Protein AF-0000000084980306 (afdb_homodimer)

Organism: NCBI:txid883114

Structure (mmCIF, N/CA/C/O backbone):
data_AF-0000000084980306-model_v1
#
loop_
_entity.id
_entity.type
_entity.pdbx_description
1 polymer 'ABC transmembrane type-1 domain-containing protein'
#
loop_
_atom_site.group_PDB
_atom_site.id
_atom_site.type_symbol
_atom_site.label_atom_id
_atom_site.label_alt_id
_atom_site.label_comp_id
_atom_site.label_asym_id
_atom_site.label_entity_id
_atom_site.label_seq_id
_atom_site.pdbx_PDB_ins_code
_atom_site.Cartn_x
_atom_site.Cartn_y
_atom_site.Cartn_z
_atom_site.occupancy
_atom_site.B_iso_or_equiv
_atom_site.auth_seq_id
_atom_site.auth_comp_id
_atom_site.auth_asym_id
_atom_site.auth_atom_id
_atom_site.pdbx_PDB_model_num
ATOM 1 N N . MET A 1 1 ? -16.531 71.688 -0.627 1 27.61 1 MET A N 1
ATOM 2 C CA . MET A 1 1 ? -16.312 70.75 -1.736 1 27.61 1 MET A CA 1
ATOM 3 C C . MET A 1 1 ? -15.258 69.688 -1.379 1 27.61 1 MET A C 1
ATOM 5 O O . MET A 1 1 ? -14.109 69.812 -1.817 1 27.61 1 MET A O 1
ATOM 9 N N . PHE A 1 2 ? -15.086 69.188 -0.159 1 30.84 2 PHE A N 1
ATOM 10 C CA . PHE A 1 2 ? -14.086 68.375 0.54 1 30.84 2 PHE A CA 1
ATOM 11 C C . PHE A 1 2 ? -14.031 66.938 -0.026 1 30.84 2 PHE A C 1
ATOM 13 O O . PHE A 1 2 ? -14.984 66.188 0.106 1 30.84 2 PHE A O 1
ATOM 20 N N . LYS A 1 3 ? -13.258 66.688 -1.133 1 32.31 3 LYS A N 1
ATOM 21 C CA . LYS A 1 3 ? -13.07 65.438 -1.837 1 32.31 3 LYS A CA 1
ATOM 22 C C . LYS A 1 3 ? -12.648 64.312 -0.875 1 32.31 3 LYS A C 1
ATOM 24 O O . LYS A 1 3 ? -11.625 64.438 -0.197 1 32.31 3 LYS A O 1
ATOM 29 N N . ARG A 1 4 ? -13.539 63.531 -0.336 1 35.25 4 ARG A N 1
ATOM 30 C CA . ARG A 1 4 ? -13.359 62.344 0.487 1 35.25 4 ARG A CA 1
ATOM 31 C C . ARG A 1 4 ? -12.398 61.375 -0.178 1 35.25 4 ARG A C 1
ATOM 33 O O . ARG A 1 4 ? -12.695 60.844 -1.247 1 35.25 4 ARG A O 1
ATOM 40 N N . LYS A 1 5 ? -11.109 61.594 -0.08 1 36.66 5 LYS A N 1
ATOM 41 C CA . LYS A 1 5 ? -10.141 60.625 -0.607 1 36.66 5 LYS A CA 1
ATOM 42 C C . LYS A 1 5 ? -10.453 59.219 -0.13 1 36.66 5 LYS A C 1
ATOM 44 O O . LYS A 1 5 ? -10.523 58.969 1.074 1 36.66 5 LYS A O 1
ATOM 49 N N . LYS A 1 6 ? -11.164 58.375 -0.923 1 35.47 6 LYS A N 1
ATOM 50 C CA . LYS A 1 6 ? -11.461 56.969 -0.854 1 35.47 6 LYS A CA 1
ATOM 51 C C . LYS A 1 6 ? -10.211 56.156 -0.502 1 35.47 6 LYS A C 1
ATOM 53 O O . LYS A 1 6 ? -9.234 56.156 -1.261 1 35.47 6 LYS A O 1
ATOM 58 N N . ASN A 1 7 ? -9.742 56.031 0.747 1 30.52 7 ASN A N 1
ATOM 59 C CA . ASN A 1 7 ? -8.695 55.156 1.252 1 30.52 7 ASN A CA 1
ATOM 60 C C . ASN A 1 7 ? -8.875 53.719 0.769 1 30.52 7 ASN A C 1
ATOM 62 O O . ASN A 1 7 ? -9.844 53.031 1.151 1 30.52 7 ASN A O 1
ATOM 66 N N . GLU A 1 8 ? -8.727 53.375 -0.571 1 32.94 8 GLU A N 1
ATOM 67 C CA . GLU A 1 8 ? -8.789 52.031 -1.154 1 32.94 8 GLU A CA 1
ATOM 68 C C . GLU A 1 8 ? -8.07 51.031 -0.272 1 32.94 8 GLU A C 1
ATOM 70 O O . GLU A 1 8 ? -6.867 51.125 -0.038 1 32.94 8 GLU A O 1
ATOM 75 N N . ASN A 1 9 ? -8.641 50.531 0.75 1 31.48 9 ASN A N 1
ATOM 76 C CA . ASN A 1 9 ? -8.266 49.406 1.607 1 31.48 9 ASN A CA 1
ATOM 77 C C . ASN A 1 9 ? -7.77 48.219 0.79 1 31.48 9 ASN A C 1
ATOM 79 O O . ASN A 1 9 ? -8.57 47.5 0.162 1 31.48 9 ASN A O 1
ATOM 83 N N . LYS A 1 10 ? -6.656 48.312 -0.016 1 35.56 10 LYS A N 1
ATOM 84 C CA . LYS A 1 10 ? -5.914 47.219 -0.637 1 35.56 10 LYS A CA 1
ATOM 85 C C . LYS A 1 10 ? -5.863 46 0.276 1 35.56 10 LYS A C 1
ATOM 87 O O . LYS A 1 10 ? -5.289 46.062 1.365 1 35.56 10 LYS A O 1
ATOM 92 N N . GLY A 1 11 ? -6.891 45.281 0.38 1 33.56 11 GLY A N 1
ATOM 93 C CA . GLY A 1 11 ? -6.973 43.969 1.012 1 33.56 11 GLY A CA 1
ATOM 94 C C . GLY A 1 11 ? -5.734 43.125 0.794 1 33.56 11 GLY A C 1
ATOM 95 O O . GLY A 1 11 ? -5.395 42.781 -0.344 1 33.56 11 GLY A O 1
ATOM 96 N N . LEU A 1 12 ? -4.629 43.281 1.474 1 32.59 12 LEU A N 1
ATOM 97 C CA . LEU A 1 12 ? -3.385 42.531 1.561 1 32.59 12 LEU A CA 1
ATOM 98 C C . LEU A 1 12 ? -3.654 41.031 1.526 1 32.59 12 LEU A C 1
ATOM 100 O O . LEU A 1 12 ? -3.93 40.406 2.562 1 32.59 12 LEU A O 1
ATOM 104 N N . TYR A 1 13 ? -4.688 40.531 0.886 1 35.5 13 TYR A N 1
ATOM 105 C CA . TYR A 1 13 ? -4.758 39.094 0.662 1 35.5 13 TYR A CA 1
ATOM 106 C C . TYR A 1 13 ? -3.436 38.562 0.128 1 35.5 13 TYR A C 1
ATOM 108 O O . TYR A 1 13 ? -3.16 38.656 -1.07 1 35.5 13 TYR A O 1
ATOM 116 N N . LEU A 1 14 ? -2.227 38.906 0.614 1 34.69 14 LEU A N 1
ATOM 117 C CA . LEU A 1 14 ? -0.936 38.375 0.182 1 34.69 14 LEU A CA 1
ATOM 118 C C . LEU A 1 14 ? -1.024 36.875 -0.084 1 34.69 14 LEU A C 1
ATOM 120 O O . LEU A 1 14 ? -1.208 36.094 0.845 1 34.69 14 LEU A O 1
ATOM 124 N N . SER A 1 15 ? -1.806 36.406 -0.895 1 43.34 15 SER A N 1
ATOM 125 C CA . SER A 1 15 ? -1.656 35.062 -1.457 1 43.34 15 SER A CA 1
ATOM 126 C C . SER A 1 15 ? -0.187 34.656 -1.572 1 43.34 15 SER A C 1
ATOM 128 O O . SER A 1 15 ? 0.522 35.156 -2.455 1 43.34 15 SER A O 1
ATOM 130 N N . ASP A 1 16 ? 0.605 34.656 -0.482 1 48.47 16 ASP A N 1
ATOM 131 C CA . ASP A 1 16 ? 2.041 34.75 -0.238 1 48.47 16 ASP A CA 1
ATOM 132 C C . ASP A 1 16 ? 2.793 33.625 -0.928 1 48.47 16 ASP A C 1
ATOM 134 O O . ASP A 1 16 ? 3.904 33.25 -0.524 1 48.47 16 ASP A O 1
ATOM 138 N N . GLN A 1 17 ? 2.104 32.719 -1.716 1 55.62 17 GLN A N 1
ATOM 139 C CA . GLN A 1 17 ? 3.021 31.828 -2.406 1 55.62 17 GLN A CA 1
ATOM 140 C C . GLN A 1 17 ? 3.979 32.594 -3.309 1 55.62 17 GLN A C 1
ATOM 142 O O . GLN A 1 17 ? 3.605 33.625 -3.881 1 55.62 17 GLN A O 1
ATOM 147 N N . GLN A 1 18 ? 5.254 32.594 -3.045 1 57.84 18 GLN A N 1
ATOM 148 C CA . GLN A 1 18 ? 6.309 33.312 -3.73 1 57.84 18 GLN A CA 1
ATOM 149 C C . GLN A 1 18 ? 6.336 32.969 -5.219 1 57.84 18 GLN A C 1
ATOM 151 O O . GLN A 1 18 ? 6.059 31.844 -5.609 1 57.84 18 GLN A O 1
ATOM 156 N N . PRO A 1 19 ? 6.312 34 -5.961 1 60.5 19 PRO A N 1
ATOM 157 C CA . PRO A 1 19 ? 6.574 33.75 -7.379 1 60.5 19 PRO A CA 1
ATOM 158 C C . PRO A 1 19 ? 7.84 32.938 -7.613 1 60.5 19 PRO A C 1
ATOM 160 O O . PRO A 1 19 ? 8.734 32.938 -6.762 1 60.5 19 PRO A O 1
ATOM 163 N N . LEU A 1 20 ? 7.844 32.094 -8.547 1 62.66 20 LEU A N 1
ATOM 164 C CA . LEU A 1 20 ? 8.945 31.203 -8.883 1 62.66 20 LEU A CA 1
ATOM 165 C C . LEU A 1 20 ? 10.227 31.984 -9.141 1 62.66 20 LEU A C 1
ATOM 167 O O . LEU A 1 20 ? 10.25 32.875 -9.992 1 62.66 20 LEU A O 1
ATOM 171 N N . ASN A 1 21 ? 11.117 32.094 -8.289 1 68.44 21 ASN A N 1
ATOM 172 C CA . ASN A 1 21 ? 12.461 32.562 -8.625 1 68.44 21 ASN A CA 1
ATOM 173 C C . ASN A 1 21 ? 13.211 31.531 -9.477 1 68.44 21 ASN A C 1
ATOM 175 O O . ASN A 1 21 ? 12.641 30.531 -9.883 1 68.44 21 ASN A O 1
ATOM 179 N N . THR A 1 22 ? 14.406 31.906 -9.922 1 70.62 22 THR A N 1
ATOM 180 C CA . THR A 1 22 ? 15.164 31.047 -10.828 1 70.62 22 THR A CA 1
ATOM 181 C C . THR A 1 22 ? 15.305 29.641 -10.25 1 70.62 22 THR A C 1
ATOM 183 O O . THR A 1 22 ? 15.148 28.641 -10.969 1 70.62 22 THR A O 1
ATOM 186 N N . VAL A 1 23 ? 15.516 29.609 -9.023 1 68.44 23 VAL A N 1
ATOM 187 C CA . VAL A 1 23 ? 15.656 28.312 -8.367 1 68.44 23 VAL A CA 1
ATOM 188 C C . VAL A 1 23 ? 14.305 27.609 -8.328 1 68.44 23 VAL A C 1
ATOM 190 O O . VAL A 1 23 ? 14.227 26.391 -8.555 1 68.44 23 VAL A O 1
ATOM 193 N N . GLY A 1 24 ? 13.289 28.391 -8.102 1 70.5 24 GLY A N 1
ATOM 194 C CA . GLY A 1 24 ? 11.938 27.844 -8.141 1 70.5 24 GLY A CA 1
ATOM 195 C C . GLY A 1 24 ? 11.562 27.281 -9.492 1 70.5 24 GLY A C 1
ATOM 196 O O . GLY A 1 24 ? 10.961 26.219 -9.578 1 70.5 24 GLY A O 1
ATOM 197 N N . LYS A 1 25 ? 12.109 27.984 -10.492 1 74 25 LYS A N 1
ATOM 198 C CA . LYS A 1 25 ? 11.836 27.531 -11.852 1 74 25 LYS A CA 1
ATOM 199 C C . LYS A 1 25 ? 12.562 26.234 -12.156 1 74 25 LYS A C 1
ATOM 201 O O . LYS A 1 25 ? 12.008 25.344 -12.805 1 74 25 LYS A O 1
ATOM 206 N N . ILE A 1 26 ? 13.719 26.188 -11.641 1 75.44 26 ILE A N 1
ATOM 207 C CA . ILE A 1 26 ? 14.516 24.984 -11.875 1 75.44 26 ILE A CA 1
ATOM 208 C C . ILE A 1 26 ? 13.898 23.812 -11.125 1 75.44 26 ILE A C 1
ATOM 210 O O . ILE A 1 26 ? 13.766 22.719 -11.688 1 75.44 26 ILE A O 1
ATOM 214 N N . MET A 1 27 ? 13.477 24.094 -9.961 1 72.12 27 MET A N 1
ATOM 215 C CA . MET A 1 27 ? 12.867 23.031 -9.172 1 72.12 27 MET A CA 1
ATOM 216 C C . MET A 1 27 ? 11.547 22.578 -9.789 1 72.12 27 MET A C 1
ATOM 218 O O . MET A 1 27 ? 11.242 21.375 -9.797 1 72.12 27 MET A O 1
ATOM 222 N N . LEU A 1 28 ? 10.953 23.484 -10.273 1 74 28 LEU A N 1
ATOM 223 C CA . LEU A 1 28 ? 9.703 23.172 -10.953 1 74 28 LEU A CA 1
ATOM 224 C C . LEU A 1 28 ? 9.969 22.375 -12.234 1 74 28 LEU A C 1
ATOM 226 O O . LEU A 1 28 ? 9.266 21.406 -12.523 1 74 28 LEU A O 1
ATOM 230 N N . ALA A 1 29 ? 10.953 22.875 -12.938 1 77.69 29 ALA A N 1
ATOM 231 C CA . ALA A 1 29 ? 11.305 22.172 -14.172 1 77.69 29 ALA A CA 1
ATOM 232 C C . ALA A 1 29 ? 11.719 20.734 -13.883 1 77.69 29 ALA A C 1
ATOM 234 O O . ALA A 1 29 ? 11.305 19.812 -14.594 1 77.69 29 ALA A O 1
ATOM 235 N N . ILE A 1 30 ? 12.398 20.562 -12.875 1 75.94 30 ILE A N 1
ATOM 236 C CA . ILE A 1 30 ? 12.836 19.234 -12.477 1 75.94 30 ILE A CA 1
ATOM 237 C C . ILE A 1 30 ? 11.633 18.391 -12.078 1 75.94 30 ILE A C 1
ATOM 239 O O . ILE A 1 30 ? 11.531 17.219 -12.461 1 75.94 30 ILE A O 1
ATOM 243 N N . SER A 1 31 ? 10.773 19.047 -11.391 1 73.75 31 SER A N 1
ATOM 244 C CA . SER A 1 31 ? 9.57 18.328 -10.984 1 73.75 31 SER A CA 1
ATOM 245 C C . SER A 1 31 ? 8.758 17.891 -12.195 1 73.75 31 SER A C 1
ATOM 247 O O . SER A 1 31 ? 8.273 16.75 -12.242 1 73.75 31 SER A O 1
ATOM 249 N N . TYR A 1 32 ? 8.727 18.703 -13.172 1 75.62 32 TYR A N 1
ATOM 250 C CA . TYR A 1 32 ? 7.965 18.375 -14.367 1 75.62 32 TYR A CA 1
ATOM 251 C C . TYR A 1 32 ? 8.656 17.281 -15.172 1 75.62 32 TYR A C 1
ATOM 253 O O . TYR A 1 32 ? 7.996 16.391 -15.703 1 75.62 32 TYR A O 1
ATOM 261 N N . VAL A 1 33 ? 9.922 17.391 -15.242 1 79.06 33 VAL A N 1
ATOM 262 C CA . VAL A 1 33 ? 10.672 16.375 -15.969 1 79.06 33 VAL A CA 1
ATOM 263 C C . VAL A 1 33 ? 10.484 15.016 -15.305 1 79.06 33 VAL A C 1
ATOM 265 O O . VAL A 1 33 ? 10.25 14.008 -15.984 1 79.06 33 VAL A O 1
ATOM 268 N N . ILE A 1 34 ? 10.523 15.039 -14.031 1 74.5 34 ILE A N 1
ATOM 269 C CA . ILE A 1 34 ? 10.352 13.805 -13.273 1 74.5 34 ILE A CA 1
ATOM 270 C C . ILE A 1 34 ? 8.938 13.273 -13.469 1 74.5 34 ILE A C 1
ATOM 272 O O . ILE A 1 34 ? 8.742 12.078 -13.711 1 74.5 34 ILE A O 1
ATOM 276 N N . LEU A 1 35 ? 8.062 14.156 -13.406 1 72.56 35 LEU A N 1
ATOM 277 C CA . LEU A 1 35 ? 6.664 13.75 -13.539 1 72.56 35 LEU A CA 1
ATOM 278 C C . LEU A 1 35 ? 6.375 13.242 -14.945 1 72.56 35 LEU A C 1
ATOM 280 O O . LEU A 1 35 ? 5.656 12.25 -15.117 1 72.56 35 LEU A O 1
ATOM 284 N N . ILE A 1 36 ? 6.938 13.891 -15.953 1 76.25 36 ILE A N 1
ATOM 285 C CA . ILE A 1 36 ? 6.727 13.484 -17.344 1 76.25 36 ILE A CA 1
ATOM 286 C C . ILE A 1 36 ? 7.402 12.141 -17.578 1 76.25 36 ILE A C 1
ATOM 288 O O . ILE A 1 36 ? 6.812 11.25 -18.203 1 76.25 36 ILE A O 1
ATOM 292 N N . ALA A 1 37 ? 8.609 12.023 -17.156 1 75.06 37 ALA A N 1
ATOM 293 C CA . ALA A 1 37 ? 9.32 10.758 -17.297 1 75.06 37 ALA A CA 1
ATOM 294 C C . ALA A 1 37 ? 8.555 9.617 -16.641 1 75.06 37 ALA A C 1
ATOM 296 O O . ALA A 1 37 ? 8.414 8.539 -17.219 1 75.06 37 ALA A O 1
ATOM 297 N N . TRP A 1 38 ? 8.07 9.961 -15.5 1 71.31 38 TRP A N 1
ATOM 298 C CA . TRP A 1 38 ? 7.285 8.969 -14.766 1 71.31 38 TRP A CA 1
ATOM 299 C C . TRP A 1 38 ? 6 8.633 -15.516 1 71.31 38 TRP A C 1
ATOM 301 O O . TRP A 1 38 ? 5.609 7.465 -15.594 1 71.31 38 TRP A O 1
ATOM 311 N N . ALA A 1 39 ? 5.391 9.656 -16.016 1 72.19 39 ALA A N 1
ATOM 312 C CA . ALA A 1 39 ? 4.16 9.461 -16.781 1 72.19 39 ALA A CA 1
ATOM 313 C C . ALA A 1 39 ? 4.402 8.578 -18 1 72.19 39 ALA A C 1
ATOM 315 O O . ALA A 1 39 ? 3.598 7.691 -18.297 1 72.19 39 ALA A O 1
ATOM 316 N N . VAL A 1 40 ? 5.492 8.742 -18.641 1 72.69 40 VAL A N 1
ATOM 317 C CA . VAL A 1 40 ? 5.809 7.973 -19.844 1 72.69 40 VAL A CA 1
ATOM 318 C C . VAL A 1 40 ? 6.066 6.516 -19.469 1 72.69 40 VAL A C 1
ATOM 320 O O . VAL A 1 40 ? 5.594 5.602 -20.156 1 72.69 40 VAL A O 1
ATOM 323 N N . ILE A 1 4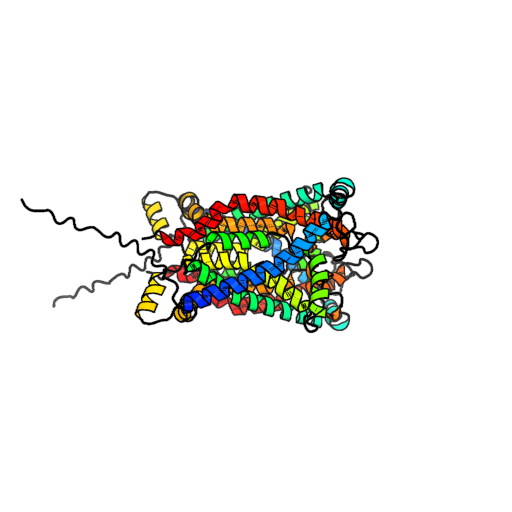1 ? 6.742 6.305 -18.453 1 70.06 41 ILE A N 1
ATOM 324 C CA . ILE A 1 41 ? 7.098 4.961 -18 1 70.06 41 ILE A CA 1
ATOM 325 C C . ILE A 1 41 ? 5.832 4.184 -17.641 1 70.06 41 ILE A C 1
ATOM 327 O O . ILE A 1 41 ? 5.746 2.977 -17.891 1 70.06 41 ILE A O 1
ATOM 331 N N . ILE A 1 42 ? 4.875 4.867 -17.188 1 70.44 42 ILE A N 1
ATOM 332 C CA . ILE A 1 42 ? 3.648 4.203 -16.75 1 70.44 42 ILE A CA 1
ATOM 333 C C . ILE A 1 42 ? 2.691 4.078 -17.938 1 70.44 42 ILE A C 1
ATOM 335 O O . ILE A 1 42 ? 2.01 3.061 -18.094 1 70.44 42 ILE A O 1
ATOM 339 N N . ILE A 1 43 ? 2.689 5.062 -18.812 1 76 43 ILE A N 1
ATOM 340 C CA . ILE A 1 43 ? 1.701 5.141 -19.875 1 76 43 ILE A CA 1
ATOM 341 C C . ILE A 1 43 ? 2.037 4.125 -20.969 1 76 43 ILE A C 1
ATOM 343 O O . ILE A 1 43 ? 1.138 3.537 -21.578 1 76 43 ILE A O 1
ATOM 347 N N . VAL A 1 44 ? 3.252 3.855 -21.188 1 77.94 44 VAL A N 1
ATOM 348 C CA . VAL A 1 44 ? 3.652 2.982 -22.281 1 77.94 44 VAL A CA 1
ATOM 349 C C . VAL A 1 44 ? 3.121 1.57 -22.047 1 77.94 44 VAL A C 1
ATOM 351 O O . VAL A 1 44 ? 2.428 1.007 -22.891 1 77.94 44 VAL A O 1
ATOM 354 N N . PRO A 1 45 ? 3.434 1 -20.844 1 77.19 45 PRO A N 1
ATOM 355 C CA . PRO A 1 45 ? 2.873 -0.333 -20.625 1 77.19 45 PRO A CA 1
ATOM 356 C C . PRO A 1 45 ? 1.346 -0.339 -20.625 1 77.19 45 PRO A C 1
ATOM 358 O O . PRO A 1 45 ? 0.732 -1.299 -21.109 1 77.19 45 PRO A O 1
ATOM 361 N N . LEU A 1 46 ? 0.814 0.648 -20.156 1 78.19 46 LEU A N 1
ATOM 362 C CA . LEU A 1 46 ? -0.643 0.734 -20.156 1 78.19 46 LEU A CA 1
ATOM 363 C C . LEU A 1 46 ? -1.191 0.809 -21.578 1 78.19 46 LEU A C 1
ATOM 365 O O . LEU A 1 46 ? -2.221 0.202 -21.875 1 78.19 46 LEU A O 1
ATOM 369 N N . ALA A 1 47 ? -0.53 1.618 -22.359 1 82.06 47 ALA A N 1
ATOM 370 C CA . ALA A 1 47 ? -0.941 1.723 -23.75 1 82.06 47 ALA A CA 1
ATOM 371 C C . ALA A 1 47 ? -0.828 0.375 -24.453 1 82.06 47 ALA A C 1
ATOM 373 O O . ALA A 1 47 ? -1.702 0.005 -25.25 1 82.06 47 ALA A O 1
ATOM 374 N N . MET A 1 48 ? 0.152 -0.305 -24.188 1 80.62 48 MET A N 1
ATOM 375 C CA . MET A 1 48 ? 0.339 -1.63 -24.781 1 80.62 48 MET A CA 1
ATOM 376 C C . MET A 1 48 ? -0.773 -2.578 -24.344 1 80.62 48 MET A C 1
ATOM 378 O O . MET A 1 48 ? -1.236 -3.402 -25.141 1 80.62 48 MET A O 1
ATOM 382 N N . MET A 1 49 ? -1.126 -2.455 -23.125 1 82.62 49 MET A N 1
ATOM 383 C CA . MET A 1 49 ? -2.207 -3.291 -22.609 1 82.62 49 MET A CA 1
ATOM 384 C C . MET A 1 49 ? -3.525 -2.961 -23.297 1 82.62 49 MET A C 1
ATOM 386 O O . MET A 1 49 ? -4.297 -3.861 -23.641 1 82.62 49 MET A O 1
ATOM 390 N N . VAL A 1 50 ? -3.691 -1.728 -23.5 1 86.56 50 VAL A N 1
ATOM 391 C CA . VAL A 1 50 ? -4.922 -1.294 -24.141 1 86.56 50 VAL A CA 1
ATOM 392 C C . VAL A 1 50 ? -4.945 -1.801 -25.594 1 86.56 50 VAL A C 1
ATOM 394 O O . VAL A 1 50 ? -5.941 -2.369 -26.031 1 86.56 50 VAL A O 1
ATOM 397 N N . ILE A 1 51 ? -3.904 -1.646 -26.266 1 88.19 51 ILE A N 1
ATOM 398 C CA . ILE A 1 51 ? -3.811 -2.068 -27.656 1 88.19 51 ILE A CA 1
ATOM 399 C C . ILE A 1 51 ? -3.979 -3.58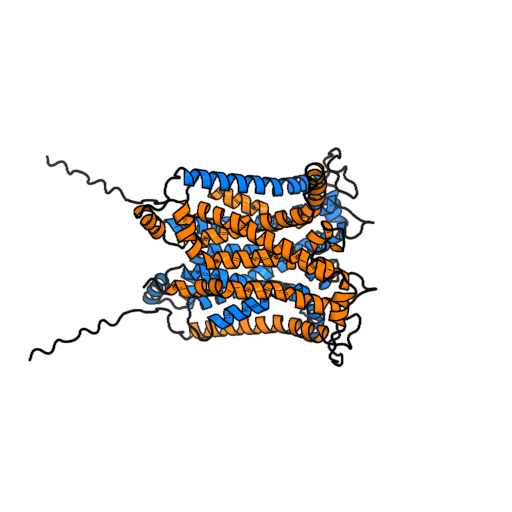2 -27.75 1 88.19 51 ILE A C 1
ATOM 401 O O . ILE A 1 51 ? -4.727 -4.082 -28.594 1 88.19 51 ILE A O 1
ATOM 405 N N . SER A 1 52 ? -3.344 -4.285 -26.875 1 86.38 52 SER A N 1
ATOM 406 C CA . SER A 1 52 ? -3.389 -5.742 -26.906 1 86.38 52 SER A CA 1
ATOM 407 C C . SER A 1 52 ? -4.777 -6.262 -26.547 1 86.38 52 SER A C 1
ATOM 409 O O . SER A 1 52 ? -5.211 -7.297 -27.047 1 86.38 52 SER A O 1
ATOM 411 N N . SER A 1 53 ? -5.43 -5.566 -25.641 1 89 53 SER A N 1
ATOM 412 C CA . SER A 1 53 ? -6.766 -5.977 -25.219 1 89 53 SER A CA 1
ATOM 413 C C . SER A 1 53 ? -7.758 -5.902 -26.375 1 89 53 SER A C 1
ATOM 415 O O . SER A 1 53 ? -8.695 -6.699 -26.453 1 89 53 SER A O 1
ATOM 417 N N . PHE A 1 54 ? -7.492 -5 -27.344 1 93.5 54 PHE A N 1
ATOM 418 C CA . PHE A 1 54 ? -8.422 -4.781 -28.453 1 93.5 54 PHE A CA 1
ATOM 419 C C . PHE A 1 54 ? -7.871 -5.367 -29.75 1 93.5 54 PHE A C 1
ATOM 421 O O . PHE A 1 54 ? -8.438 -5.152 -30.828 1 93.5 54 PHE A O 1
ATOM 428 N N . ASN A 1 55 ? -6.777 -6.02 -29.641 1 91.56 55 ASN A N 1
ATOM 429 C CA . ASN A 1 55 ? -6.164 -6.578 -30.828 1 91.56 55 ASN A CA 1
ATOM 430 C C . ASN A 1 55 ? -6.582 -8.031 -31.062 1 91.56 55 ASN A C 1
ATOM 432 O O . ASN A 1 55 ? -6.215 -8.914 -30.281 1 91.56 55 ASN A O 1
ATOM 436 N N . GLY A 1 56 ? -7.258 -8.289 -32.125 1 91.69 56 GLY A N 1
ATOM 437 C CA . GLY A 1 56 ? -7.746 -9.625 -32.438 1 91.69 56 GLY A CA 1
ATOM 438 C C . GLY A 1 56 ? -6.676 -10.547 -33 1 91.69 56 GLY A C 1
ATOM 439 O O . GLY A 1 56 ? -6.855 -11.766 -33.031 1 91.69 56 GLY A O 1
ATOM 440 N N . ASN A 1 57 ? -5.594 -9.953 -33.375 1 88.44 57 ASN A N 1
ATOM 441 C CA . ASN A 1 57 ? -4.523 -10.727 -33.969 1 88.44 57 ASN A CA 1
ATOM 442 C C . ASN A 1 57 ? -3.523 -11.227 -32.938 1 88.44 57 ASN A C 1
ATOM 444 O O . ASN A 1 57 ? -2.496 -11.805 -33.281 1 88.44 57 ASN A O 1
ATOM 448 N N . GLN A 1 58 ? -3.904 -11.133 -31.75 1 83.12 58 GLN A N 1
ATOM 449 C CA . GLN A 1 58 ? -3 -11.617 -30.719 1 83.12 58 GLN A CA 1
ATOM 450 C C . GLN A 1 58 ? -3.203 -13.109 -30.453 1 83.12 58 GLN A C 1
ATOM 452 O O . GLN A 1 58 ? -4.32 -13.617 -30.578 1 83.12 58 GLN A O 1
ATOM 457 N N . GLY A 1 59 ? -2.129 -13.758 -30.219 1 82 59 GLY A N 1
ATOM 458 C CA . GLY A 1 59 ? -2.193 -15.141 -29.766 1 82 59 GLY A CA 1
ATOM 459 C C . GLY A 1 59 ? -2.219 -15.258 -28.25 1 82 59 GLY A C 1
ATOM 460 O O . GLY A 1 59 ? -2.945 -14.523 -27.578 1 82 59 GLY A O 1
ATOM 461 N N . GLN A 1 60 ? -1.502 -16.297 -27.766 1 81.31 60 GLN A N 1
ATOM 462 C CA . GLN A 1 60 ? -1.419 -16.547 -26.344 1 81.31 60 GLN A CA 1
ATOM 463 C C . GLN A 1 60 ? -0.611 -15.469 -25.625 1 81.31 60 GLN A C 1
ATOM 465 O O . GLN A 1 60 ? -0.905 -15.117 -24.484 1 81.31 60 GLN A O 1
ATOM 470 N N . TYR A 1 61 ? 0.278 -14.891 -26.406 1 79.81 61 TYR A N 1
ATOM 471 C CA . TYR A 1 61 ? 1.18 -13.891 -25.859 1 79.81 61 TYR A CA 1
ATOM 472 C C . TYR A 1 61 ? 0.941 -12.523 -26.484 1 79.81 61 TYR A C 1
ATOM 474 O O . TYR A 1 61 ? 0.48 -12.438 -27.625 1 79.81 61 TYR A O 1
ATOM 482 N N . ILE A 1 62 ? 1.226 -11.477 -25.719 1 77.5 62 ILE A N 1
ATOM 483 C CA . ILE A 1 62 ? 1.196 -10.133 -26.281 1 77.5 62 ILE A CA 1
ATOM 484 C C . ILE A 1 62 ? 2.402 -9.922 -27.188 1 77.5 62 ILE A C 1
ATOM 486 O O . ILE A 1 62 ? 3.545 -10.148 -26.781 1 77.5 62 ILE A O 1
ATOM 490 N N . GLN A 1 63 ? 2.031 -9.617 -28.391 1 74.06 63 GLN A N 1
ATOM 491 C CA . GLN A 1 63 ? 3.078 -9.352 -29.375 1 74.06 63 GLN A CA 1
ATOM 492 C C . GLN A 1 63 ? 3.08 -7.883 -29.781 1 74.06 63 GLN A C 1
ATOM 494 O O . GLN A 1 63 ? 2.076 -7.371 -30.281 1 74.06 63 GLN A O 1
ATOM 499 N N . MET A 1 64 ? 4.148 -7.242 -29.578 1 71.38 64 MET A N 1
ATOM 500 C CA . MET A 1 64 ? 4.242 -5.812 -29.859 1 71.38 64 MET A CA 1
ATOM 501 C C . MET A 1 64 ? 4.262 -5.551 -31.359 1 71.38 64 MET A C 1
ATOM 503 O O . MET A 1 64 ? 3.812 -4.5 -31.812 1 71.38 64 MET A O 1
ATOM 507 N N . ASN A 1 65 ? 4.691 -6.441 -32.031 1 72.06 65 ASN A N 1
ATOM 508 C CA . ASN A 1 65 ? 4.859 -6.215 -33.469 1 72.06 65 ASN A CA 1
ATOM 509 C C . ASN A 1 65 ? 3.719 -6.836 -34.25 1 72.06 65 ASN A C 1
ATOM 511 O O . ASN A 1 65 ? 3.832 -7.008 -35.469 1 72.06 65 ASN A O 1
ATOM 515 N N . SER A 1 66 ? 2.715 -7.09 -33.688 1 76 66 SER A N 1
ATOM 516 C CA . SER A 1 66 ? 1.606 -7.688 -34.406 1 76 66 SER A CA 1
ATOM 517 C C . SER A 1 66 ? 0.777 -6.625 -35.125 1 76 66 SER A C 1
ATOM 519 O O . SER A 1 66 ? 0.737 -5.469 -34.688 1 76 66 SER A O 1
ATOM 521 N N . ASN A 1 67 ? 0.226 -7.051 -36.281 1 86.56 67 ASN A N 1
ATOM 522 C CA . ASN A 1 67 ? -0.715 -6.172 -36.969 1 86.56 67 ASN A CA 1
ATOM 523 C C . ASN A 1 67 ? -2.006 -6 -36.156 1 86.56 67 ASN A C 1
ATOM 525 O O . ASN A 1 67 ? -2.635 -6.984 -35.781 1 86.56 67 ASN A O 1
ATOM 529 N N . PHE A 1 68 ? -2.256 -4.867 -35.969 1 90.44 68 PHE A N 1
ATOM 530 C CA . PHE A 1 68 ? -3.424 -4.551 -35.156 1 90.44 68 PHE A CA 1
ATOM 531 C C . PHE A 1 68 ? -4.711 -4.793 -35.938 1 90.44 68 PHE A C 1
ATOM 533 O O . PHE A 1 68 ? -4.855 -4.328 -37.062 1 90.44 68 PHE A O 1
ATOM 540 N N . ALA A 1 69 ? -5.562 -5.629 -35.406 1 93.88 69 ALA A N 1
ATOM 541 C CA . ALA A 1 69 ? -6.926 -5.832 -35.875 1 93.88 69 ALA A CA 1
ATOM 542 C C . ALA A 1 69 ? -7.934 -5.676 -34.75 1 93.88 69 ALA A C 1
ATOM 544 O O . ALA A 1 69 ? -7.945 -6.473 -33.781 1 93.88 69 ALA A O 1
ATOM 545 N N . PHE A 1 70 ? -8.695 -4.664 -34.875 1 94.69 70 PHE A N 1
ATOM 546 C CA . PHE A 1 70 ? -9.648 -4.371 -33.812 1 94.69 70 PHE A CA 1
ATOM 547 C C . PHE A 1 70 ? -10.578 -5.559 -33.594 1 94.69 70 PHE A C 1
ATOM 549 O O . PHE A 1 70 ? -11.086 -6.156 -34.531 1 94.69 70 PHE A O 1
ATOM 556 N N . SER A 1 71 ? -10.656 -5.965 -32.281 1 95.69 71 SER A N 1
ATOM 557 C CA . SER A 1 71 ? -11.547 -7.059 -31.891 1 95.69 71 SER A CA 1
ATOM 558 C C . SER A 1 71 ? -11.922 -6.977 -30.406 1 95.69 71 SER A C 1
ATOM 560 O O . SER A 1 71 ? -11.203 -6.367 -29.609 1 95.69 71 SER A O 1
ATOM 562 N N . LEU A 1 72 ? -13.055 -7.508 -30.125 1 95.75 72 LEU A N 1
ATOM 563 C CA . LEU A 1 72 ? -13.484 -7.605 -28.734 1 95.75 72 LEU A CA 1
ATOM 564 C C . LEU A 1 72 ? -13.391 -9.047 -28.25 1 95.75 72 LEU A C 1
ATOM 566 O O . LEU A 1 72 ? -13.969 -9.383 -27.203 1 95.75 72 LEU A O 1
ATOM 570 N N . LYS A 1 73 ? -12.656 -9.812 -28.906 1 95.38 73 LYS A N 1
ATOM 571 C CA . LYS A 1 73 ? -12.594 -11.242 -28.609 1 95.38 73 LYS A CA 1
ATOM 572 C C . LYS A 1 73 ? -12.039 -11.492 -27.219 1 95.38 73 LYS A C 1
ATOM 574 O O . LYS A 1 73 ? -12.5 -12.406 -26.516 1 95.38 73 LYS A O 1
ATOM 579 N N . ASN A 1 74 ? -11.086 -10.711 -26.859 1 94.31 74 ASN A N 1
ATOM 580 C CA . ASN A 1 74 ? -10.477 -10.906 -25.547 1 94.31 74 ASN A CA 1
ATOM 581 C C . ASN A 1 74 ? -11.461 -10.578 -24.422 1 94.31 74 ASN A C 1
ATOM 583 O O . ASN A 1 74 ? -11.461 -11.242 -23.391 1 94.31 74 ASN A O 1
ATOM 587 N N . PHE A 1 75 ? -12.289 -9.617 -24.688 1 95.81 75 PHE A N 1
ATOM 588 C CA . PHE A 1 75 ? -13.32 -9.273 -23.719 1 95.81 75 PHE A CA 1
ATOM 589 C C . PHE A 1 75 ? -14.414 -10.336 -23.688 1 95.81 75 PHE A C 1
ATOM 591 O O . PHE A 1 75 ? -14.898 -10.711 -22.625 1 95.81 75 PHE A O 1
ATOM 598 N N . LYS A 1 76 ? -14.734 -10.781 -24.844 1 96.06 76 LYS A N 1
ATOM 599 C CA . LYS A 1 76 ? -15.734 -11.844 -24.922 1 96.06 76 LYS A CA 1
ATOM 600 C C . LYS A 1 76 ? -15.273 -13.102 -24.188 1 96.06 76 LYS A C 1
ATOM 602 O O . LYS A 1 76 ? -16.062 -13.734 -23.484 1 96.06 76 LYS A O 1
ATOM 607 N N . TYR A 1 77 ? -14.078 -13.414 -24.359 1 95.44 77 TYR A N 1
ATOM 608 C CA . TYR A 1 77 ? -13.5 -14.555 -23.656 1 95.44 77 TYR A CA 1
ATOM 609 C C . TYR A 1 77 ? -13.602 -14.383 -22.141 1 95.44 77 TYR A C 1
ATOM 611 O O . TYR A 1 77 ? -14 -15.305 -21.438 1 95.44 77 TYR A O 1
ATOM 619 N N . LEU A 1 78 ? -13.305 -13.234 -21.656 1 94.94 78 LEU A N 1
ATOM 620 C CA . LEU A 1 78 ? -13.344 -12.953 -20.219 1 94.94 78 LEU A CA 1
ATOM 621 C C . LEU A 1 78 ? -14.758 -13.141 -19.672 1 94.94 78 LEU A C 1
ATOM 623 O O . LEU A 1 78 ? -14.938 -13.75 -18.609 1 94.94 78 LEU A O 1
ATOM 627 N N . PHE A 1 79 ? -15.719 -12.656 -20.406 1 96.69 79 PHE A N 1
ATOM 628 C CA . PHE A 1 79 ? -17.094 -12.625 -19.906 1 96.69 79 PHE A CA 1
ATOM 629 C C . PHE A 1 79 ? -17.766 -13.977 -20.078 1 96.69 79 PHE A C 1
ATOM 631 O O . PHE A 1 79 ? -18.641 -14.344 -19.297 1 96.69 79 PHE A O 1
ATOM 638 N N . GLU A 1 80 ? -17.297 -14.766 -21.031 1 96.12 80 GLU A N 1
ATOM 639 C CA . GLU A 1 80 ? -18.047 -15.977 -21.375 1 96.12 80 GLU A CA 1
ATOM 640 C C . GLU A 1 80 ? -17.297 -17.234 -20.938 1 96.12 80 GLU A C 1
ATOM 642 O O . GLU A 1 80 ? -17.906 -18.266 -20.656 1 96.12 80 GLU A O 1
ATOM 647 N N . LYS A 1 81 ? -15.992 -17.203 -20.875 1 95.69 81 LYS A N 1
ATOM 648 C CA . LYS A 1 81 ? -15.211 -18.422 -20.656 1 95.69 81 LYS A CA 1
ATOM 649 C C . LYS A 1 81 ? -14.547 -18.406 -19.281 1 95.69 81 LYS A C 1
ATOM 651 O O . LYS A 1 81 ? -13.812 -19.344 -18.938 1 95.69 81 LYS A O 1
ATOM 656 N N . THR A 1 82 ? -14.742 -17.359 -18.547 1 95.94 82 THR A N 1
ATOM 657 C CA . THR A 1 82 ? -14.195 -17.281 -17.203 1 95.94 82 THR A CA 1
ATOM 658 C C . THR A 1 82 ? -15.258 -16.812 -16.219 1 95.94 82 THR A C 1
ATOM 660 O O . THR A 1 82 ? -16.422 -16.594 -16.594 1 95.94 82 THR A O 1
ATOM 663 N N . HIS A 1 83 ? -14.93 -16.719 -14.953 1 97.25 83 HIS A N 1
ATOM 664 C CA . HIS A 1 83 ? -15.805 -16.203 -13.906 1 97.25 83 HIS A CA 1
ATOM 665 C C . HIS A 1 83 ? -15.5 -14.75 -13.602 1 97.25 83 HIS A C 1
ATOM 667 O O . HIS A 1 83 ? -15.562 -14.32 -12.445 1 97.25 83 HIS A O 1
ATOM 673 N N . PHE A 1 84 ? -15.195 -13.961 -14.664 1 96.81 84 PHE A N 1
ATOM 674 C CA . PHE A 1 84 ? -14.688 -12.602 -14.531 1 96.81 84 PHE A CA 1
ATOM 675 C C . PHE A 1 84 ? -15.664 -11.734 -13.75 1 96.81 84 PHE A C 1
ATOM 677 O O . PHE A 1 84 ? -15.273 -11.023 -12.82 1 96.81 84 PHE A O 1
ATOM 684 N N . LEU A 1 85 ? -16.891 -11.82 -14.047 1 96.75 85 LEU A N 1
ATOM 685 C CA . LEU A 1 85 ? -17.875 -10.969 -13.398 1 96.75 85 LEU A CA 1
ATOM 686 C C . LEU A 1 85 ? -18 -11.297 -11.914 1 96.75 85 LEU A C 1
ATOM 688 O O . LEU A 1 85 ? -18.219 -10.406 -11.094 1 96.75 85 LEU A O 1
ATOM 692 N N . LEU A 1 86 ? -17.859 -12.547 -11.609 1 97.06 86 LEU A N 1
ATOM 693 C CA . LEU A 1 86 ? -17.859 -12.945 -10.211 1 97.06 86 LEU A CA 1
ATOM 694 C C . LEU A 1 86 ? -16.609 -12.438 -9.492 1 97.06 86 LEU A C 1
ATOM 696 O O . LEU A 1 86 ? -16.688 -11.984 -8.352 1 97.06 86 LEU A O 1
ATOM 700 N N . TRP A 1 87 ? -15.5 -12.508 -10.18 1 97.31 87 TRP A N 1
ATOM 701 C CA . TRP A 1 87 ? -14.25 -12.023 -9.602 1 97.31 87 TRP A CA 1
ATOM 702 C C . TRP A 1 87 ? -14.336 -10.531 -9.297 1 97.31 87 TRP A C 1
ATOM 704 O O . TRP A 1 87 ? -13.859 -10.07 -8.258 1 97.31 87 TRP A O 1
ATOM 714 N N . VAL A 1 88 ? -15 -9.828 -10.203 1 96.38 88 VAL A N 1
ATOM 715 C CA . VAL A 1 88 ? -15.188 -8.391 -10.016 1 96.38 88 VAL A CA 1
ATOM 716 C C . VAL A 1 88 ? -16.078 -8.148 -8.797 1 96.38 88 VAL A C 1
ATOM 718 O O . VAL A 1 88 ? -15.719 -7.359 -7.914 1 96.38 88 VAL A O 1
ATOM 721 N N . LYS A 1 89 ? -17.125 -8.797 -8.781 1 97.12 89 LYS A N 1
ATOM 722 C CA . LYS A 1 89 ? -18.062 -8.641 -7.676 1 97.12 89 LYS A CA 1
ATOM 723 C C . LYS A 1 89 ? -17.391 -8.984 -6.34 1 97.12 89 LYS A C 1
ATOM 725 O O . LYS A 1 89 ? -17.516 -8.227 -5.375 1 97.12 89 LYS A O 1
ATOM 730 N N . ASN A 1 90 ? -16.734 -10.109 -6.285 1 97.75 90 ASN A N 1
ATOM 731 C CA . ASN A 1 90 ? -16.062 -10.531 -5.07 1 97.75 90 ASN A CA 1
ATOM 732 C C . ASN A 1 90 ? -15.062 -9.477 -4.59 1 97.75 90 ASN A C 1
ATOM 734 O O . ASN A 1 90 ? -15.023 -9.148 -3.402 1 97.75 90 ASN A O 1
ATOM 738 N N . THR A 1 91 ? -14.297 -8.93 -5.504 1 97.25 91 THR A N 1
ATOM 739 C CA . THR A 1 91 ? -13.273 -7.949 -5.156 1 97.25 91 THR A CA 1
ATOM 740 C C . THR A 1 91 ? -13.914 -6.656 -4.66 1 97.25 91 THR A C 1
ATOM 742 O O . THR A 1 91 ? -13.445 -6.059 -3.686 1 97.25 91 THR A O 1
ATOM 745 N N . ILE A 1 92 ? -15 -6.273 -5.309 1 97.44 92 ILE A N 1
ATOM 746 C CA . ILE A 1 92 ? -15.672 -5.035 -4.93 1 97.44 92 ILE A CA 1
ATOM 747 C C . ILE A 1 92 ? -16.234 -5.168 -3.516 1 97.44 92 ILE A C 1
ATOM 749 O O . ILE A 1 92 ? -16.094 -4.254 -2.699 1 97.44 92 ILE A O 1
ATOM 753 N N . VAL A 1 93 ? -16.828 -6.266 -3.244 1 97.81 93 VAL A N 1
ATOM 754 C CA . VAL A 1 93 ? -17.406 -6.496 -1.923 1 97.81 93 VAL A CA 1
ATOM 755 C C . VAL A 1 93 ? -16.297 -6.441 -0.863 1 97.81 93 VAL A C 1
ATOM 757 O O . VAL A 1 93 ? -16.453 -5.773 0.162 1 97.81 93 VAL A O 1
ATOM 760 N N . ILE A 1 94 ? -15.203 -7.109 -1.115 1 97.69 94 ILE A N 1
ATOM 761 C CA . ILE A 1 94 ? -14.086 -7.141 -0.182 1 97.69 94 ILE A CA 1
ATOM 762 C C . ILE A 1 94 ? -13.484 -5.738 -0.045 1 97.69 94 ILE A C 1
ATOM 764 O O . ILE A 1 94 ? -13.195 -5.289 1.065 1 97.69 94 ILE A O 1
ATOM 768 N N . ALA A 1 95 ? -13.344 -5.07 -1.169 1 97.56 95 ALA A N 1
ATOM 769 C CA . ALA A 1 95 ? -12.734 -3.742 -1.194 1 97.56 95 ALA A CA 1
ATOM 770 C C . ALA A 1 95 ? -13.594 -2.734 -0.433 1 97.56 95 ALA A C 1
ATOM 772 O O . ALA A 1 95 ? -13.078 -1.958 0.375 1 97.56 95 ALA A O 1
ATOM 773 N N . VAL A 1 96 ? -14.891 -2.727 -0.667 1 97.88 96 VAL A N 1
ATOM 774 C CA . VAL A 1 96 ? -15.805 -1.786 -0.024 1 97.88 96 VAL A CA 1
ATOM 775 C C . VAL A 1 96 ? -15.852 -2.059 1.479 1 97.88 96 VAL A C 1
ATOM 777 O O . VAL A 1 96 ? -15.773 -1.129 2.285 1 97.88 96 VAL A O 1
ATOM 780 N N . ALA A 1 97 ? -15.992 -3.287 1.814 1 97.75 97 ALA A N 1
ATOM 781 C CA . ALA A 1 97 ? -16.031 -3.646 3.229 1 97.75 97 ALA A CA 1
ATOM 782 C C . ALA A 1 97 ? -14.734 -3.26 3.932 1 97.75 97 ALA A C 1
ATOM 784 O O . ALA A 1 97 ? -14.758 -2.721 5.039 1 97.75 97 ALA A O 1
ATOM 785 N N . THR A 1 98 ? -13.57 -3.549 3.285 1 96.69 98 THR A N 1
ATOM 786 C CA . THR A 1 98 ? -12.266 -3.201 3.836 1 96.69 98 THR A CA 1
ATOM 787 C C . THR A 1 98 ? -12.148 -1.694 4.043 1 96.69 98 THR A C 1
ATOM 789 O O . THR A 1 98 ? -11.727 -1.241 5.109 1 96.69 98 THR A O 1
ATOM 792 N N . ALA A 1 99 ? -12.547 -0.951 3.039 1 97.12 99 ALA A N 1
ATOM 793 C CA . ALA A 1 99 ? -12.461 0.505 3.115 1 97.12 99 ALA A CA 1
ATOM 794 C C . ALA A 1 99 ? -13.352 1.052 4.227 1 97.12 99 ALA A C 1
ATOM 796 O O . ALA A 1 99 ? -12.93 1.917 5 1 97.12 99 ALA A O 1
ATOM 797 N N . LEU A 1 100 ? -14.555 0.566 4.344 1 97 100 LEU A N 1
ATOM 798 C CA . LEU A 1 100 ? -15.508 1.057 5.332 1 97 100 LEU A CA 1
ATOM 799 C C . LEU A 1 100 ? -15.031 0.74 6.746 1 97 100 LEU A C 1
ATOM 801 O O . LEU A 1 100 ? -15.055 1.609 7.621 1 97 100 LEU A O 1
ATOM 805 N N . ILE A 1 101 ? -14.617 -0.467 6.961 1 93.88 101 ILE A N 1
ATOM 806 C CA . ILE A 1 101 ? -14.156 -0.88 8.281 1 93.88 101 ILE A CA 1
ATOM 807 C C . ILE A 1 101 ? -12.914 -0.083 8.664 1 93.88 101 ILE A C 1
ATOM 809 O O . ILE A 1 101 ? -12.82 0.423 9.789 1 93.88 101 ILE A O 1
ATOM 813 N N . THR A 1 102 ? -11.984 0.057 7.711 1 94 102 THR A N 1
ATOM 814 C CA . THR A 1 102 ? -10.766 0.82 7.961 1 94 102 THR A CA 1
ATOM 815 C C . THR A 1 102 ? -11.094 2.271 8.305 1 94 102 THR A C 1
ATOM 817 O O . THR A 1 102 ? -10.555 2.83 9.258 1 94 102 THR A O 1
ATOM 820 N N . LEU A 1 103 ? -12.016 2.832 7.543 1 94.94 103 LEU A N 1
ATOM 821 C CA . LEU A 1 103 ? -12.383 4.23 7.75 1 94.94 103 LEU A CA 1
ATOM 822 C C . LEU A 1 103 ? -13.008 4.434 9.125 1 94.94 103 LEU A C 1
ATOM 824 O O . LEU A 1 103 ? -12.695 5.402 9.82 1 94.94 103 LEU A O 1
ATOM 828 N N . ILE A 1 104 ? -13.859 3.578 9.477 1 92 104 ILE A N 1
ATOM 829 C CA . ILE A 1 104 ? -14.555 3.691 10.758 1 92 104 ILE A CA 1
ATOM 830 C C . ILE A 1 104 ? -13.555 3.574 11.898 1 92 104 ILE A C 1
ATOM 832 O O . ILE A 1 104 ? -13.516 4.426 12.789 1 92 104 ILE A O 1
ATOM 836 N N . ILE A 1 105 ? -12.703 2.635 11.852 1 89.75 105 ILE A N 1
ATOM 837 C CA . ILE A 1 105 ? -11.766 2.387 12.945 1 89.75 105 ILE A CA 1
ATOM 838 C C . ILE A 1 105 ? -10.695 3.479 12.969 1 89.75 105 ILE A C 1
ATOM 840 O O . ILE A 1 105 ? -10.398 4.043 14.023 1 89.75 105 ILE A O 1
ATOM 844 N N . VAL A 1 106 ? -10.156 3.828 11.805 1 91.88 106 VAL A N 1
ATOM 845 C CA . VAL A 1 106 ? -9.055 4.781 11.719 1 91.88 106 VAL A CA 1
ATOM 846 C C . VAL A 1 106 ? -9.547 6.18 12.078 1 91.88 106 VAL A C 1
ATOM 848 O O . VAL A 1 106 ? -8.82 6.961 12.695 1 91.88 106 VAL A O 1
ATOM 851 N N . SER A 1 107 ? -10.773 6.516 11.656 1 92.75 107 SER A N 1
ATOM 852 C CA . SER A 1 107 ? -11.305 7.824 12.016 1 92.75 107 SER A CA 1
ATOM 853 C C . SER A 1 107 ? -11.391 7.984 13.531 1 92.75 107 SER A C 1
ATOM 855 O O . SER A 1 107 ? -11.062 9.047 14.07 1 92.75 107 SER A O 1
ATOM 857 N N . PHE A 1 108 ? -11.781 6.914 14.172 1 87.75 108 PHE A N 1
ATOM 858 C CA . PHE A 1 108 ? -11.867 6.961 15.633 1 87.75 108 PHE A CA 1
ATOM 859 C C . PHE A 1 108 ? -10.484 6.992 16.266 1 87.75 108 PHE A C 1
ATOM 861 O O . PHE A 1 108 ? -10.211 7.812 17.141 1 87.75 108 PHE A O 1
ATOM 868 N N . THR A 1 109 ? -9.633 6.113 15.844 1 87.31 109 THR A N 1
ATOM 869 C CA . THR A 1 109 ? -8.312 6.004 16.453 1 87.31 109 THR A CA 1
ATOM 870 C C . THR A 1 109 ? -7.465 7.23 16.125 1 87.31 109 THR A C 1
ATOM 872 O O . THR A 1 109 ? -6.734 7.727 16.984 1 87.31 109 THR A O 1
ATOM 875 N N . GLY A 1 110 ? -7.547 7.691 14.852 1 88.75 110 GLY A N 1
ATOM 876 C CA . GLY A 1 110 ? -6.832 8.906 14.508 1 88.75 110 GLY A CA 1
ATOM 877 C C . GLY A 1 110 ? -7.219 10.094 15.375 1 88.75 110 GLY A C 1
ATOM 878 O O . GLY A 1 110 ? -6.352 10.844 15.828 1 88.75 110 GLY A O 1
ATOM 879 N N . TYR A 1 111 ? -8.508 10.266 15.641 1 89.06 111 TYR A N 1
ATOM 880 C CA . TYR A 1 111 ? -9.016 11.344 16.484 1 89.06 111 TYR A CA 1
ATOM 881 C C . TYR A 1 111 ? -8.57 11.156 17.938 1 89.06 111 TYR A C 1
ATOM 883 O O . TYR A 1 111 ? -8.102 12.102 18.562 1 89.06 111 TYR A O 1
ATOM 891 N N . ALA A 1 112 ? -8.75 9.969 18.422 1 84.75 112 ALA A N 1
ATOM 892 C CA . ALA A 1 112 ? -8.414 9.688 19.812 1 84.75 112 ALA A CA 1
ATOM 893 C C . ALA A 1 112 ? -6.93 9.914 20.094 1 84.75 112 ALA A C 1
ATOM 895 O O . ALA A 1 112 ? -6.559 10.523 21.094 1 84.75 112 ALA A O 1
ATOM 896 N N . TYR A 1 113 ? -6.117 9.508 19.188 1 85.31 113 TYR A N 1
ATOM 897 C CA . TYR A 1 113 ? -4.676 9.625 19.391 1 85.31 113 TYR A CA 1
ATOM 898 C C . TYR A 1 113 ? -4.215 11.062 19.203 1 85.31 113 TYR A C 1
ATOM 900 O O . TYR A 1 113 ? -3.152 11.453 19.703 1 85.31 113 TYR A O 1
ATOM 908 N N . SER A 1 114 ? -4.984 11.805 18.484 1 87.06 114 SER A N 1
ATOM 909 C CA . SER A 1 114 ? -4.629 13.203 18.281 1 87.06 114 SER A CA 1
ATOM 910 C C . SER A 1 114 ? -5.117 14.07 19.438 1 87.06 114 SER A C 1
ATOM 912 O O . SER A 1 114 ? -4.355 14.875 19.984 1 87.06 114 SER A O 1
ATOM 914 N N . ARG A 1 115 ? -6.316 13.922 19.875 1 86.25 115 ARG A N 1
ATOM 915 C CA . ARG A 1 115 ? -6.961 14.914 20.734 1 86.25 115 ARG A CA 1
ATOM 916 C C . ARG A 1 115 ? -6.918 14.477 22.188 1 86.25 115 ARG A C 1
ATOM 918 O O . ARG A 1 115 ? -7.008 15.305 23.094 1 86.25 115 ARG A O 1
ATOM 925 N N . TYR A 1 116 ? -6.809 13.234 22.438 1 81.88 116 TYR A N 1
ATOM 926 C CA . TYR A 1 116 ? -6.871 12.797 23.828 1 81.88 116 TYR A CA 1
ATOM 927 C C . TYR A 1 116 ? -5.484 12.445 24.344 1 81.88 116 TYR A C 1
ATOM 929 O O . TYR A 1 116 ? -4.625 11.992 23.594 1 81.88 116 TYR A O 1
ATOM 937 N N . ARG A 1 117 ? -5.367 12.703 25.625 1 77.44 117 ARG A N 1
ATOM 938 C CA . ARG A 1 117 ? -4.156 12.297 26.328 1 77.44 117 ARG A CA 1
ATOM 939 C C . ARG A 1 117 ? -4.426 11.086 27.219 1 77.44 117 ARG A C 1
ATOM 941 O O . ARG A 1 117 ? -5.434 11.039 27.922 1 77.44 117 ARG A O 1
ATOM 948 N N . PHE A 1 118 ? -3.852 10.047 26.969 1 74.81 118 PHE A N 1
ATOM 949 C CA . PHE A 1 118 ? -4.008 8.867 27.812 1 74.81 118 PHE A CA 1
ATOM 950 C C . PHE A 1 118 ? -2.678 8.141 27.969 1 74.81 118 PHE A C 1
ATOM 952 O O . PHE A 1 118 ? -1.744 8.359 27.203 1 74.81 118 PHE A O 1
ATOM 959 N N . LYS A 1 119 ? -2.615 7.395 29.062 1 75.62 119 LYS A N 1
ATOM 960 C CA . LYS A 1 119 ? -1.386 6.68 29.406 1 75.62 119 LYS A CA 1
ATOM 961 C C . LYS A 1 119 ? -1.053 5.633 28.344 1 75.62 119 LYS A C 1
ATOM 963 O O . LYS A 1 119 ? -1.925 4.871 27.922 1 75.62 119 LYS A O 1
ATOM 968 N N . GLY A 1 120 ? 0.166 5.621 27.859 1 77.19 120 GLY A N 1
ATOM 969 C CA . GLY A 1 120 ? 0.628 4.625 26.906 1 77.19 120 GLY A CA 1
ATOM 970 C C . GLY A 1 120 ? 0.31 4.977 25.469 1 77.19 120 GLY A C 1
ATOM 971 O O . GLY A 1 120 ? 0.333 4.113 24.594 1 77.19 120 GLY A O 1
ATOM 972 N N . LYS A 1 121 ? -0.101 6.18 25.25 1 78.5 121 LYS A N 1
ATOM 973 C CA . LYS A 1 121 ? -0.489 6.652 23.938 1 78.5 121 LYS A CA 1
ATOM 974 C C . LYS A 1 121 ? 0.604 6.367 22.906 1 78.5 121 LYS A C 1
ATOM 976 O O . LYS A 1 121 ? 0.356 5.715 21.891 1 78.5 121 LYS A O 1
ATOM 981 N N . ARG A 1 122 ? 1.74 6.738 23.281 1 77.25 122 ARG A N 1
ATOM 982 C CA . ARG A 1 122 ? 2.867 6.578 22.359 1 77.25 122 ARG A CA 1
ATOM 983 C C . ARG A 1 122 ? 3.238 5.109 22.203 1 77.25 122 ARG A C 1
ATOM 985 O O . ARG A 1 122 ? 3.43 4.633 21.078 1 77.25 122 ARG A O 1
ATOM 992 N N . MET A 1 123 ? 3.227 4.461 23.234 1 78.5 123 MET A N 1
ATOM 993 C CA . MET A 1 123 ? 3.643 3.062 23.219 1 78.5 123 MET A CA 1
ATOM 994 C C . MET A 1 123 ? 2.629 2.197 22.484 1 78.5 123 MET A C 1
ATOM 996 O O . MET A 1 123 ? 3.006 1.268 21.766 1 78.5 123 MET A O 1
ATOM 1000 N N . SER A 1 124 ? 1.44 2.518 22.656 1 80.25 124 SER A N 1
ATOM 1001 C CA . SER A 1 124 ? 0.419 1.702 22.016 1 80.25 124 SER A CA 1
ATOM 1002 C C . SER A 1 124 ? 0.421 1.91 20.5 1 80.25 124 SER A C 1
ATOM 1004 O O . SER A 1 124 ? 0.288 0.951 19.734 1 80.25 124 SER A O 1
ATOM 1006 N N . LEU A 1 125 ? 0.604 3.086 20.141 1 77.56 125 LEU A N 1
ATOM 1007 C CA . LEU A 1 125 ? 0.618 3.352 18.703 1 77.56 125 LEU A CA 1
ATOM 1008 C C . LEU A 1 125 ? 1.854 2.744 18.047 1 77.56 125 LEU A C 1
ATOM 1010 O O . LEU A 1 125 ? 1.76 2.127 16.984 1 77.56 125 LEU A O 1
ATOM 1014 N N . MET A 1 126 ? 2.973 2.803 18.719 1 77.06 126 MET A N 1
ATOM 1015 C CA . MET A 1 126 ? 4.199 2.205 18.203 1 77.06 126 MET A CA 1
ATOM 1016 C C . MET A 1 126 ? 4.105 0.684 18.203 1 77.06 126 MET A C 1
ATOM 1018 O O . MET A 1 126 ? 4.59 0.03 17.266 1 77.06 126 MET A O 1
ATOM 1022 N N . GLY A 1 127 ? 3.492 0.23 19.188 1 77.56 127 GLY A N 1
ATOM 1023 C CA . GLY A 1 127 ? 3.311 -1.21 19.281 1 77.56 127 GLY A CA 1
ATOM 1024 C C . GLY A 1 127 ? 2.457 -1.769 18.156 1 77.56 127 GLY A C 1
ATOM 1025 O O . GLY A 1 127 ? 2.809 -2.783 17.547 1 77.56 127 GLY A O 1
ATOM 1026 N N . ILE A 1 128 ? 1.49 -1.061 17.859 1 75.31 128 ILE A N 1
ATOM 1027 C CA . ILE A 1 128 ? 0.596 -1.538 16.812 1 75.31 128 ILE A CA 1
ATOM 1028 C C . ILE A 1 128 ? 1.28 -1.41 15.445 1 75.31 128 ILE A C 1
ATOM 1030 O O . ILE A 1 128 ? 1.082 -2.248 14.562 1 75.31 128 ILE A O 1
ATOM 1034 N N . MET A 1 129 ? 2.047 -0.4 15.32 1 75.5 129 MET A N 1
ATOM 1035 C CA . MET A 1 129 ? 2.797 -0.237 14.078 1 75.5 129 MET A CA 1
ATOM 1036 C C . MET A 1 129 ? 3.801 -1.371 13.891 1 75.5 129 MET A C 1
ATOM 1038 O O . MET A 1 129 ? 3.959 -1.893 12.789 1 75.5 129 MET A O 1
ATOM 1042 N N . LEU A 1 130 ? 4.359 -1.773 14.984 1 74.94 130 LEU A N 1
ATOM 1043 C CA . LEU A 1 130 ? 5.352 -2.842 14.93 1 74.94 130 LEU A CA 1
ATOM 1044 C C . LEU A 1 130 ? 4.703 -4.168 14.555 1 74.94 130 LEU A C 1
ATOM 1046 O O . LEU A 1 130 ? 5.266 -4.941 13.773 1 74.94 130 LEU A O 1
ATOM 1050 N N . ILE A 1 131 ? 3.605 -4.387 15.07 1 70.19 131 ILE A N 1
ATOM 1051 C CA . ILE A 1 131 ? 2.9 -5.641 14.82 1 70.19 131 ILE A CA 1
ATOM 1052 C C . ILE A 1 131 ? 2.498 -5.719 13.352 1 70.19 131 ILE A C 1
ATOM 1054 O O . ILE A 1 131 ? 2.52 -6.797 12.75 1 70.19 131 ILE A O 1
ATOM 1058 N N . GLN A 1 132 ? 2.238 -4.641 12.773 1 70.31 132 GLN A N 1
ATOM 1059 C CA . GLN A 1 132 ? 1.765 -4.598 11.391 1 70.31 132 GLN A CA 1
ATOM 1060 C C . GLN A 1 132 ? 2.922 -4.754 10.414 1 70.31 132 GLN A C 1
ATOM 1062 O O . GLN A 1 132 ? 2.707 -5.035 9.227 1 70.31 132 GLN A O 1
ATOM 1067 N N . ILE A 1 133 ? 4.086 -4.609 10.883 1 69.88 133 ILE A N 1
ATOM 1068 C CA . ILE A 1 133 ? 5.262 -4.68 10.016 1 69.88 133 ILE A CA 1
ATOM 1069 C C . ILE A 1 133 ? 5.477 -6.117 9.555 1 69.88 133 ILE A C 1
ATOM 1071 O O . ILE A 1 133 ? 6.02 -6.355 8.469 1 69.88 133 ILE A O 1
ATOM 1075 N N . ILE A 1 134 ? 4.93 -7.062 10.281 1 67.25 134 ILE A N 1
ATOM 1076 C CA . ILE A 1 134 ? 5.043 -8.453 9.867 1 67.25 134 ILE A CA 1
ATOM 1077 C C . ILE A 1 134 ? 4.188 -8.688 8.625 1 67.25 134 ILE A C 1
ATOM 1079 O O . ILE A 1 134 ? 2.984 -8.422 8.625 1 67.25 134 ILE A O 1
ATOM 1083 N N . PRO A 1 135 ? 4.793 -9.055 7.492 1 68.38 135 PRO A N 1
ATOM 1084 C CA . PRO A 1 135 ? 4.031 -9.266 6.258 1 68.38 135 PRO A CA 1
ATOM 1085 C C . PRO A 1 135 ? 2.904 -10.281 6.426 1 68.38 135 PRO A C 1
ATOM 1087 O O . PRO A 1 135 ? 3.117 -11.359 6.988 1 68.38 135 PRO A O 1
ATOM 1090 N N . ALA A 1 136 ? 1.801 -9.891 6.039 1 65.44 136 ALA A N 1
ATOM 1091 C CA . ALA A 1 136 ? 0.605 -10.719 6.195 1 65.44 136 ALA A CA 1
ATOM 1092 C C . ALA A 1 136 ? 0.78 -12.078 5.523 1 65.44 136 ALA A C 1
ATOM 1094 O O . ALA A 1 136 ? 0.23 -13.078 5.98 1 65.44 136 ALA A O 1
ATOM 1095 N N . PHE A 1 137 ? 1.589 -12.055 4.496 1 68.62 137 PHE A N 1
ATOM 1096 C CA . PHE A 1 137 ? 1.734 -13.305 3.766 1 68.62 137 PHE A CA 1
ATOM 1097 C C . PHE A 1 137 ? 2.451 -14.352 4.613 1 68.62 137 PHE A C 1
ATOM 1099 O O . PHE A 1 137 ? 2.311 -15.555 4.383 1 68.62 137 PHE A O 1
ATOM 1106 N N . ALA A 1 138 ? 3.168 -13.852 5.617 1 65.69 138 ALA A N 1
ATOM 1107 C CA . ALA A 1 138 ? 3.877 -14.781 6.492 1 65.69 138 ALA A CA 1
ATOM 1108 C C . ALA A 1 138 ? 2.898 -15.594 7.34 1 65.69 138 ALA A C 1
ATOM 1110 O O . ALA A 1 138 ? 3.199 -16.719 7.738 1 65.69 138 ALA A O 1
ATOM 1111 N N . GLY A 1 139 ? 1.771 -15.008 7.496 1 73.12 139 GLY A N 1
ATOM 1112 C CA . GLY A 1 139 ? 0.798 -15.68 8.344 1 73.12 139 GLY A CA 1
ATOM 1113 C C . GLY A 1 139 ? -0.255 -16.438 7.555 1 73.12 139 GLY A C 1
ATOM 1114 O O . GLY A 1 139 ? -1.243 -16.906 8.125 1 73.12 139 GLY A O 1
ATOM 1115 N N . ILE A 1 140 ? 0.007 -16.578 6.289 1 75.62 140 ILE A N 1
ATOM 1116 C CA . ILE A 1 140 ? -1.069 -17.031 5.418 1 75.62 140 ILE A CA 1
ATOM 1117 C C . ILE A 1 140 ? -1.472 -18.453 5.805 1 75.62 140 ILE A C 1
ATOM 1119 O O . ILE A 1 140 ? -2.66 -18.781 5.828 1 75.62 140 ILE A O 1
ATOM 1123 N N . THR A 1 141 ? -0.511 -19.297 6.125 1 72.38 141 THR A N 1
ATOM 1124 C CA . THR A 1 141 ? -0.83 -20.672 6.488 1 72.38 141 THR A CA 1
ATOM 1125 C C . THR A 1 141 ? -1.555 -20.719 7.832 1 72.38 141 THR A C 1
ATOM 1127 O O . THR A 1 141 ? -2.453 -21.547 8.023 1 72.38 141 THR A O 1
ATOM 1130 N N . ALA A 1 142 ? -1.175 -19.75 8.625 1 74.19 142 ALA A N 1
ATOM 1131 C CA . ALA A 1 142 ? -1.847 -19.656 9.922 1 74.19 142 ALA A CA 1
ATOM 1132 C C . ALA A 1 142 ? -3.275 -19.141 9.766 1 74.19 142 ALA A C 1
ATOM 1134 O O . ALA A 1 142 ? -4.18 -19.578 10.477 1 74.19 142 ALA A O 1
ATOM 1135 N N . TYR A 1 143 ? -3.445 -18.297 8.789 1 77.19 143 TYR A N 1
ATOM 1136 C CA . TYR A 1 143 ? -4.781 -17.766 8.547 1 77.19 143 TYR A CA 1
ATOM 1137 C C . TYR A 1 143 ? -5.742 -18.875 8.125 1 77.19 143 TYR A C 1
ATOM 1139 O O . TYR A 1 143 ? -6.914 -18.859 8.516 1 77.19 143 TYR A O 1
ATOM 1147 N N . TYR A 1 144 ? -5.168 -19.766 7.387 1 75.56 144 TYR A N 1
ATOM 1148 C CA . TYR A 1 144 ? -5.996 -20.875 6.957 1 75.56 144 TYR A CA 1
ATOM 1149 C C . TYR A 1 144 ? -6.434 -21.734 8.148 1 75.56 144 TYR A C 1
ATOM 1151 O O . TYR A 1 144 ? -7.602 -22.109 8.25 1 75.56 144 TYR A O 1
ATOM 1159 N N . ALA A 1 145 ? -5.527 -22.016 9.031 1 73.06 145 ALA A N 1
ATOM 1160 C CA . ALA A 1 145 ? -5.82 -22.812 10.211 1 73.06 145 ALA A CA 1
ATOM 1161 C C . ALA A 1 145 ? -6.805 -22.094 11.133 1 73.06 145 ALA A C 1
ATOM 1163 O O . ALA A 1 145 ? -7.73 -22.703 11.664 1 73.06 145 ALA A O 1
ATOM 1164 N N . ILE A 1 146 ? -6.676 -20.828 11.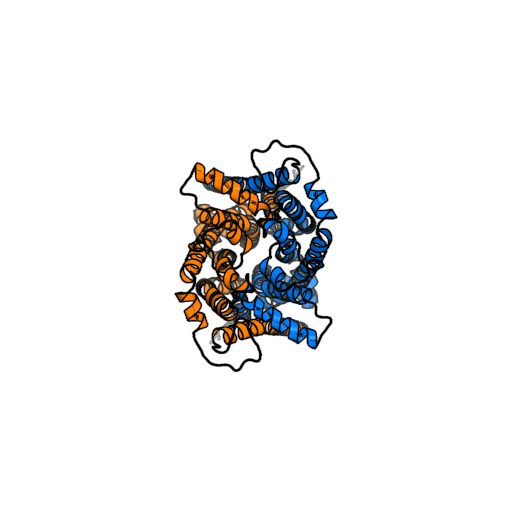25 1 76.62 146 ILE A N 1
ATOM 1165 C CA . ILE A 1 146 ? -7.547 -20.031 12.109 1 76.62 146 ILE A CA 1
ATOM 1166 C C . ILE A 1 146 ? -8.961 -20 11.523 1 76.62 146 ILE A C 1
ATOM 1168 O O . ILE A 1 146 ? -9.945 -20.125 12.258 1 76.62 146 ILE A O 1
ATOM 1172 N N . HIS A 1 147 ? -8.992 -19.781 10.258 1 80.19 147 HIS A N 1
ATOM 1173 C CA . HIS A 1 147 ? -10.312 -19.781 9.633 1 80.19 147 HIS A CA 1
ATOM 1174 C C . HIS A 1 147 ? -11.031 -21.109 9.883 1 80.19 147 HIS A C 1
ATOM 1176 O O . HIS A 1 147 ? -12.234 -21.125 10.141 1 80.19 147 HIS A O 1
ATOM 1182 N N . SER A 1 148 ? -10.258 -22.188 9.766 1 78.5 148 SER A N 1
ATOM 1183 C CA . SER A 1 148 ? -10.859 -23.5 9.977 1 78.5 148 SER A CA 1
ATOM 1184 C C . SER A 1 148 ? -11.406 -23.625 11.398 1 78.5 148 SER A C 1
ATOM 1186 O O . SER A 1 148 ? -12.484 -24.188 11.602 1 78.5 148 SER A O 1
ATOM 1188 N N . ILE A 1 149 ? -10.781 -23.078 12.352 1 76.75 149 ILE A N 1
ATOM 1189 C CA . ILE A 1 149 ? -11.195 -23.141 13.75 1 76.75 149 ILE A CA 1
ATOM 1190 C C . ILE A 1 149 ? -12.398 -22.234 13.977 1 76.75 149 ILE A C 1
ATOM 1192 O O . ILE A 1 149 ? -13.398 -22.656 14.57 1 76.75 149 ILE A O 1
ATOM 1196 N N . VAL A 1 150 ? -12.336 -21.047 13.5 1 81 150 VAL A N 1
ATOM 1197 C CA . VAL A 1 150 ? -13.383 -20.062 13.727 1 81 150 VAL A CA 1
ATOM 1198 C C . VAL A 1 150 ? -14.664 -20.484 13.016 1 81 150 VAL A C 1
ATOM 1200 O O . VAL A 1 150 ? -15.766 -20.328 13.547 1 81 150 VAL A O 1
ATOM 1203 N N . SER A 1 151 ? -14.406 -20.953 11.82 1 84.69 151 SER A N 1
ATOM 1204 C CA . SER A 1 151 ? -15.57 -21.359 11.039 1 84.69 151 SER A CA 1
ATOM 1205 C C . SER A 1 151 ? -16.281 -22.547 11.688 1 84.69 151 SER A C 1
ATOM 1207 O O . SER A 1 151 ? -17.469 -22.766 11.438 1 84.69 151 SER A O 1
ATOM 1209 N N . SER A 1 152 ? -15.555 -23.328 12.422 1 84.81 152 SER A N 1
ATOM 1210 C CA . SER A 1 152 ? -16.172 -24.438 13.148 1 84.81 152 SER A CA 1
ATOM 1211 C C . SER A 1 152 ? -17.094 -23.922 14.25 1 84.81 152 SER A C 1
ATOM 1213 O O . SER A 1 152 ? -18.078 -24.578 14.586 1 84.81 152 SER A O 1
ATOM 1215 N N . VAL A 1 153 ? -16.844 -22.766 14.805 1 83.31 153 VAL A N 1
ATOM 1216 C CA . VAL A 1 153 ? -17.625 -22.172 15.875 1 83.31 153 VAL A CA 1
ATOM 1217 C C . VAL A 1 153 ? -18.656 -21.203 15.281 1 83.31 153 VAL A C 1
ATOM 1219 O O . VAL A 1 153 ? -19.797 -21.141 15.758 1 83.31 153 VAL A O 1
ATOM 1222 N N . ILE A 1 154 ? -18.172 -20.5 14.242 1 88.81 154 ILE A N 1
ATOM 1223 C CA . ILE A 1 154 ? -19.031 -19.547 13.531 1 88.81 154 ILE A CA 1
ATOM 1224 C C . ILE A 1 154 ? -19.078 -19.922 12.055 1 88.81 154 ILE A C 1
ATOM 1226 O O . ILE A 1 154 ? -18.344 -19.359 11.234 1 88.81 154 ILE A O 1
ATOM 1230 N N . PRO A 1 155 ? -19.984 -20.656 11.703 1 85.56 155 PRO A N 1
ATOM 1231 C CA . PRO A 1 155 ? -20.016 -21.219 10.352 1 85.56 155 PRO A CA 1
ATOM 1232 C C . PRO A 1 155 ? -20.188 -20.141 9.273 1 85.56 155 PRO A C 1
ATOM 1234 O O . PRO A 1 155 ? -19.797 -20.344 8.125 1 85.56 155 PRO A O 1
ATOM 1237 N N . VAL A 1 156 ? -20.75 -19.016 9.719 1 86.69 156 VAL A N 1
ATOM 1238 C CA . VAL A 1 156 ? -21.031 -17.984 8.727 1 86.69 156 VAL A CA 1
ATOM 1239 C C . VAL A 1 156 ? -19.766 -17.203 8.406 1 86.69 156 VAL A C 1
ATOM 1241 O O . VAL A 1 156 ? -19.688 -16.5 7.395 1 86.69 156 VAL A O 1
ATOM 1244 N N . PHE A 1 157 ? -18.75 -17.484 9.133 1 89 157 PHE A N 1
ATOM 1245 C CA . PHE A 1 157 ? -17.5 -16.781 8.914 1 89 157 PHE A CA 1
ATOM 1246 C C . PHE A 1 157 ? -16.781 -17.328 7.68 1 89 157 PHE A C 1
ATOM 1248 O O . PHE A 1 157 ? -16.078 -18.328 7.754 1 89 157 PHE A O 1
ATOM 1255 N N . SER A 1 158 ? -16.906 -16.562 6.668 1 91.38 158 SER A N 1
ATOM 1256 C CA . SER A 1 158 ? -16.391 -17.016 5.383 1 91.38 158 SER A CA 1
ATOM 1257 C C . SER A 1 158 ? -14.914 -16.641 5.227 1 91.38 158 SER A C 1
ATOM 1259 O O . SER A 1 158 ? -14.383 -15.844 6 1 91.38 158 SER A O 1
ATOM 1261 N N . ARG A 1 159 ? -14.273 -17.25 4.27 1 90.44 159 ARG A N 1
ATOM 1262 C CA . ARG A 1 159 ? -12.883 -16.953 3.949 1 90.44 159 ARG A CA 1
ATOM 1263 C C . ARG A 1 159 ? -12.734 -15.516 3.461 1 90.44 159 ARG A C 1
ATOM 1265 O O . ARG A 1 159 ? -11.719 -14.867 3.729 1 90.44 159 ARG A O 1
ATOM 1272 N N . SER A 1 160 ? -13.805 -15.047 2.793 1 93.31 160 SER A N 1
ATOM 1273 C CA . SER A 1 160 ? -13.812 -13.656 2.352 1 93.31 160 SER A CA 1
ATOM 1274 C C . SER A 1 160 ? -13.836 -12.695 3.539 1 93.31 160 SER A C 1
ATOM 1276 O O . SER A 1 160 ? -13.188 -11.648 3.51 1 93.31 160 SER A O 1
ATOM 1278 N N . MET A 1 161 ? -14.547 -13.102 4.535 1 91.88 161 MET A N 1
ATOM 1279 C CA . MET A 1 161 ? -14.602 -12.273 5.738 1 91.88 161 MET A CA 1
ATOM 1280 C C . MET A 1 161 ? -13.234 -12.227 6.422 1 91.88 161 MET A C 1
ATOM 1282 O O . MET A 1 161 ? -12.828 -11.188 6.938 1 91.88 161 MET A O 1
ATOM 1286 N N . MET A 1 162 ? -12.617 -13.344 6.406 1 88.81 162 MET A N 1
ATOM 1287 C CA . MET A 1 162 ? -11.266 -13.383 6.969 1 88.81 162 MET A CA 1
ATOM 1288 C C . MET A 1 162 ? -10.328 -12.461 6.199 1 88.81 162 MET A C 1
ATOM 1290 O O . MET A 1 162 ? -9.531 -11.742 6.801 1 88.81 162 MET A O 1
ATOM 1294 N N . LEU A 1 163 ? -10.43 -12.469 4.91 1 91 163 LEU A N 1
ATOM 1295 C CA . LEU A 1 163 ? -9.625 -11.594 4.066 1 91 163 LEU A CA 1
ATOM 1296 C C . LEU A 1 163 ? -9.898 -10.125 4.387 1 91 163 LEU A C 1
ATOM 1298 O O . LEU A 1 163 ? -8.969 -9.32 4.469 1 91 163 LEU A O 1
ATOM 1302 N N . ILE A 1 164 ? -11.148 -9.797 4.547 1 92.94 164 ILE A N 1
ATOM 1303 C CA . ILE A 1 164 ? -11.555 -8.438 4.871 1 92.94 164 ILE A CA 1
ATOM 1304 C C . ILE A 1 164 ? -10.914 -8.008 6.188 1 92.94 164 ILE A C 1
ATOM 1306 O O . ILE A 1 164 ? -10.367 -6.902 6.289 1 92.94 164 ILE A O 1
ATOM 1310 N N . LEU A 1 165 ? -10.906 -8.867 7.094 1 87.75 165 LEU A N 1
ATOM 1311 C CA . LEU A 1 165 ? -10.352 -8.547 8.406 1 87.75 165 LEU A CA 1
ATOM 1312 C C . LEU A 1 165 ? -8.836 -8.383 8.32 1 87.75 165 LEU A C 1
ATOM 1314 O O . LEU A 1 165 ? -8.266 -7.516 8.992 1 87.75 165 LEU A O 1
ATOM 1318 N N . ILE A 1 166 ? -8.227 -9.203 7.52 1 86.62 166 ILE A N 1
ATOM 1319 C CA . ILE A 1 166 ? -6.781 -9.125 7.359 1 86.62 166 ILE A CA 1
ATOM 1320 C C . ILE A 1 166 ? -6.41 -7.797 6.699 1 86.62 166 ILE A C 1
ATOM 1322 O O . ILE A 1 166 ? -5.512 -7.094 7.168 1 86.62 166 ILE A O 1
ATOM 1326 N N . TYR A 1 167 ? -7.129 -7.422 5.668 1 89.81 167 TYR A N 1
ATOM 1327 C CA . TYR A 1 167 ? -6.84 -6.184 4.953 1 89.81 167 TYR A CA 1
ATOM 1328 C C . TYR A 1 167 ? -7.113 -4.973 5.832 1 89.81 167 TYR A C 1
ATOM 1330 O O . TYR A 1 167 ? -6.289 -4.055 5.91 1 89.81 167 TYR A O 1
ATOM 1338 N N . ALA A 1 168 ? -8.266 -4.98 6.43 1 89.31 168 ALA A N 1
ATOM 1339 C CA . ALA A 1 168 ? -8.625 -3.852 7.281 1 89.31 168 ALA A CA 1
ATOM 1340 C C . ALA A 1 168 ? -7.668 -3.725 8.461 1 89.31 168 ALA A C 1
ATOM 1342 O O . ALA A 1 168 ? -7.203 -2.627 8.773 1 89.31 168 ALA A O 1
ATOM 1343 N N . GLY A 1 169 ? -7.418 -4.836 9.062 1 82.5 169 GLY A N 1
ATOM 1344 C CA . GLY A 1 169 ? -6.508 -4.84 10.195 1 82.5 169 GLY A CA 1
ATOM 1345 C C . GLY A 1 169 ? -5.105 -4.375 9.836 1 82.5 169 GLY A C 1
ATOM 1346 O O . GLY A 1 169 ? -4.469 -3.656 10.609 1 82.5 169 GLY A O 1
ATOM 1347 N N . GLY A 1 170 ? -4.645 -4.781 8.672 1 80.31 170 GLY A N 1
ATOM 1348 C CA . GLY A 1 170 ? -3.311 -4.426 8.211 1 80.31 170 GLY A CA 1
ATOM 1349 C C . GLY A 1 170 ? -3.162 -2.953 7.891 1 80.31 170 GLY A C 1
ATOM 1350 O O . GLY A 1 170 ? -2.047 -2.428 7.855 1 80.31 170 GLY A O 1
ATOM 1351 N N . GLY A 1 171 ? -4.223 -2.26 7.719 1 81.88 171 GLY A N 1
ATOM 1352 C CA . GLY A 1 171 ? -4.172 -0.856 7.344 1 81.88 171 GLY A CA 1
ATOM 1353 C C . GLY A 1 171 ? -4.441 0.082 8.508 1 81.88 171 GLY A C 1
ATOM 1354 O O . GLY A 1 171 ? -4.32 1.301 8.367 1 81.88 171 GLY A O 1
ATOM 1355 N N . ILE A 1 172 ? -4.73 -0.417 9.664 1 83.12 172 ILE A N 1
ATOM 1356 C CA . ILE A 1 172 ? -5.223 0.414 10.758 1 83.12 172 ILE A CA 1
ATOM 1357 C C . ILE A 1 172 ? -4.078 1.243 11.336 1 83.12 172 ILE A C 1
ATOM 1359 O O . ILE A 1 172 ? -4.188 2.465 11.453 1 83.12 172 ILE A O 1
ATOM 1363 N N . ALA A 1 173 ? -2.971 0.623 11.648 1 79.69 173 ALA A N 1
ATOM 1364 C CA . ALA A 1 173 ? -1.892 1.318 12.344 1 79.69 173 ALA A CA 1
ATOM 1365 C C . ALA A 1 173 ? -1.314 2.438 11.484 1 79.69 173 ALA A C 1
ATOM 1367 O O . ALA A 1 173 ? -1.251 3.592 11.914 1 79.69 173 ALA A O 1
ATOM 1368 N N . GLY A 1 174 ? -0.95 2.096 10.312 1 82.12 174 GLY A N 1
ATOM 1369 C CA . GLY A 1 174 ? -0.381 3.094 9.422 1 82.12 174 GLY A CA 1
ATOM 1370 C C . GLY A 1 174 ? -1.331 4.238 9.117 1 82.12 174 GLY A C 1
ATOM 1371 O O . GLY A 1 174 ? -0.939 5.406 9.164 1 82.12 174 GLY A O 1
ATOM 1372 N N . ASN A 1 175 ? -2.559 3.893 8.844 1 89.12 175 ASN A N 1
ATOM 1373 C CA . ASN A 1 175 ? -3.545 4.922 8.523 1 89.12 175 ASN A CA 1
ATOM 1374 C C . ASN A 1 175 ? -3.9 5.758 9.75 1 89.12 175 ASN A C 1
ATOM 1376 O O . ASN A 1 175 ? -4.211 6.945 9.625 1 89.12 175 ASN A O 1
ATOM 1380 N N . THR A 1 176 ? -3.865 5.125 10.898 1 87.38 176 THR A N 1
ATOM 1381 C CA . THR A 1 176 ? -4.074 5.875 12.125 1 87.38 176 THR A CA 1
ATOM 1382 C C . THR A 1 176 ? -2.979 6.922 12.32 1 87.38 176 THR A C 1
ATOM 1384 O O . THR A 1 176 ? -3.262 8.062 12.68 1 87.38 176 THR A O 1
ATOM 1387 N N . PHE A 1 177 ? -1.827 6.543 12.062 1 82.94 177 PHE A N 1
ATOM 1388 C CA . PHE A 1 177 ? -0.697 7.453 12.195 1 82.94 177 PHE A CA 1
ATOM 1389 C C . PHE A 1 177 ? -0.836 8.633 11.234 1 82.94 177 PHE A C 1
ATOM 1391 O O . PHE A 1 177 ? -0.606 9.781 11.617 1 82.94 177 PHE A O 1
ATOM 1398 N N . ILE A 1 178 ? -1.176 8.328 10.102 1 83.69 178 ILE A N 1
ATOM 1399 C CA . ILE A 1 178 ? -1.298 9.352 9.062 1 83.69 178 ILE A CA 1
ATOM 1400 C C . ILE A 1 178 ? -2.428 10.312 9.422 1 83.69 178 ILE A C 1
ATOM 1402 O O . ILE A 1 178 ? -2.252 11.531 9.383 1 83.69 178 ILE A O 1
ATOM 1406 N N . LEU A 1 179 ? -3.518 9.758 9.805 1 88.81 179 LEU A N 1
ATOM 1407 C CA . LEU A 1 179 ? -4.66 10.602 10.133 1 88.81 179 LEU A CA 1
ATOM 1408 C C . LEU A 1 179 ? -4.391 11.43 11.383 1 88.81 179 LEU A C 1
ATOM 1410 O O . LEU A 1 179 ? -4.762 12.602 11.453 1 88.81 179 LEU A O 1
ATOM 1414 N N . LYS A 1 180 ? -3.83 10.758 12.289 1 87.69 180 LYS A N 1
ATOM 1415 C CA . LYS A 1 180 ? -3.445 11.492 13.492 1 87.69 180 LYS A CA 1
ATOM 1416 C C . LYS A 1 180 ? -2.562 12.688 13.148 1 87.69 180 LYS A C 1
ATOM 1418 O O . LYS A 1 180 ? -2.768 13.789 13.664 1 87.69 180 LYS A O 1
ATOM 1423 N N . GLY A 1 181 ? -1.566 12.461 12.367 1 81.38 181 GLY A N 1
ATOM 1424 C CA . GLY A 1 181 ? -0.697 13.555 11.945 1 81.38 181 GLY A CA 1
ATOM 1425 C C . GLY A 1 181 ? -1.443 14.68 11.258 1 81.38 181 GLY A C 1
ATOM 1426 O O . GLY A 1 181 ? -1.164 15.859 11.508 1 81.38 181 GLY A O 1
ATOM 1427 N N . TYR A 1 182 ? -2.33 14.328 10.438 1 82.06 182 TYR A N 1
ATOM 1428 C CA . TYR A 1 182 ? -3.156 15.32 9.758 1 82.06 182 TYR A CA 1
ATOM 1429 C C . TYR A 1 182 ? -4 16.094 10.75 1 82.06 182 TYR A C 1
ATOM 1431 O O . TYR A 1 182 ? -4.066 17.328 10.695 1 82.06 182 TYR A O 1
ATOM 1439 N N . ILE A 1 183 ? -4.621 15.445 11.695 1 87.38 183 ILE A N 1
ATOM 1440 C CA . ILE A 1 183 ? -5.496 16.078 12.68 1 87.38 183 ILE A CA 1
ATOM 1441 C C . ILE A 1 183 ? -4.672 16.938 13.625 1 87.38 183 ILE A C 1
ATOM 1443 O O . ILE A 1 183 ? -5.121 18 14.055 1 87.38 183 ILE A O 1
ATOM 1447 N N . ASP A 1 184 ? -3.516 16.469 13.883 1 83.44 184 ASP A N 1
ATOM 1448 C CA . ASP A 1 184 ? -2.629 17.25 14.734 1 83.44 184 ASP A CA 1
ATOM 1449 C C . ASP A 1 184 ? -2.367 18.641 14.141 1 83.44 184 ASP A C 1
ATOM 1451 O O . ASP A 1 184 ? -2.064 19.578 14.867 1 83.44 184 ASP A O 1
ATOM 1455 N N . SER A 1 185 ? -2.482 18.703 12.875 1 75.62 185 SER A N 1
ATOM 1456 C CA . SER A 1 185 ? -2.219 19.969 12.203 1 75.62 185 SER A CA 1
ATOM 1457 C C . SER A 1 185 ? -3.414 20.906 12.305 1 75.62 185 SER A C 1
ATOM 1459 O O . SER A 1 185 ? -3.301 22.094 12.016 1 75.62 185 SER A O 1
ATOM 1461 N N . ILE A 1 186 ? -4.535 20.406 12.703 1 80.31 186 ILE A N 1
ATOM 1462 C CA . ILE A 1 186 ? -5.727 21.219 12.922 1 80.31 186 ILE A CA 1
ATOM 1463 C C . ILE A 1 186 ? -5.664 21.859 14.305 1 80.31 186 ILE A C 1
ATOM 1465 O O . ILE A 1 186 ? -5.461 21.188 15.312 1 80.31 186 ILE A O 1
ATOM 1469 N N . SER A 1 187 ? -5.832 23.156 14.367 1 85 187 SER A N 1
ATOM 1470 C CA . SER A 1 187 ? -5.719 23.891 15.617 1 85 187 SER A CA 1
ATOM 1471 C C . SER A 1 187 ? -6.699 23.375 16.672 1 85 187 SER A C 1
ATOM 1473 O O . SER A 1 187 ? -7.875 23.156 16.375 1 85 187 SER A O 1
ATOM 1475 N N . MET A 1 188 ? -6.203 23.297 17.797 1 87.88 188 MET A N 1
ATOM 1476 C CA . MET A 1 188 ? -7.035 22.844 18.906 1 87.88 188 MET A CA 1
ATOM 1477 C C . MET A 1 188 ? -8.008 23.938 19.328 1 87.88 188 MET A C 1
ATOM 1479 O O . MET A 1 188 ? -8.977 23.672 20.047 1 87.88 188 MET A O 1
ATOM 1483 N N . GLU A 1 189 ? -7.707 25.094 18.844 1 87.75 189 GLU A N 1
ATOM 1484 C CA . GLU A 1 189 ? -8.594 26.219 19.156 1 87.75 189 GLU A CA 1
ATOM 1485 C C . GLU A 1 189 ? -10.008 25.953 18.625 1 87.75 189 GLU A C 1
ATOM 1487 O O . GLU A 1 189 ? -10.984 26.406 19.219 1 87.75 189 GLU A O 1
ATOM 1492 N N . LEU A 1 190 ? -10.039 25.234 17.594 1 88.25 190 LEU A N 1
ATOM 1493 C CA . LEU A 1 190 ? -11.344 24.891 17.031 1 88.25 190 LEU A CA 1
ATOM 1494 C C . LEU A 1 190 ? -12.117 23.984 17.984 1 88.25 190 LEU A C 1
ATOM 1496 O O . LEU A 1 190 ? -13.336 24.125 18.125 1 88.25 190 LEU A O 1
ATOM 1500 N N . ASP A 1 191 ? -11.391 23.094 18.562 1 90.25 191 ASP A N 1
ATOM 1501 C CA . ASP A 1 191 ? -12 22.219 19.547 1 90.25 191 ASP A CA 1
ATOM 1502 C C . ASP A 1 191 ? -12.547 23.016 20.734 1 90.25 191 ASP A C 1
ATOM 1504 O O . ASP A 1 191 ? -13.688 22.812 21.156 1 90.25 191 ASP A O 1
ATOM 1508 N N . ASP A 1 192 ? -11.773 23.906 21.234 1 90.12 192 ASP A N 1
ATOM 1509 C CA . ASP A 1 192 ? -12.117 24.719 22.391 1 90.12 192 ASP A CA 1
ATOM 1510 C C . ASP A 1 192 ? -13.32 25.609 22.109 1 90.12 192 ASP A C 1
ATOM 1512 O O . ASP A 1 192 ? -14.219 25.734 22.938 1 90.12 192 ASP A O 1
ATOM 1516 N N . ALA A 1 193 ? -13.25 26.219 20.984 1 92 193 ALA A N 1
ATOM 1517 C CA . ALA A 1 193 ? -14.359 27.078 20.594 1 92 193 ALA A CA 1
ATOM 1518 C C . ALA A 1 193 ? -15.672 26.297 20.516 1 92 193 ALA A C 1
ATOM 1520 O O . ALA A 1 193 ? -16.719 26.781 20.953 1 92 193 ALA A O 1
ATOM 1521 N N . ALA A 1 194 ? -15.609 25.172 19.969 1 92.25 194 ALA A N 1
ATOM 1522 C CA . ALA A 1 194 ? -16.797 24.328 19.859 1 92.25 194 ALA A CA 1
ATOM 1523 C C . ALA A 1 194 ? -17.312 23.906 21.234 1 92.25 194 ALA A C 1
ATOM 1525 O O . ALA A 1 194 ? -18.516 23.859 21.469 1 92.25 194 ALA A O 1
ATOM 1526 N N . ARG A 1 195 ? -16.453 23.656 22.078 1 89.88 195 ARG A N 1
ATOM 1527 C CA . ARG A 1 195 ? -16.828 23.266 23.422 1 89.88 195 ARG A CA 1
ATOM 1528 C C . ARG A 1 195 ? -17.469 24.438 24.172 1 89.88 195 ARG A C 1
ATOM 1530 O O . ARG A 1 195 ? -18.406 24.234 24.953 1 89.88 195 ARG A O 1
ATOM 1537 N N . ILE A 1 196 ? -16.891 25.562 23.922 1 91.5 196 ILE A N 1
ATOM 1538 C CA . ILE A 1 196 ? -17.469 26.781 24.516 1 91.5 196 ILE A CA 1
ATOM 1539 C C . ILE A 1 196 ? -18.891 26.953 24.016 1 91.5 196 ILE A C 1
ATOM 1541 O O . ILE A 1 196 ? -19.766 27.391 24.781 1 91.5 196 ILE A O 1
ATOM 1545 N N . ASP A 1 197 ? -19.188 26.562 22.812 1 93 197 ASP A N 1
ATOM 1546 C CA . ASP A 1 197 ? -20.516 26.641 22.234 1 93 197 ASP A CA 1
ATOM 1547 C C . ASP A 1 197 ? -21.406 25.484 22.703 1 93 197 ASP A C 1
ATOM 1549 O O . ASP A 1 197 ? -22.562 25.375 22.297 1 93 197 ASP A O 1
ATOM 1553 N N . GLY A 1 198 ? -20.859 24.594 23.5 1 89.94 198 GLY A N 1
ATOM 1554 C CA . GLY A 1 198 ? -21.656 23.562 24.125 1 89.94 198 GLY A CA 1
ATOM 1555 C C . GLY A 1 198 ? -21.547 22.219 23.422 1 89.94 198 GLY A C 1
ATOM 1556 O O . GLY A 1 198 ? -22.281 21.281 23.734 1 89.94 198 GLY A O 1
ATOM 1557 N N . CYS A 1 199 ? -20.625 22.094 22.5 1 90.5 199 CYS A N 1
ATOM 1558 C CA . CYS A 1 199 ? -20.484 20.844 21.75 1 90.5 199 CYS A CA 1
ATOM 1559 C C . CYS A 1 199 ? -19.828 19.781 22.625 1 90.5 199 CYS A C 1
ATOM 1561 O O . CYS A 1 199 ? -18.922 20.062 23.391 1 90.5 199 CYS A O 1
ATOM 1563 N N . SER A 1 200 ? -20.391 18.547 22.5 1 87.94 200 SER A N 1
ATOM 1564 C CA . SER A 1 200 ? -19.75 17.391 23.125 1 87.94 200 SER A CA 1
ATOM 1565 C C . SER A 1 200 ? -18.516 16.953 22.344 1 87.94 200 SER A C 1
ATOM 1567 O O . SER A 1 200 ? -18.297 17.406 21.219 1 87.94 200 SER A O 1
ATOM 1569 N N . ASN A 1 201 ? -17.734 16.031 22.938 1 83.88 201 ASN A N 1
ATOM 1570 C CA . ASN A 1 201 ? -16.547 15.531 22.266 1 83.88 201 ASN A CA 1
ATOM 1571 C C . ASN A 1 201 ? -16.891 14.812 20.969 1 83.88 201 ASN A C 1
ATOM 1573 O O . ASN A 1 201 ? -16.188 14.922 19.969 1 83.88 201 ASN A O 1
ATOM 1577 N N . PHE A 1 202 ? -17.953 14.102 21.047 1 86 202 PHE A N 1
ATOM 1578 C CA . PHE A 1 202 ? -18.375 13.375 19.859 1 86 202 PHE A CA 1
ATOM 1579 C C . PHE A 1 202 ? -18.875 14.336 18.781 1 86 202 PHE A C 1
ATOM 1581 O O . PHE A 1 202 ? -18.672 14.102 17.594 1 86 202 PHE A O 1
ATOM 1588 N N . GLU A 1 203 ? -19.453 15.398 19.203 1 90.81 203 GLU A N 1
ATOM 1589 C CA . GLU A 1 203 ? -19.906 16.406 18.25 1 90.81 203 GLU A CA 1
ATOM 1590 C C . GLU A 1 203 ? -18.719 17.125 17.609 1 90.81 203 GLU A C 1
ATOM 1592 O O . GLU A 1 203 ? -18.75 17.453 16.422 1 90.81 203 GLU A O 1
ATOM 1597 N N . VAL A 1 204 ? -17.703 17.375 18.438 1 92.12 204 VAL A N 1
ATOM 1598 C CA . VAL A 1 204 ? -16.484 17.984 17.906 1 92.12 204 VAL A CA 1
ATOM 1599 C C . VAL A 1 204 ? -15.859 17.047 16.875 1 92.12 204 VAL A C 1
ATOM 1601 O O . VAL A 1 204 ? -15.469 17.5 15.789 1 92.12 204 VAL A O 1
ATOM 1604 N N . TYR A 1 205 ? -15.844 15.766 17.203 1 91.94 205 TYR A N 1
ATOM 1605 C CA . TYR A 1 205 ? -15.328 14.742 16.297 1 91.94 205 TYR A CA 1
ATOM 1606 C C . TYR A 1 205 ? -16.125 14.711 15 1 91.94 205 TYR A C 1
ATOM 1608 O O . TYR A 1 205 ? -15.547 14.828 13.914 1 91.94 205 TYR A O 1
ATOM 1616 N N . ARG A 1 206 ? -17.391 14.656 15.086 1 92.31 206 ARG A N 1
ATOM 1617 C CA . ARG A 1 206 ? -18.25 14.383 13.938 1 92.31 206 ARG A CA 1
ATOM 1618 C C . ARG A 1 206 ? -18.484 15.648 13.117 1 92.31 206 ARG A C 1
ATOM 1620 O O . ARG A 1 206 ? -18.516 15.594 11.891 1 92.31 206 ARG A O 1
ATOM 1627 N N . LEU A 1 207 ? -18.547 16.828 13.75 1 93.94 207 LEU A N 1
ATOM 1628 C CA . LEU A 1 207 ? -19.031 18.031 13.07 1 93.94 207 LEU A CA 1
ATOM 1629 C C . LEU A 1 207 ? -17.875 18.969 12.719 1 93.94 207 LEU A C 1
ATOM 1631 O O . LEU A 1 207 ? -18.016 19.828 11.852 1 93.94 207 LEU A O 1
ATOM 1635 N N . ILE A 1 208 ? -16.75 18.781 13.367 1 93.38 208 ILE A N 1
ATOM 1636 C CA . ILE A 1 208 ? -15.68 19.75 13.164 1 93.38 208 ILE A CA 1
ATOM 1637 C C . ILE A 1 208 ? -14.461 19.047 12.578 1 93.38 208 ILE A C 1
ATOM 1639 O O . ILE A 1 208 ? -14.062 19.312 11.445 1 93.38 208 ILE A O 1
ATOM 1643 N N . ILE A 1 209 ? -13.984 18.062 13.297 1 93.12 209 ILE A N 1
ATOM 1644 C CA . ILE A 1 209 ? -12.688 17.5 12.953 1 93.12 209 ILE A CA 1
ATOM 1645 C C . ILE A 1 209 ? -12.82 16.609 11.711 1 93.12 209 ILE A C 1
ATOM 1647 O O . ILE A 1 209 ? -12.031 16.719 10.773 1 93.12 209 ILE A O 1
ATOM 1651 N N . MET A 1 210 ? -13.844 15.766 11.648 1 93.31 210 MET A N 1
ATOM 1652 C CA . MET A 1 210 ? -13.977 14.828 10.539 1 93.31 210 MET A CA 1
ATOM 1653 C C . MET A 1 210 ? -14.234 15.562 9.227 1 93.31 210 MET A C 1
ATOM 1655 O O . MET A 1 210 ? -13.664 15.219 8.188 1 93.31 210 MET A O 1
ATOM 1659 N N . PRO A 1 211 ? -15.031 16.562 9.266 1 92.06 211 PRO A N 1
ATOM 1660 C CA . PRO A 1 211 ? -15.219 17.312 8.023 1 92.06 211 PRO A CA 1
ATOM 1661 C C . PRO A 1 211 ? -13.938 17.969 7.535 1 92.06 211 PRO A C 1
ATOM 1663 O O . PRO A 1 211 ? -13.688 18.047 6.328 1 92.06 211 PRO A O 1
ATOM 1666 N N . ILE A 1 212 ? -13.156 18.453 8.469 1 87.69 212 ILE A N 1
ATOM 1667 C CA . ILE A 1 212 ? -11.891 19.094 8.102 1 87.69 212 ILE A CA 1
ATOM 1668 C C . ILE A 1 212 ? -10.906 18.031 7.605 1 87.69 212 ILE A C 1
ATOM 1670 O O . ILE A 1 212 ? -10.102 18.297 6.711 1 87.69 212 ILE A O 1
ATOM 1674 N N . ALA A 1 213 ? -11.016 16.844 8.117 1 90.38 213 ALA A N 1
ATOM 1675 C CA . ALA A 1 213 ? -10.086 15.758 7.805 1 90.38 213 ALA A CA 1
ATOM 1676 C C . ALA A 1 213 ? -10.555 14.969 6.582 1 90.38 213 ALA A C 1
ATOM 1678 O O . ALA A 1 213 ? -9.953 13.953 6.223 1 90.38 213 ALA A O 1
ATOM 1679 N N . ARG A 1 214 ? -11.547 15.406 5.902 1 91.12 214 ARG A N 1
ATOM 1680 C CA . ARG A 1 214 ? -12.172 14.688 4.797 1 91.12 214 ARG A CA 1
ATOM 1681 C C . ARG A 1 214 ? -11.156 14.367 3.705 1 91.12 214 ARG A C 1
ATOM 1683 O O . ARG A 1 214 ? -11.18 13.273 3.129 1 91.12 214 ARG A O 1
ATOM 1690 N N . PRO A 1 215 ? -10.242 15.258 3.365 1 85.88 215 PRO A N 1
ATOM 1691 C CA . PRO A 1 215 ? -9.281 14.922 2.314 1 85.88 215 PRO A CA 1
ATOM 1692 C C . PRO A 1 215 ? -8.406 13.719 2.672 1 85.88 215 PRO A C 1
ATOM 1694 O O . PRO A 1 215 ? -8.172 12.852 1.828 1 85.88 215 PRO A O 1
ATOM 1697 N N . MET A 1 216 ? -7.992 13.727 3.883 1 87.31 216 MET A N 1
ATOM 1698 C CA . MET A 1 216 ? -7.152 12.609 4.309 1 87.31 216 MET A CA 1
ATOM 1699 C C . MET A 1 216 ? -7.969 11.328 4.426 1 87.31 216 MET A C 1
ATOM 1701 O O . MET A 1 216 ? -7.48 10.242 4.09 1 87.31 216 MET A O 1
ATOM 1705 N N . LEU A 1 217 ? -9.211 11.461 4.883 1 93.25 217 LEU A N 1
ATOM 1706 C CA . LEU A 1 217 ? -10.094 10.305 4.961 1 93.25 217 LEU A CA 1
ATOM 1707 C C . LEU A 1 217 ? -10.367 9.742 3.57 1 93.25 217 LEU A C 1
ATOM 1709 O O . LEU A 1 217 ? -10.453 8.523 3.396 1 93.25 217 LEU A O 1
ATOM 1713 N N . ALA A 1 218 ? -10.453 10.641 2.652 1 91.19 218 ALA A N 1
ATOM 1714 C CA . ALA A 1 218 ? -10.68 10.211 1.272 1 91.19 218 ALA A CA 1
ATOM 1715 C C . ALA A 1 218 ? -9.484 9.414 0.748 1 91.19 218 ALA A C 1
ATOM 1717 O O . ALA A 1 218 ? -9.656 8.406 0.062 1 91.19 218 ALA A O 1
ATOM 1718 N N . ILE A 1 219 ? -8.336 9.844 1.071 1 87.31 219 ILE A N 1
ATOM 1719 C CA . ILE A 1 219 ? -7.125 9.148 0.638 1 87.31 219 ILE A CA 1
ATOM 1720 C C . ILE A 1 219 ? -7.066 7.762 1.281 1 87.31 219 ILE A C 1
ATOM 1722 O O . ILE A 1 219 ? -6.754 6.773 0.613 1 87.31 219 ILE A O 1
ATOM 1726 N N . ILE A 1 220 ? -7.379 7.746 2.559 1 91.81 220 ILE A N 1
ATOM 1727 C CA . ILE A 1 220 ? -7.355 6.484 3.287 1 91.81 220 ILE A CA 1
ATOM 1728 C C . ILE A 1 220 ? -8.398 5.531 2.707 1 91.81 220 ILE A C 1
ATOM 1730 O O . ILE A 1 220 ? -8.125 4.344 2.521 1 91.81 220 ILE A O 1
ATOM 1734 N N . ALA A 1 221 ? -9.539 6.055 2.426 1 94.31 221 ALA A N 1
ATOM 1735 C CA . ALA A 1 221 ? -10.594 5.25 1.816 1 94.31 221 ALA A CA 1
ATOM 1736 C C . ALA A 1 221 ? -10.148 4.703 0.463 1 94.31 221 ALA A C 1
ATOM 1738 O O . ALA A 1 221 ? -10.367 3.525 0.163 1 94.31 221 ALA A O 1
ATOM 1739 N N . LEU A 1 222 ? -9.586 5.527 -0.278 1 90.25 222 LEU A N 1
ATOM 1740 C CA . LEU A 1 222 ? -9.156 5.148 -1.618 1 90.25 222 LEU A CA 1
ATOM 1741 C C . LEU A 1 222 ? -8.094 4.051 -1.558 1 90.25 222 LEU A C 1
ATOM 1743 O O . LEU A 1 222 ? -8.195 3.047 -2.268 1 90.25 222 LEU A O 1
ATOM 1747 N N . TRP A 1 223 ? -7.16 4.23 -0.766 1 88.31 223 TRP A N 1
ATOM 1748 C CA . TRP A 1 223 ? -6.078 3.256 -0.666 1 88.31 223 TRP A CA 1
ATOM 1749 C C . TRP A 1 223 ? -6.586 1.933 -0.102 1 88.31 223 TRP A C 1
ATOM 1751 O O . TRP A 1 223 ? -6.156 0.861 -0.531 1 88.31 223 TRP A O 1
ATOM 1761 N N . SER A 1 224 ? -7.441 2 0.881 1 93.81 224 SER A N 1
ATOM 1762 C CA . SER A 1 224 ? -8.016 0.79 1.46 1 93.81 224 SER A CA 1
ATOM 1763 C C . SER A 1 224 ? -8.859 0.038 0.439 1 93.81 224 SER A C 1
ATOM 1765 O O . SER A 1 224 ? -8.938 -1.192 0.469 1 93.81 224 SER A O 1
ATOM 1767 N N . PHE A 1 225 ? -9.5 0.8 -0.41 1 94.38 225 PHE A N 1
ATOM 1768 C CA . PHE A 1 225 ? -10.312 0.212 -1.469 1 94.38 225 PHE A CA 1
ATOM 1769 C C . PHE A 1 225 ? -9.43 -0.456 -2.518 1 94.38 225 PHE A C 1
ATOM 1771 O O . PHE A 1 225 ? -9.781 -1.512 -3.049 1 94.38 225 PHE A O 1
ATOM 1778 N N . ILE A 1 226 ? -8.281 0.053 -2.828 1 90.94 226 ILE A N 1
ATOM 1779 C CA . ILE A 1 226 ? -7.398 -0.411 -3.893 1 90.94 226 ILE A CA 1
ATOM 1780 C C . ILE A 1 226 ? -6.688 -1.687 -3.451 1 90.94 226 ILE A C 1
ATOM 1782 O O . ILE A 1 226 ? -6.41 -2.566 -4.273 1 90.94 226 ILE A O 1
ATOM 1786 N N . GLY A 1 227 ? -6.473 -1.896 -2.23 1 89.31 227 GLY A N 1
ATOM 1787 C CA . GLY A 1 227 ? -5.68 -2.984 -1.679 1 89.31 227 GLY A CA 1
ATOM 1788 C C . GLY A 1 227 ? -6.082 -4.344 -2.215 1 89.31 227 GLY A C 1
ATOM 1789 O O . GLY A 1 227 ? -5.266 -5.047 -2.818 1 89.31 227 GLY A O 1
ATOM 1790 N N . PRO A 1 228 ? -7.293 -4.668 -2.102 1 92.19 228 PRO A N 1
ATOM 1791 C CA . PRO A 1 228 ? -7.746 -5.996 -2.529 1 92.19 228 PRO A CA 1
ATOM 1792 C C . PRO A 1 228 ? -7.59 -6.215 -4.031 1 92.19 228 PRO A C 1
ATOM 1794 O O . PRO A 1 228 ? -7.516 -7.359 -4.484 1 92.19 228 PRO A O 1
ATOM 1797 N N . PHE A 1 229 ? -7.539 -5.184 -4.762 1 90.44 229 PHE A N 1
ATOM 1798 C CA . PHE A 1 229 ? -7.375 -5.312 -6.203 1 90.44 229 PHE A CA 1
ATOM 1799 C C . PHE A 1 229 ? -5.945 -5.699 -6.551 1 90.44 229 PHE A C 1
ATOM 1801 O O . PHE A 1 229 ? -5.688 -6.25 -7.625 1 90.44 229 PHE A O 1
ATOM 1808 N N . MET A 1 230 ? -5.055 -5.477 -5.656 1 83.38 230 MET A N 1
ATOM 1809 C CA . MET A 1 230 ? -3.641 -5.605 -5.988 1 83.38 230 MET A CA 1
ATOM 1810 C C . MET A 1 230 ? -3.045 -6.859 -5.352 1 83.38 230 MET A C 1
ATOM 1812 O O . MET A 1 230 ? -1.933 -7.262 -5.691 1 83.38 230 MET A O 1
ATOM 1816 N N . ASP A 1 231 ? -3.783 -7.465 -4.535 1 86.31 231 ASP A N 1
ATOM 1817 C CA . ASP A 1 231 ? -3.244 -8.602 -3.793 1 86.31 231 ASP A CA 1
ATOM 1818 C C . ASP A 1 231 ? -3.576 -9.914 -4.484 1 86.31 231 ASP A C 1
ATOM 1820 O O . ASP A 1 231 ? -4.746 -10.227 -4.707 1 86.31 231 ASP A O 1
ATOM 1824 N N . TYR A 1 232 ? -2.588 -10.695 -4.738 1 85.62 232 TYR A N 1
ATOM 1825 C CA . TYR A 1 232 ? -2.775 -12.008 -5.336 1 85.62 232 TYR A CA 1
ATOM 1826 C C . TYR A 1 232 ? -2.588 -13.109 -4.297 1 85.62 232 TYR A C 1
ATOM 1828 O O . TYR A 1 232 ? -3.363 -14.07 -4.254 1 85.62 232 TYR A O 1
ATOM 1836 N N . MET A 1 233 ? -1.646 -12.953 -3.482 1 81.12 233 MET A N 1
ATOM 1837 C CA . MET A 1 233 ? -1.128 -14.062 -2.689 1 81.12 233 MET A CA 1
ATOM 1838 C C . MET A 1 233 ? -2.139 -14.5 -1.634 1 81.12 233 MET A C 1
ATOM 1840 O O . MET A 1 233 ? -2.492 -15.672 -1.55 1 81.12 233 MET A O 1
ATOM 1844 N N . LEU A 1 234 ? -2.639 -13.586 -0.906 1 86 234 LEU A N 1
ATOM 1845 C CA . LEU A 1 234 ? -3.518 -13.938 0.202 1 86 234 LEU A CA 1
ATOM 1846 C C . LEU A 1 234 ? -4.801 -14.586 -0.308 1 86 234 LEU A C 1
ATOM 1848 O O . LEU A 1 234 ? -5.18 -15.672 0.146 1 86 234 LEU A O 1
ATOM 1852 N N . PRO A 1 235 ? -5.402 -13.938 -1.272 1 89.88 235 PRO A N 1
ATOM 1853 C CA . PRO A 1 235 ? -6.625 -14.562 -1.778 1 89.88 235 PRO A CA 1
ATOM 1854 C C . PRO A 1 235 ? -6.367 -15.914 -2.441 1 89.88 235 PRO A C 1
ATOM 1856 O O . PRO A 1 235 ? -7.203 -16.812 -2.365 1 89.88 235 PRO A O 1
ATOM 1859 N N . ALA A 1 236 ? -5.27 -16.078 -3.082 1 86.25 236 ALA A N 1
ATOM 1860 C CA . ALA A 1 236 ? -4.961 -17.344 -3.77 1 86.25 236 ALA A CA 1
ATOM 1861 C C . ALA A 1 236 ? -4.859 -18.5 -2.783 1 86.25 236 ALA A C 1
ATOM 1863 O O . ALA A 1 236 ? -5.184 -19.641 -3.119 1 86.25 236 ALA A O 1
ATOM 1864 N N . ILE A 1 237 ? -4.457 -18.203 -1.66 1 80.5 237 ILE A N 1
ATOM 1865 C CA . ILE A 1 237 ? -4.254 -19.25 -0.673 1 80.5 237 ILE A CA 1
ATOM 1866 C C . ILE A 1 237 ? -5.531 -19.453 0.138 1 80.5 237 ILE A C 1
ATOM 1868 O O . ILE A 1 237 ? -5.891 -20.578 0.47 1 80.5 237 ILE A O 1
ATOM 1872 N N . LEU A 1 238 ? -6.211 -18.422 0.421 1 86 238 LEU A N 1
ATOM 1873 C CA . LEU A 1 238 ? -7.367 -18.5 1.308 1 86 238 LEU A CA 1
ATOM 1874 C C . LEU A 1 238 ? -8.617 -18.906 0.537 1 86 238 LEU A C 1
ATOM 1876 O O . LEU A 1 238 ? -9.469 -19.625 1.064 1 86 238 LEU A O 1
ATOM 1880 N N . LEU A 1 239 ? -8.656 -18.344 -0.687 1 89.62 239 LEU A N 1
ATOM 1881 C CA . LEU A 1 239 ? -9.828 -18.641 -1.501 1 89.62 239 LEU A CA 1
ATOM 1882 C C . LEU A 1 239 ? -9.57 -19.828 -2.424 1 89.62 239 LEU A C 1
ATOM 1884 O O . LEU A 1 239 ? -8.82 -19.703 -3.398 1 89.62 239 LEU A O 1
ATOM 1888 N N . THR A 1 240 ? -10.188 -20.969 -2.191 1 84.19 240 THR A N 1
ATOM 1889 C CA . THR A 1 240 ? -9.836 -22.188 -2.9 1 84.19 240 THR A CA 1
ATOM 1890 C C . THR A 1 240 ? -10.836 -22.484 -4.012 1 84.19 240 THR A C 1
ATOM 1892 O O . THR A 1 240 ? -10.578 -23.297 -4.895 1 84.19 240 THR A O 1
ATOM 1895 N N . ASN A 1 241 ? -11.945 -21.781 -4.008 1 91.38 241 ASN A N 1
ATOM 1896 C CA . ASN A 1 241 ? -12.961 -21.922 -5.047 1 91.38 241 ASN A CA 1
ATOM 1897 C C . ASN A 1 241 ? -12.844 -20.828 -6.098 1 91.38 241 ASN A C 1
ATOM 1899 O O . ASN A 1 241 ? -12.852 -19.641 -5.77 1 91.38 241 ASN A O 1
ATOM 1903 N N . SER A 1 242 ? -12.789 -21.297 -7.348 1 93.19 242 SER A N 1
ATOM 1904 C CA . SER A 1 242 ? -12.586 -20.344 -8.445 1 93.19 242 SER A CA 1
ATOM 1905 C C . SER A 1 242 ? -13.695 -19.312 -8.492 1 93.19 242 SER A C 1
ATOM 1907 O O . SER A 1 242 ? -13.469 -18.172 -8.922 1 93.19 242 SER A O 1
ATOM 1909 N N . GLN A 1 243 ? -14.852 -19.656 -8.031 1 95.19 243 GLN A N 1
ATOM 1910 C CA . GLN A 1 243 ? -15.969 -18.719 -8.055 1 95.19 243 GLN A CA 1
ATOM 1911 C C . GLN A 1 243 ? -15.812 -17.656 -6.961 1 95.19 243 GLN A C 1
ATOM 1913 O O . GLN A 1 243 ? -16.469 -16.609 -7.012 1 95.19 243 GLN A O 1
ATOM 1918 N N . GLN A 1 244 ? -14.93 -17.906 -6.035 1 95.06 244 GLN A N 1
ATOM 1919 C CA . GLN A 1 244 ? -14.758 -16.984 -4.91 1 95.06 244 GLN A CA 1
ATOM 1920 C C . GLN A 1 244 ? -13.477 -16.172 -5.055 1 95.06 244 GLN A C 1
ATOM 1922 O O . GLN A 1 244 ? -13.18 -15.32 -4.211 1 95.06 244 GLN A O 1
ATOM 1927 N N . TYR A 1 245 ? -12.805 -16.344 -6.164 1 96.12 245 TYR A N 1
ATOM 1928 C CA . TYR A 1 245 ? -11.539 -15.648 -6.355 1 96.12 245 TYR A CA 1
ATOM 1929 C C . TYR A 1 245 ? -11.758 -14.141 -6.441 1 96.12 245 TYR A C 1
ATOM 1931 O O . TYR A 1 245 ? -12.852 -13.68 -6.789 1 96.12 245 TYR A O 1
ATOM 1939 N N . THR A 1 246 ? -10.734 -13.461 -6.008 1 95.75 246 THR A N 1
ATOM 1940 C CA . THR A 1 246 ? -10.68 -12.039 -6.324 1 95.75 246 THR A CA 1
ATOM 1941 C C . THR A 1 246 ? -10.242 -11.82 -7.773 1 95.75 246 THR A C 1
ATOM 1943 O O . THR A 1 246 ? -9.828 -12.766 -8.445 1 95.75 246 THR A O 1
ATOM 1946 N N . LEU A 1 247 ? -10.398 -10.625 -8.188 1 94.25 247 LEU A N 1
ATOM 1947 C CA . LEU A 1 247 ? -10.055 -10.266 -9.555 1 94.25 247 LEU A CA 1
ATOM 1948 C C . LEU A 1 247 ? -8.586 -10.57 -9.852 1 94.25 247 LEU A C 1
ATOM 1950 O O . LEU A 1 247 ? -8.266 -11.148 -10.891 1 94.25 247 LEU A O 1
ATOM 1954 N N . ALA A 1 248 ? -7.664 -10.188 -8.961 1 90.88 248 ALA A N 1
ATOM 1955 C CA . ALA A 1 248 ? -6.234 -10.43 -9.156 1 90.88 248 ALA A CA 1
ATOM 1956 C C . ALA A 1 248 ? -5.938 -11.922 -9.242 1 90.88 248 ALA A C 1
ATOM 1958 O O . ALA A 1 248 ? -5.215 -12.367 -10.141 1 90.88 248 ALA A O 1
ATOM 1959 N N . THR A 1 249 ? -6.531 -12.68 -8.352 1 91.44 249 THR A N 1
ATOM 1960 C CA . THR A 1 249 ? -6.32 -14.117 -8.32 1 91.44 249 THR A CA 1
ATOM 1961 C C . THR A 1 249 ? -6.938 -14.781 -9.547 1 91.44 249 THR A C 1
ATOM 1963 O O . THR A 1 249 ? -6.336 -15.672 -10.148 1 91.44 249 THR A O 1
ATOM 1966 N N . GLY A 1 250 ? -8.07 -14.398 -9.875 1 93.5 250 GLY A N 1
ATOM 1967 C CA . GLY A 1 250 ? -8.727 -14.938 -11.055 1 93.5 250 GLY A CA 1
ATOM 1968 C C . GLY A 1 250 ? -7.988 -14.633 -12.344 1 93.5 250 GLY A C 1
ATOM 1969 O O . GLY A 1 250 ? -7.766 -15.523 -13.172 1 93.5 250 GLY A O 1
ATOM 1970 N N . LEU A 1 251 ? -7.617 -13.422 -12.516 1 91.38 251 LEU A N 1
ATOM 1971 C CA . LEU A 1 251 ? -6.918 -13.016 -13.727 1 91.38 251 LEU A CA 1
ATOM 1972 C C . LEU A 1 251 ? -5.574 -13.727 -13.844 1 91.38 251 LEU A C 1
ATOM 1974 O O . LEU A 1 251 ? -5.121 -14.039 -14.945 1 91.38 251 LEU A O 1
ATOM 1978 N N . TYR A 1 252 ? -4.977 -13.969 -12.711 1 88.75 252 TYR A N 1
ATOM 1979 C CA . TYR A 1 252 ? -3.674 -14.625 -12.734 1 88.75 252 TYR A CA 1
ATOM 1980 C C . TYR A 1 252 ? -3.781 -16.031 -13.312 1 88.75 252 TYR A C 1
ATOM 1982 O O . TYR A 1 252 ? -2.814 -16.562 -13.875 1 88.75 252 TYR A O 1
ATOM 1990 N N . THR A 1 253 ? -4.887 -16.672 -13.195 1 90.44 253 THR A N 1
ATOM 1991 C CA . THR A 1 253 ? -5.066 -18 -13.75 1 90.44 253 THR A CA 1
ATOM 1992 C C . THR A 1 253 ? -4.902 -18 -15.266 1 90.44 253 THR A C 1
ATOM 1994 O O . THR A 1 253 ? -4.668 -19.031 -15.883 1 90.44 253 THR A O 1
ATOM 1997 N N . LEU A 1 254 ? -5.047 -16.844 -15.859 1 90.75 254 LEU A N 1
ATOM 1998 C CA . LEU A 1 254 ? -4.949 -16.719 -17.312 1 90.75 254 LEU A CA 1
ATOM 1999 C C . LEU A 1 254 ? -3.494 -16.719 -17.766 1 90.75 254 LEU A C 1
ATOM 2001 O O . LEU A 1 254 ? -3.209 -16.891 -18.953 1 90.75 254 LEU A O 1
ATOM 2005 N N . ILE A 1 255 ? -2.578 -16.547 -16.797 1 85.69 255 ILE A N 1
ATOM 2006 C CA . ILE A 1 255 ? -1.189 -16.422 -17.234 1 85.69 255 ILE A CA 1
ATOM 2007 C C . ILE A 1 255 ? -0.304 -17.328 -16.391 1 85.69 255 ILE A C 1
ATOM 2009 O O . ILE A 1 255 ? 0.921 -17.312 -16.516 1 85.69 255 ILE A O 1
ATOM 2013 N N . SER A 1 256 ? -0.818 -18.109 -15.477 1 81.75 256 SER A N 1
ATOM 2014 C CA . SER A 1 256 ? -0.036 -18.922 -14.555 1 81.75 256 SER A CA 1
ATOM 2015 C C . SER A 1 256 ? 0.392 -20.234 -15.195 1 81.75 256 SER A C 1
ATOM 2017 O O . SER A 1 256 ? 1.391 -20.828 -14.797 1 81.75 256 SER A O 1
ATOM 2019 N N . ASP A 1 257 ? -0.441 -20.641 -16.141 1 78.94 257 ASP A N 1
ATOM 2020 C CA . ASP A 1 257 ? -0.15 -21.891 -16.844 1 78.94 257 ASP A CA 1
ATOM 2021 C C . ASP A 1 257 ? 0.209 -21.609 -18.312 1 78.94 257 ASP A C 1
ATOM 2023 O O . ASP A 1 257 ? -0.612 -21.109 -19.062 1 78.94 257 ASP A O 1
ATOM 2027 N N . MET A 1 258 ? 1.358 -22.062 -18.688 1 77.75 258 MET A N 1
ATOM 2028 C CA . MET A 1 258 ? 1.853 -21.812 -20.031 1 77.75 258 MET A CA 1
ATOM 2029 C C . MET A 1 258 ? 0.963 -22.484 -21.078 1 77.75 258 MET A C 1
ATOM 2031 O O . MET A 1 258 ? 0.838 -22 -22.203 1 77.75 258 MET A O 1
ATOM 2035 N N . ARG A 1 259 ? 0.382 -23.562 -20.719 1 81.62 259 ARG A N 1
ATOM 2036 C CA . ARG A 1 259 ? -0.426 -24.344 -21.656 1 81.62 259 ARG A CA 1
ATOM 2037 C C . ARG A 1 259 ? -1.72 -23.609 -22 1 81.62 259 ARG A C 1
ATOM 2039 O O . ARG A 1 259 ? -2.242 -23.75 -23.109 1 81.62 259 ARG A O 1
ATOM 2046 N N . THR A 1 260 ? -2.207 -22.781 -21.141 1 85 260 THR A N 1
ATOM 2047 C CA . THR A 1 260 ? -3.492 -22.125 -21.328 1 85 260 THR A CA 1
ATOM 2048 C C . THR A 1 260 ? -3.342 -20.609 -21.25 1 85 260 THR A C 1
ATOM 2050 O O . THR A 1 260 ? -4.312 -19.891 -20.984 1 85 260 THR A O 1
ATOM 2053 N N . MET A 1 261 ? -2.186 -20.281 -21.516 1 88.31 261 MET A N 1
ATOM 2054 C CA . MET A 1 261 ? -1.862 -18.875 -21.344 1 88.31 261 MET A CA 1
ATOM 2055 C C . MET A 1 261 ? -2.66 -18.016 -22.328 1 88.31 261 MET A C 1
ATOM 2057 O O . MET A 1 261 ? -2.783 -18.359 -23.5 1 88.31 261 MET A O 1
ATOM 2061 N N . ASN A 1 262 ? -3.285 -16.953 -21.828 1 90.56 262 ASN A N 1
ATOM 2062 C CA . ASN A 1 262 ? -4.008 -15.953 -22.609 1 90.56 262 ASN A CA 1
ATOM 2063 C C . ASN A 1 262 ? -3.699 -14.539 -22.109 1 90.56 262 ASN A C 1
ATOM 2065 O O . ASN A 1 262 ? -4.516 -13.922 -21.438 1 90.56 262 ASN A O 1
ATOM 2069 N N . GLU A 1 263 ? -2.645 -13.984 -22.578 1 87.69 263 GLU A N 1
ATOM 2070 C CA . GLU A 1 263 ? -2.121 -12.711 -22.094 1 87.69 263 GLU A CA 1
ATOM 2071 C C . GLU A 1 263 ? -3.01 -11.555 -22.531 1 87.69 263 GLU A C 1
ATOM 2073 O O . GLU A 1 263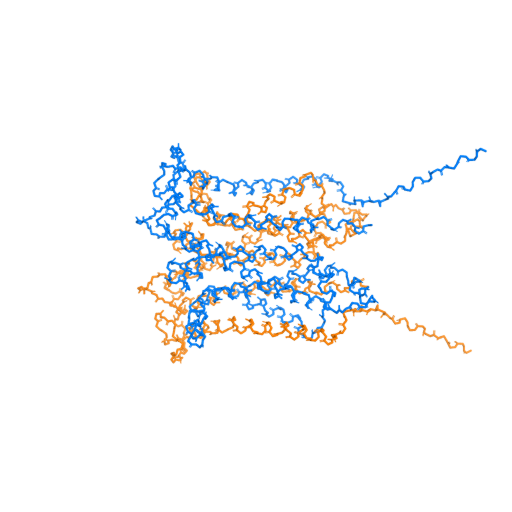 ? -3.254 -10.625 -21.75 1 87.69 263 GLU A O 1
ATOM 2078 N N . PRO A 1 264 ? -3.477 -11.625 -23.75 1 88.56 264 PRO A N 1
ATOM 2079 C CA . PRO A 1 264 ? -4.344 -10.516 -24.156 1 88.56 264 PRO A CA 1
ATOM 2080 C C . PRO A 1 264 ? -5.621 -10.438 -23.328 1 88.56 264 PRO A C 1
ATOM 2082 O O . PRO A 1 264 ? -6.094 -9.344 -23.016 1 88.56 264 PRO A O 1
ATOM 2085 N N . ALA A 1 265 ? -6.164 -11.617 -22.984 1 91.38 265 ALA A N 1
ATOM 2086 C CA . ALA A 1 265 ? -7.332 -11.625 -22.109 1 91.38 265 ALA A CA 1
ATOM 2087 C C . ALA A 1 265 ? -6.977 -11.117 -20.719 1 91.38 265 ALA A C 1
ATOM 2089 O O . ALA A 1 265 ? -7.777 -10.422 -20.078 1 91.38 265 ALA A O 1
ATOM 2090 N N . PHE A 1 266 ? -5.844 -11.461 -20.234 1 90.38 266 PHE A N 1
ATOM 2091 C CA . PHE A 1 266 ? -5.336 -10.938 -18.969 1 90.38 266 PHE A CA 1
ATOM 2092 C C . PHE A 1 266 ? -5.234 -9.422 -19.016 1 90.38 266 PHE A C 1
ATOM 2094 O O . PHE A 1 266 ? -5.637 -8.734 -18.062 1 90.38 266 PHE A O 1
ATOM 2101 N N . ALA A 1 267 ? -4.699 -8.93 -20.156 1 87.12 267 ALA A N 1
ATOM 2102 C CA . ALA A 1 267 ? -4.57 -7.484 -20.328 1 87.12 267 ALA A CA 1
ATOM 2103 C C . ALA A 1 267 ? -5.938 -6.805 -20.328 1 87.12 267 ALA A C 1
ATOM 2105 O O . ALA A 1 267 ? -6.113 -5.754 -19.719 1 87.12 267 ALA A O 1
ATOM 2106 N N . ALA A 1 268 ? -6.836 -7.402 -21 1 90.5 268 ALA A N 1
ATOM 2107 C CA . ALA A 1 268 ? -8.195 -6.871 -21.047 1 90.5 268 ALA A CA 1
ATOM 2108 C C . ALA A 1 268 ? -8.82 -6.836 -19.656 1 90.5 268 ALA A C 1
ATOM 2110 O O . ALA A 1 268 ? -9.453 -5.852 -19.281 1 90.5 268 ALA A O 1
ATOM 2111 N N . GLY A 1 269 ? -8.656 -7.906 -18.953 1 91.19 269 GLY A N 1
ATOM 2112 C CA . GLY A 1 269 ? -9.148 -7.949 -17.578 1 91.19 269 GLY A CA 1
ATOM 2113 C C . GLY A 1 269 ? -8.492 -6.922 -16.672 1 91.19 269 GLY A C 1
ATOM 2114 O O . GLY A 1 269 ? -9.156 -6.312 -15.836 1 91.19 269 GLY A O 1
ATOM 2115 N N . GLY A 1 270 ? -7.184 -6.781 -16.781 1 87.88 270 GLY A N 1
ATOM 2116 C CA . GLY A 1 270 ? -6.461 -5.762 -16.047 1 87.88 270 GLY A CA 1
ATOM 2117 C C . GLY A 1 270 ? -6.984 -4.359 -16.297 1 87.88 270 GLY A C 1
ATOM 2118 O O . GLY A 1 270 ? -7.102 -3.557 -15.367 1 87.88 270 GLY A O 1
ATOM 2119 N N . LEU A 1 271 ? -7.285 -4.117 -17.5 1 84.75 271 LEU A N 1
ATOM 2120 C CA . LEU A 1 271 ? -7.836 -2.818 -17.875 1 84.75 271 LEU A CA 1
ATOM 2121 C C . LEU A 1 271 ? -9.18 -2.586 -17.203 1 84.75 271 LEU A C 1
ATOM 2123 O O . LEU A 1 271 ? -9.445 -1.497 -16.688 1 84.75 271 LEU A O 1
ATOM 2127 N N . LEU A 1 272 ? -9.938 -3.568 -17.172 1 89.06 272 LEU A N 1
ATOM 2128 C CA . LEU A 1 272 ? -11.273 -3.439 -16.594 1 89.06 272 LEU A CA 1
ATOM 2129 C C . LEU A 1 272 ? -11.203 -3.326 -15.078 1 89.06 272 LEU A C 1
ATOM 2131 O O . LEU A 1 272 ? -12.125 -2.803 -14.453 1 89.06 272 LEU A O 1
ATOM 2135 N N . THR A 1 273 ? -10.164 -3.867 -14.508 1 88.75 273 THR A N 1
ATOM 2136 C CA . THR A 1 273 ? -9.961 -3.771 -13.07 1 88.75 273 THR A CA 1
ATOM 2137 C C . THR A 1 273 ? -9.828 -2.314 -12.633 1 88.75 273 THR A C 1
ATOM 2139 O O . THR A 1 273 ? -10.156 -1.965 -11.5 1 88.75 273 THR A O 1
ATOM 2142 N N . ALA A 1 274 ? -9.391 -1.468 -13.523 1 85.94 274 ALA A N 1
ATOM 2143 C CA . ALA A 1 274 ? -9.188 -0.053 -13.219 1 85.94 274 ALA A CA 1
ATOM 2144 C C . ALA A 1 274 ? -10.523 0.679 -13.094 1 85.94 274 ALA A C 1
ATOM 2146 O O . ALA A 1 274 ? -10.602 1.718 -12.43 1 85.94 274 ALA A O 1
ATOM 2147 N N . VAL A 1 275 ? -11.547 0.163 -13.625 1 89.19 275 VAL A N 1
ATOM 2148 C CA . VAL A 1 275 ? -12.82 0.87 -13.758 1 89.19 275 VAL A CA 1
ATOM 2149 C C . VAL A 1 275 ? -13.391 1.169 -12.375 1 89.19 275 VAL A C 1
ATOM 2151 O O . VAL A 1 275 ? -13.664 2.324 -12.047 1 89.19 275 VAL A O 1
ATOM 2154 N N . PRO A 1 276 ? -13.523 0.191 -11.492 1 93.12 276 PRO A N 1
ATOM 2155 C CA . PRO A 1 276 ? -14.078 0.509 -10.18 1 93.12 276 PRO A CA 1
ATOM 2156 C C . PRO A 1 276 ? -13.195 1.466 -9.383 1 93.12 276 PRO A C 1
ATOM 2158 O O . PRO A 1 276 ? -13.711 2.301 -8.633 1 93.12 276 PRO A O 1
ATOM 2161 N N . ILE A 1 277 ? -11.945 1.373 -9.547 1 90 277 ILE A N 1
ATOM 2162 C CA . ILE A 1 277 ? -11 2.217 -8.812 1 90 277 ILE A CA 1
ATOM 2163 C C . ILE A 1 277 ? -11.117 3.658 -9.305 1 90 277 ILE A C 1
ATOM 2165 O O . ILE A 1 277 ? -11.172 4.59 -8.5 1 90 277 ILE A O 1
ATOM 2169 N N . VAL A 1 278 ? -11.25 3.811 -10.625 1 86.94 278 VAL A N 1
ATOM 2170 C CA . VAL A 1 278 ? -11.375 5.137 -11.219 1 86.94 278 VAL A CA 1
ATOM 2171 C C . VAL A 1 278 ? -12.703 5.762 -10.805 1 86.94 278 VAL A C 1
ATOM 2173 O O . VAL A 1 278 ? -12.773 6.965 -10.531 1 86.94 278 VAL A O 1
ATOM 2176 N N . ILE A 1 279 ? -13.703 4.988 -10.766 1 91.69 279 ILE A N 1
ATOM 2177 C CA . ILE A 1 279 ? -15.016 5.477 -10.359 1 91.69 279 ILE A CA 1
ATOM 2178 C C . ILE A 1 279 ? -14.938 6.016 -8.93 1 91.69 279 ILE A C 1
ATOM 2180 O O . ILE A 1 279 ? -15.43 7.109 -8.648 1 91.69 279 ILE A O 1
ATOM 2184 N N . LEU A 1 280 ? -14.297 5.277 -8.062 1 91.56 280 LEU A N 1
ATOM 2185 C CA . LEU A 1 280 ? -14.164 5.746 -6.688 1 91.56 280 LEU A CA 1
ATOM 2186 C C . LEU A 1 280 ? -13.312 7.008 -6.625 1 91.56 280 LEU A C 1
ATOM 2188 O O . LEU A 1 280 ? -13.617 7.93 -5.863 1 91.56 280 LEU A O 1
ATOM 2192 N N . PHE A 1 281 ? -12.305 7.012 -7.387 1 87.44 281 PHE A N 1
ATOM 2193 C CA . PHE A 1 281 ? -11.438 8.18 -7.422 1 87.44 281 PHE A CA 1
ATOM 2194 C C . PHE A 1 281 ? -12.211 9.422 -7.836 1 87.44 281 PHE A C 1
ATOM 2196 O O . PHE A 1 281 ? -12.078 10.484 -7.219 1 87.44 281 PHE A O 1
ATOM 2203 N N . ILE A 1 282 ? -12.961 9.289 -8.844 1 86.25 282 ILE A N 1
ATOM 2204 C CA . ILE A 1 282 ? -13.75 10.414 -9.336 1 86.25 282 ILE A CA 1
ATOM 2205 C C . ILE A 1 282 ? -14.75 10.852 -8.266 1 86.25 282 ILE A C 1
ATOM 2207 O O . ILE A 1 282 ? -14.953 12.047 -8.047 1 86.25 282 ILE A O 1
ATOM 2211 N N . ALA A 1 283 ? -15.297 9.945 -7.594 1 90.69 283 ALA A N 1
ATOM 2212 C CA . ALA A 1 283 ? -16.266 10.242 -6.543 1 90.69 283 ALA A CA 1
ATOM 2213 C C . ALA A 1 283 ? -15.617 10.992 -5.387 1 90.69 283 ALA A C 1
ATOM 2215 O O . ALA A 1 283 ? -16.266 11.797 -4.711 1 90.69 283 ALA A O 1
ATOM 2216 N N . LEU A 1 284 ? -14.344 10.727 -5.191 1 88.69 284 LEU A N 1
ATOM 2217 C CA . LEU A 1 284 ? -13.656 11.305 -4.035 1 88.69 284 LEU A CA 1
ATOM 2218 C C . LEU A 1 284 ? -12.836 12.516 -4.445 1 88.69 284 LEU A C 1
ATOM 2220 O O . LEU A 1 284 ? -12.203 13.156 -3.604 1 88.69 284 LEU A O 1
ATOM 2224 N N . GLN A 1 285 ? -12.867 12.836 -5.637 1 82.69 285 GLN A N 1
ATOM 2225 C CA . GLN A 1 285 ? -11.992 13.859 -6.203 1 82.69 285 GLN A CA 1
ATOM 2226 C C . GLN A 1 285 ? -12.203 15.203 -5.512 1 82.69 285 GLN A C 1
ATOM 2228 O O . GLN A 1 285 ? -11.25 15.938 -5.266 1 82.69 285 GLN A O 1
ATOM 2233 N N . LYS A 1 286 ? -13.414 15.578 -5.195 1 82.62 286 LYS A N 1
ATOM 2234 C CA . LYS A 1 286 ? -13.703 16.859 -4.551 1 82.62 286 LYS A CA 1
ATOM 2235 C C . LYS A 1 286 ? -13.039 16.953 -3.18 1 82.62 286 LYS A C 1
ATOM 2237 O O . LYS A 1 286 ? -12.508 18 -2.811 1 82.62 286 LYS A O 1
ATOM 2242 N N . GLN A 1 287 ? -13.062 15.852 -2.502 1 82.75 287 GLN A N 1
ATOM 2243 C CA . GLN A 1 287 ? -12.445 15.82 -1.182 1 82.75 287 GLN A CA 1
ATOM 2244 C C . GLN A 1 287 ? -10.922 15.859 -1.287 1 82.75 287 GLN A C 1
ATOM 2246 O O . GLN A 1 287 ? -10.25 16.484 -0.464 1 82.75 287 GLN A O 1
ATOM 2251 N N . LEU A 1 288 ? -10.461 15.25 -2.287 1 76.25 288 LEU A N 1
ATOM 2252 C CA . LEU A 1 288 ? -9.016 15.172 -2.479 1 76.25 288 LEU A CA 1
ATOM 2253 C C . LEU A 1 288 ? -8.445 16.531 -2.889 1 76.25 288 LEU A C 1
ATOM 2255 O O . LEU A 1 288 ? -7.355 16.906 -2.457 1 76.25 288 LEU A O 1
ATOM 2259 N N . VAL A 1 289 ? -9.219 17.266 -3.637 1 67.88 289 VAL A N 1
ATOM 2260 C CA . VAL A 1 289 ? -8.789 18.562 -4.16 1 67.88 289 VAL A CA 1
ATOM 2261 C C . VAL A 1 289 ? -8.883 19.625 -3.064 1 67.88 289 VAL A C 1
ATOM 2263 O O . VAL A 1 289 ? -8.062 20.531 -3.008 1 67.88 289 VAL A O 1
ATOM 2266 N N . SER A 1 290 ? -9.859 19.5 -2.266 1 62.28 290 SER A N 1
ATOM 2267 C CA . SER A 1 290 ? -10.031 20.484 -1.201 1 62.28 290 SER A CA 1
ATOM 2268 C C . SER A 1 290 ? -8.836 20.484 -0.25 1 62.28 290 SER A C 1
ATOM 2270 O O . SER A 1 290 ? -8.445 21.531 0.265 1 62.28 290 SER A O 1
ATOM 2272 N N . GLY A 1 291 ? -8.344 19.375 0.013 1 54.84 291 GLY A N 1
ATOM 2273 C CA . GLY A 1 291 ? -7.141 19.297 0.833 1 54.84 291 GLY A CA 1
ATOM 2274 C C . GLY A 1 291 ? -5.945 19.984 0.207 1 54.84 291 GLY A C 1
ATOM 2275 O O . GLY A 1 291 ? -5.039 20.438 0.914 1 54.84 291 GLY A O 1
ATOM 2276 N N . LEU A 1 292 ? -6.051 20.141 -1.103 1 52.62 292 LEU A N 1
ATOM 2277 C CA . LEU A 1 292 ? -4.977 20.781 -1.844 1 52.62 292 LEU A CA 1
ATOM 2278 C C . LEU A 1 292 ? -5.113 22.297 -1.78 1 52.62 292 LEU A C 1
ATOM 2280 O O . LEU A 1 292 ? -4.121 23.031 -1.905 1 52.62 292 LEU A O 1
ATOM 2284 N N . SER A 1 293 ? -6.406 22.875 -1.538 1 47.19 293 SER A N 1
ATOM 2285 C CA . SER A 1 293 ? -6.695 24.312 -1.589 1 47.19 293 SER A CA 1
ATOM 2286 C C . SER A 1 293 ? -6.703 24.922 -0.191 1 47.19 293 SER A C 1
ATOM 2288 O O . SER A 1 293 ? -6.457 26.125 -0.03 1 47.19 293 SER A O 1
ATOM 2290 N N . SER A 1 294 ? -7.191 24.328 0.818 1 47.09 294 SER A N 1
ATOM 2291 C CA . SER A 1 294 ? -7.52 24.969 2.084 1 47.09 294 SER A CA 1
ATOM 2292 C C . SER A 1 294 ? -6.262 25.422 2.814 1 47.09 294 SER A C 1
ATOM 2294 O O . SER A 1 294 ? -6.344 26.156 3.809 1 47.09 294 SER A O 1
ATOM 2296 N N . GLY A 1 295 ? -5.137 24.984 2.619 1 40.38 295 GLY A N 1
ATOM 2297 C CA . GLY A 1 295 ? -4.051 25.672 3.295 1 40.38 295 GLY A CA 1
ATOM 2298 C C . GLY A 1 295 ? -4.031 27.156 3.031 1 40.38 295 GLY A C 1
ATOM 2299 O O . GLY A 1 295 ? -3.225 27.891 3.615 1 40.38 295 GLY A O 1
ATOM 2300 N N . SER A 1 296 ? -4.707 27.672 2.043 1 35.41 296 SER A N 1
ATOM 2301 C CA . SER A 1 296 ? -4.512 29.078 1.652 1 35.41 296 SER A CA 1
ATOM 2302 C C . SER A 1 296 ? -5.383 30 2.488 1 35.41 296 SER A C 1
ATOM 2304 O O . SER A 1 296 ? -5.23 31.234 2.42 1 35.41 296 SER A O 1
ATOM 2306 N N . VAL A 1 297 ? -6.562 29.703 2.965 1 33.53 297 VAL A N 1
ATOM 2307 C CA . VAL A 1 297 ? -7.438 30.812 3.328 1 33.53 297 VAL A CA 1
ATOM 2308 C C . VAL A 1 297 ? -7.16 31.234 4.766 1 33.53 297 VAL A C 1
ATOM 2310 O O . VAL A 1 297 ? -7.914 32.031 5.344 1 33.53 297 VAL A O 1
ATOM 2313 N N . LYS A 1 298 ? -6.324 30.75 5.605 1 35.44 298 LYS A N 1
ATOM 2314 C CA . LYS A 1 298 ? -6.477 31.438 6.879 1 35.44 298 LYS A CA 1
ATOM 2315 C C . LYS A 1 298 ? -6.02 32.906 6.77 1 35.44 298 LYS A C 1
ATOM 2317 O O . LYS A 1 298 ? -5.852 33.562 7.785 1 35.44 298 LYS A O 1
ATOM 2322 N N . GLY A 1 299 ? -5.762 33.562 5.648 1 29.53 299 GLY A N 1
ATOM 2323 C CA . GLY A 1 299 ? -5.656 34.969 5.926 1 29.53 299 GLY A CA 1
ATOM 2324 C C . GLY A 1 299 ? -7.004 35.656 6.09 1 29.53 299 GLY A C 1
ATOM 2325 O O . GLY A 1 299 ? -8.023 35.156 5.629 1 29.53 299 GLY A O 1
ATOM 2326 N N . MET B 1 1 ? 8.602 49.062 54.406 1 26.56 1 MET B N 1
ATOM 2327 C CA . MET B 1 1 ? 8.547 47.594 54.438 1 26.56 1 MET B CA 1
ATOM 2328 C C . MET B 1 1 ? 7.598 47.062 53.375 1 26.56 1 MET B C 1
ATOM 2330 O O . MET B 1 1 ? 6.473 46.688 53.688 1 26.56 1 MET B O 1
ATOM 2334 N N . PHE B 1 2 ? 7.445 47.562 52.156 1 29.48 2 PHE B N 1
ATOM 2335 C CA . PHE B 1 2 ? 6.496 47.438 51.062 1 29.48 2 PHE B CA 1
ATOM 2336 C C . PHE B 1 2 ? 6.629 46.062 50.375 1 29.48 2 PHE B C 1
ATOM 2338 O O . PHE B 1 2 ? 7.641 45.781 49.719 1 29.48 2 PHE B O 1
ATOM 2345 N N . LYS B 1 3 ? 6 44.938 50.875 1 31.45 3 LYS B N 1
ATOM 2346 C CA . LYS B 1 3 ? 6.055 43.562 50.438 1 31.45 3 LYS B CA 1
ATOM 2347 C C . LYS B 1 3 ? 5.633 43.438 48.969 1 31.45 3 LYS B C 1
ATOM 2349 O O . LYS B 1 3 ? 4.523 43.844 48.594 1 31.45 3 LYS B O 1
ATOM 2354 N N . ARG B 1 4 ? 6.551 43.438 48.031 1 34.88 4 ARG B N 1
ATOM 2355 C CA . ARG B 1 4 ? 6.379 43.25 46.594 1 34.88 4 ARG B CA 1
ATOM 2356 C C . ARG B 1 4 ? 5.566 42 46.281 1 34.88 4 ARG B C 1
ATOM 2358 O O . ARG B 1 4 ? 5.961 40.906 46.656 1 34.88 4 ARG B O 1
ATOM 2365 N N . LYS B 1 5 ? 4.246 42.125 46.125 1 36.03 5 LYS B N 1
ATOM 2366 C CA . LYS B 1 5 ? 3.305 41.094 45.719 1 36.03 5 LYS B CA 1
ATOM 2367 C C . LYS B 1 5 ? 3.779 40.406 44.438 1 36.03 5 LYS B C 1
ATOM 2369 O O . LYS B 1 5 ? 3.926 41.031 43.406 1 36.03 5 LYS B O 1
ATOM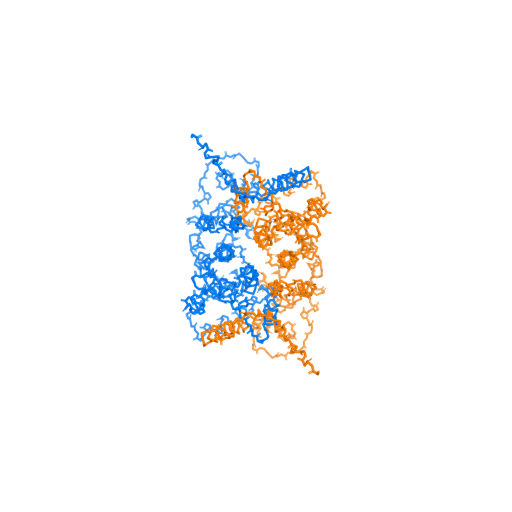 2374 N N . LYS B 1 6 ? 4.633 39.375 44.5 1 34.66 6 LYS B N 1
ATOM 2375 C CA . LYS B 1 6 ? 5.109 38.5 43.469 1 34.66 6 LYS B CA 1
ATOM 2376 C C . LYS B 1 6 ? 3.957 38 42.594 1 34.66 6 LYS B C 1
ATOM 2378 O O . LYS B 1 6 ? 3.055 37.312 43.094 1 34.66 6 LYS B O 1
ATOM 2383 N N . ASN B 1 7 ? 3.43 38.719 41.594 1 31.09 7 ASN B N 1
ATOM 2384 C CA . ASN B 1 7 ? 2.473 38.344 40.562 1 31.09 7 ASN B CA 1
ATOM 2385 C C . ASN B 1 7 ? 2.875 37.031 39.875 1 31.09 7 ASN B C 1
ATOM 2387 O O . ASN B 1 7 ? 3.898 36.969 39.219 1 31.09 7 ASN B O 1
ATOM 2391 N N . GLU B 1 8 ? 2.791 35.844 40.562 1 33.03 8 GLU B N 1
ATOM 2392 C CA . GLU B 1 8 ? 3.033 34.5 40.062 1 33.03 8 GLU B CA 1
ATOM 2393 C C . GLU B 1 8 ? 2.449 34.312 38.656 1 33.03 8 GLU B C 1
ATOM 2395 O O . GLU B 1 8 ? 1.235 34.438 38.469 1 33.03 8 GLU B O 1
ATOM 2400 N N . ASN B 1 9 ? 3.059 34.781 37.625 1 31.8 9 ASN B N 1
ATOM 2401 C CA . ASN B 1 9 ? 2.818 34.562 36.219 1 31.8 9 ASN B CA 1
ATOM 2402 C C . ASN B 1 9 ? 2.525 33.094 35.906 1 31.8 9 ASN B C 1
ATOM 2404 O O . ASN B 1 9 ? 3.43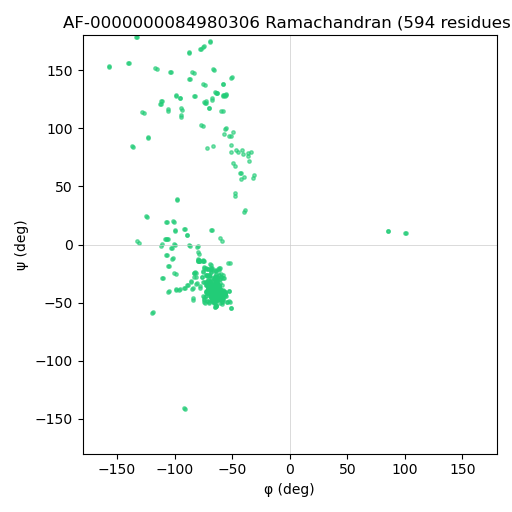 32.25 35.938 1 31.8 9 ASN B O 1
ATOM 2408 N N . LYS B 1 10 ? 1.428 32.469 36.469 1 35 10 LYS B N 1
ATOM 2409 C CA . LYS B 1 10 ? 0.856 31.172 36.062 1 35 10 LYS B CA 1
ATOM 2410 C C . LYS B 1 10 ? 0.99 30.938 34.562 1 35 10 LYS B C 1
ATOM 2412 O O . LYS B 1 10 ? 0.452 31.719 33.75 1 35 10 LYS B O 1
ATOM 2417 N N . GLY B 1 11 ? 2.096 30.547 34.094 1 33.31 11 GLY B N 1
ATOM 2418 C CA . GLY B 1 11 ? 2.406 30.031 32.781 1 33.31 11 GLY B CA 1
ATOM 2419 C C . GLY B 1 11 ? 1.283 29.188 32.188 1 33.31 11 GLY B C 1
ATOM 2420 O O . GLY B 1 11 ? 0.974 28.109 32.688 1 33.31 11 GLY B O 1
ATOM 2421 N N . LEU B 1 12 ? 0.156 29.719 31.766 1 32.75 12 LEU B N 1
ATOM 2422 C CA . LEU B 1 12 ? -0.99 29.172 31.062 1 32.75 12 LEU B CA 1
ATOM 2423 C C . LEU B 1 12 ? -0.54 28.172 29.984 1 32.75 12 LEU B C 1
ATOM 2425 O O . LEU B 1 12 ? -0.239 28.578 28.859 1 32.75 12 LEU B O 1
ATOM 2429 N N . TYR B 1 13 ? 0.573 27.484 30.094 1 35.5 13 TYR B N 1
ATOM 2430 C CA . TYR B 1 13 ? 0.835 26.359 29.188 1 35.5 13 TYR B CA 1
ATOM 2431 C C . TYR B 1 13 ? -0.376 25.453 29.094 1 35.5 13 TYR B C 1
ATOM 2433 O O . TYR B 1 13 ? -0.579 24.578 29.953 1 35.5 13 TYR B O 1
ATOM 2441 N N . LEU B 1 14 ? -1.66 25.891 29 1 34.72 14 LEU B N 1
ATOM 2442 C CA . LEU B 1 14 ? -2.85 25.047 28.875 1 34.72 14 LEU B CA 1
ATOM 2443 C C . LEU B 1 14 ? -2.602 23.906 27.906 1 34.72 14 LEU B C 1
ATOM 2445 O O . LEU B 1 14 ? -2.439 24.125 26.703 1 34.72 14 LEU B O 1
ATOM 2449 N N . SER B 1 15 ? -1.667 23.094 28.062 1 43.59 15 SER B N 1
ATOM 2450 C CA . SER B 1 15 ? -1.664 21.797 27.391 1 43.59 15 SER B CA 1
ATOM 2451 C C . SER B 1 15 ? -3.082 21.281 27.188 1 43.59 15 SER B C 1
ATOM 2453 O O . SER B 1 15 ? -3.738 20.844 28.141 1 43.59 15 SER B O 1
ATOM 2455 N N . ASP B 1 16 ? -3.965 22 26.469 1 48.5 16 ASP B N 1
ATOM 2456 C CA . ASP B 1 16 ? -5.418 22.062 26.391 1 48.5 16 ASP B CA 1
ATOM 2457 C C . ASP B 1 16 ? -6.012 20.719 25.969 1 48.5 16 ASP B C 1
ATOM 2459 O O . ASP B 1 16 ? -7.125 20.672 25.438 1 48.5 16 ASP B O 1
ATOM 2463 N N . GLN B 1 17 ? -5.168 19.625 25.828 1 55.66 17 GLN B N 1
ATOM 2464 C CA . GLN B 1 17 ? -5.953 18.406 25.578 1 55.66 17 GLN B CA 1
ATOM 2465 C C . GLN B 1 17 ? -6.938 18.156 26.719 1 55.66 17 GLN B C 1
ATOM 2467 O O . GLN B 1 17 ? -6.645 18.453 27.875 1 55.66 17 GLN B O 1
ATOM 2472 N N . GLN B 1 18 ? -8.203 18.219 26.484 1 57.62 18 GLN B N 1
ATOM 2473 C CA . GLN B 1 18 ? -9.289 18.078 27.453 1 57.62 18 GLN B CA 1
ATOM 2474 C C . GLN B 1 18 ? -9.203 16.75 28.188 1 57.62 18 GLN B C 1
ATOM 2476 O O . GLN B 1 18 ? -8.789 15.734 27.609 1 57.62 18 GLN B O 1
ATOM 2481 N N . PRO B 1 19 ? -9.258 16.859 29.469 1 60.34 19 PRO B N 1
ATOM 2482 C CA . PRO B 1 19 ? -9.422 15.602 30.203 1 60.34 19 PRO B CA 1
ATOM 2483 C C . PRO B 1 19 ? -10.57 14.75 29.672 1 60.34 19 PRO B C 1
ATOM 2485 O O . PRO B 1 19 ? -11.484 15.266 29.047 1 60.34 19 PRO B O 1
ATOM 2488 N N . LEU B 1 20 ? -10.422 13.5 29.672 1 62.12 20 LEU B N 1
ATOM 2489 C CA . LEU B 1 20 ? -11.398 12.539 29.172 1 62.12 20 LEU B CA 1
ATOM 2490 C C . LEU B 1 20 ? -12.742 12.711 29.859 1 62.12 20 LEU B C 1
ATOM 2492 O O . LEU B 1 20 ? -12.82 12.672 31.094 1 62.12 20 LEU B O 1
ATOM 2496 N N . ASN B 1 21 ? -13.688 13.32 29.344 1 68 21 ASN B N 1
ATOM 2497 C CA . ASN B 1 21 ? -15.055 13.227 29.844 1 68 21 ASN B CA 1
ATOM 2498 C C . ASN B 1 21 ? -15.648 11.844 29.578 1 68 21 ASN B C 1
ATOM 2500 O O . ASN B 1 21 ? -14.953 10.938 29.125 1 68 21 ASN B O 1
ATOM 2504 N N . THR B 1 22 ? -16.859 11.609 30.094 1 70.25 22 THR B N 1
ATOM 2505 C CA . THR B 1 22 ? -17.469 10.289 30 1 70.25 22 THR B CA 1
ATOM 2506 C C . THR B 1 22 ? -17.469 9.797 28.562 1 70.25 22 THR B C 1
ATOM 2508 O O . THR B 1 22 ? -17.172 8.633 28.297 1 70.25 22 THR B O 1
ATOM 2511 N N . VAL B 1 23 ? -17.734 10.68 27.719 1 67.19 23 VAL B N 1
ATOM 2512 C CA . VAL B 1 23 ? -17.766 10.312 26.297 1 67.19 23 VAL B CA 1
ATOM 2513 C C . VAL B 1 23 ? -16.359 10.031 25.812 1 67.19 23 VAL B C 1
ATOM 2515 O O . VAL B 1 23 ? -16.125 9.086 25.047 1 67.19 23 VAL B O 1
ATOM 2518 N N . GLY B 1 24 ? -15.445 10.82 26.297 1 69.94 24 GLY B N 1
ATOM 2519 C CA . GLY B 1 24 ? -14.039 10.586 25.984 1 69.94 24 GLY B CA 1
ATOM 2520 C C . GLY B 1 24 ? -13.539 9.242 26.469 1 69.94 24 GLY B C 1
ATOM 2521 O O . GLY B 1 24 ? -12.82 8.547 25.75 1 69.94 24 GLY B O 1
ATOM 2522 N N . LYS B 1 25 ? -14.109 8.891 27.625 1 73.75 25 LYS B N 1
ATOM 2523 C CA . LYS B 1 25 ? -13.719 7.605 28.203 1 73.75 25 LYS B CA 1
ATOM 2524 C C . LYS B 1 25 ? -14.281 6.445 27.375 1 73.75 25 LYS B C 1
ATOM 2526 O O . LYS B 1 25 ? -13.594 5.445 27.156 1 73.75 25 LYS B O 1
ATOM 2531 N N . ILE B 1 26 ? -15.453 6.684 26.938 1 75.12 26 ILE B N 1
ATOM 2532 C CA . ILE B 1 26 ? -16.109 5.641 26.156 1 75.12 26 ILE B CA 1
ATOM 2533 C C . ILE B 1 26 ? -15.398 5.504 24.797 1 75.12 26 ILE B C 1
ATOM 2535 O O . ILE B 1 26 ? -15.117 4.387 24.359 1 75.12 26 ILE B O 1
ATOM 2539 N N . MET B 1 27 ? -15.055 6.605 24.266 1 71.56 27 MET B N 1
ATOM 2540 C CA . MET B 1 27 ? -14.375 6.574 22.984 1 71.56 27 MET B CA 1
ATOM 2541 C C . MET B 1 27 ? -12.984 5.961 23.109 1 71.56 27 MET B C 1
ATOM 2543 O O . MET B 1 27 ? -12.547 5.211 22.234 1 71.56 27 MET B O 1
ATOM 2547 N N . LEU B 1 28 ? -12.469 6.262 24.156 1 73.94 28 LEU B N 1
ATOM 2548 C CA . LEU B 1 28 ? -11.156 5.676 24.422 1 73.94 28 LEU B CA 1
ATOM 2549 C C . LEU B 1 28 ? -11.273 4.172 24.656 1 73.94 28 LEU B C 1
ATOM 2551 O O . LEU B 1 28 ? -10.453 3.398 24.156 1 73.94 28 LEU B O 1
ATOM 2555 N N . ALA B 1 29 ? -12.281 3.854 25.438 1 77.56 29 ALA B N 1
ATOM 2556 C CA . ALA B 1 29 ? -12.492 2.434 25.703 1 77.56 29 ALA B CA 1
ATOM 2557 C C . ALA B 1 29 ? -12.758 1.671 24.406 1 77.56 29 ALA B C 1
ATOM 2559 O O . ALA B 1 29 ? -12.211 0.585 24.188 1 77.56 29 ALA B O 1
ATOM 2560 N N . ILE B 1 30 ? -13.461 2.264 23.578 1 75.81 30 ILE B N 1
ATOM 2561 C CA . ILE B 1 30 ? -13.773 1.646 22.297 1 75.81 30 ILE B CA 1
ATOM 2562 C C . ILE B 1 30 ? -12.508 1.527 21.453 1 75.81 30 ILE B C 1
ATOM 2564 O O . ILE B 1 30 ? -12.258 0.489 20.844 1 75.81 30 ILE B O 1
ATOM 2568 N N . SER B 1 31 ? -11.75 2.564 21.531 1 73.75 31 SER B N 1
ATOM 2569 C CA . SER B 1 31 ? -10.492 2.537 20.797 1 73.75 31 SER B CA 1
ATOM 2570 C C . SER B 1 31 ? -9.578 1.424 21.297 1 73.75 31 SER B C 1
ATOM 2572 O O . SER B 1 31 ? -8.977 0.703 20.5 1 73.75 31 SER B O 1
ATOM 2574 N N . TYR B 1 32 ? -9.594 1.225 22.562 1 75.69 32 TYR B N 1
ATOM 2575 C CA . TYR B 1 32 ? -8.742 0.191 23.141 1 75.69 32 TYR B CA 1
ATOM 2576 C C . TYR B 1 32 ? -9.273 -1.199 22.797 1 75.69 32 TYR B C 1
ATOM 2578 O O . TYR B 1 32 ? -8.492 -2.113 22.516 1 75.69 32 TYR B O 1
ATOM 2586 N N . VAL B 1 33 ? -10.539 -1.322 22.859 1 79.25 33 VAL B N 1
ATOM 2587 C CA . VAL B 1 33 ? -11.141 -2.611 22.531 1 79.25 33 VAL B CA 1
ATOM 2588 C C . VAL B 1 33 ? -10.836 -2.973 21.078 1 79.25 33 VAL B C 1
ATOM 2590 O O . VAL B 1 33 ? -10.461 -4.109 20.781 1 79.25 33 VAL B O 1
ATOM 2593 N N . ILE B 1 34 ? -10.938 -2 20.266 1 74.69 34 ILE B N 1
ATOM 2594 C CA . ILE B 1 34 ? -10.672 -2.209 18.859 1 74.69 34 ILE B CA 1
ATOM 2595 C C . ILE B 1 34 ? -9.203 -2.555 18.656 1 74.69 34 ILE B C 1
ATOM 2597 O O . ILE B 1 34 ? -8.867 -3.496 17.922 1 74.69 34 ILE B O 1
ATOM 2601 N N . LEU B 1 35 ? -8.43 -1.843 19.328 1 72.81 35 LEU B N 1
ATOM 2602 C CA . LEU B 1 35 ? -6.996 -2.059 19.172 1 72.81 35 LEU B CA 1
ATOM 2603 C C . LEU B 1 35 ? -6.59 -3.42 19.734 1 72.81 35 LEU B C 1
ATOM 2605 O O . LEU B 1 35 ? -5.762 -4.117 19.141 1 72.81 35 LEU B O 1
ATOM 2609 N N . ILE B 1 36 ? -7.164 -3.814 20.859 1 76.56 36 ILE B N 1
ATOM 2610 C CA . ILE B 1 36 ? -6.848 -5.102 21.469 1 76.56 36 ILE B CA 1
ATOM 2611 C C . ILE B 1 36 ? -7.359 -6.234 20.578 1 76.56 36 ILE B C 1
ATOM 2613 O O . ILE B 1 36 ? -6.652 -7.215 20.344 1 76.56 36 ILE B O 1
ATOM 2617 N N . ALA B 1 37 ? -8.578 -6.102 20.141 1 75.19 37 ALA B N 1
ATOM 2618 C CA . ALA B 1 37 ? -9.141 -7.109 19.25 1 75.19 37 ALA B CA 1
ATOM 2619 C C . ALA B 1 37 ? -8.289 -7.27 18 1 75.19 37 ALA B C 1
ATOM 2621 O O . ALA B 1 37 ? -8.008 -8.391 17.578 1 75.19 37 ALA B O 1
ATOM 2622 N N . TRP B 1 38 ? -7.883 -6.145 17.547 1 71.44 38 TRP B N 1
ATOM 2623 C CA . TRP B 1 38 ? -7.031 -6.152 16.359 1 71.44 38 TRP B CA 1
ATOM 2624 C C . TRP B 1 38 ? -5.684 -6.801 16.656 1 71.44 38 TRP B C 1
ATOM 2626 O O . TRP B 1 38 ? -5.168 -7.578 15.852 1 71.44 38 TRP B O 1
ATOM 2636 N N . ALA B 1 39 ? -5.172 -6.453 17.781 1 72.56 39 ALA B N 1
ATOM 2637 C CA . ALA B 1 39 ? -3.891 -7.02 18.203 1 72.56 39 ALA B CA 1
ATOM 2638 C C . ALA B 1 39 ? -3.979 -8.539 18.328 1 72.56 39 ALA B C 1
ATOM 2640 O O . ALA B 1 39 ? -3.07 -9.258 17.891 1 72.56 39 ALA B O 1
ATOM 2641 N N . VAL B 1 40 ? -5.043 -9.031 18.812 1 72.81 40 VAL B N 1
ATOM 2642 C CA . VAL B 1 40 ? -5.219 -10.469 19 1 72.81 40 VAL B CA 1
ATOM 2643 C C . VAL B 1 40 ? -5.336 -11.164 17.656 1 72.81 40 VAL B C 1
ATOM 2645 O O . VAL B 1 40 ? -4.734 -12.219 17.438 1 72.81 40 VAL B O 1
ATOM 2648 N N . ILE B 1 41 ? -6.035 -10.602 16.781 1 70.19 41 ILE B N 1
ATOM 2649 C CA . ILE B 1 41 ? -6.266 -11.172 15.469 1 70.19 41 ILE B CA 1
ATOM 2650 C C . ILE B 1 41 ? -4.941 -11.281 14.711 1 70.19 41 ILE B C 1
ATOM 2652 O O . ILE B 1 41 ? -4.719 -12.25 13.977 1 70.19 41 ILE B O 1
ATOM 2656 N N . ILE B 1 42 ? -4.09 -10.391 14.969 1 70.5 42 ILE B N 1
ATOM 2657 C CA . ILE B 1 42 ? -2.822 -10.375 14.25 1 70.5 42 ILE B CA 1
ATOM 2658 C C . ILE B 1 42 ? -1.801 -11.242 14.977 1 70.5 42 ILE B C 1
ATOM 2660 O O . ILE B 1 42 ? -1.005 -11.938 14.344 1 70.5 42 ILE B O 1
ATOM 2664 N N . ILE B 1 43 ? -1.861 -11.25 16.281 1 76.25 43 ILE B N 1
ATOM 2665 C CA . ILE B 1 43 ? -0.834 -11.898 17.094 1 76.25 43 ILE B CA 1
ATOM 2666 C C . ILE B 1 43 ? -1.001 -13.414 17.031 1 76.25 43 ILE B C 1
ATOM 2668 O O . ILE B 1 43 ? -0.015 -14.156 17.031 1 76.25 43 ILE B O 1
ATOM 2672 N N . VAL B 1 44 ? -2.17 -13.883 16.906 1 78 44 VAL B N 1
ATOM 2673 C CA . VAL B 1 44 ? -2.418 -15.32 16.953 1 78 44 VAL B CA 1
ATOM 2674 C C . VAL B 1 44 ? -1.75 -16 15.758 1 78 44 VAL B C 1
ATOM 2676 O O . VAL B 1 44 ? -0.955 -16.922 15.93 1 78 44 VAL B O 1
ATOM 2679 N N . PRO B 1 45 ? -2.057 -15.508 14.531 1 77.19 45 PRO B N 1
ATOM 2680 C CA . PRO B 1 45 ? -1.364 -16.141 13.406 1 77.19 45 PRO B CA 1
ATOM 2681 C C . PRO B 1 45 ? 0.153 -15.984 13.484 1 77.19 45 PRO B C 1
ATOM 2683 O O . PRO B 1 45 ? 0.89 -16.891 13.102 1 77.19 45 PRO B O 1
ATOM 2686 N N . LEU B 1 46 ? 0.549 -14.93 13.945 1 78.38 46 LEU B N 1
ATOM 2687 C CA . LEU B 1 46 ? 1.985 -14.711 14.078 1 78.38 46 LEU B CA 1
ATOM 2688 C C . LEU B 1 46 ? 2.594 -15.672 15.094 1 78.38 46 LEU B C 1
ATOM 2690 O O . LEU B 1 46 ? 3.695 -16.188 14.883 1 78.38 46 LEU B O 1
ATOM 2694 N N . ALA B 1 47 ? 1.888 -15.812 16.188 1 82.19 47 ALA B N 1
ATOM 2695 C CA . ALA B 1 47 ? 2.354 -16.75 17.203 1 82.19 47 ALA B CA 1
ATOM 2696 C C . ALA B 1 47 ? 2.424 -18.172 16.641 1 82.19 47 ALA B C 1
ATOM 2698 O O . ALA B 1 47 ? 3.371 -18.906 16.922 1 82.19 47 ALA B O 1
ATOM 2699 N N . MET B 1 48 ? 1.514 -18.516 15.891 1 80.81 48 MET B N 1
ATOM 2700 C CA . MET B 1 48 ? 1.502 -19.828 15.273 1 80.81 48 MET B CA 1
ATOM 2701 C C . MET B 1 48 ? 2.688 -20 14.328 1 80.81 48 MET B C 1
ATOM 2703 O O . MET B 1 48 ? 3.273 -21.078 14.242 1 80.81 48 MET B O 1
ATOM 2707 N N . MET B 1 49 ? 2.963 -18.969 13.648 1 82.69 49 MET B N 1
ATOM 2708 C CA . MET B 1 49 ? 4.102 -19 12.734 1 82.69 49 MET B CA 1
ATOM 2709 C C . MET B 1 49 ? 5.41 -19.172 13.5 1 82.69 49 MET B C 1
ATOM 2711 O O . MET B 1 49 ? 6.285 -19.922 13.086 1 82.69 49 MET B O 1
ATOM 2715 N N . VAL B 1 50 ? 5.449 -18.484 14.562 1 86.62 50 VAL B N 1
ATOM 2716 C CA . VAL B 1 50 ? 6.652 -18.562 15.383 1 86.62 50 VAL B CA 1
ATOM 2717 C C . VAL B 1 50 ? 6.801 -19.984 15.945 1 86.62 50 VAL B C 1
ATOM 2719 O O . VAL B 1 50 ? 7.875 -20.578 15.867 1 86.62 50 VAL B O 1
ATOM 2722 N N . ILE B 1 51 ? 5.781 -20.5 16.453 1 88.25 51 ILE B N 1
ATOM 2723 C CA . ILE B 1 51 ? 5.801 -21.828 17.047 1 88.25 51 ILE B CA 1
ATOM 2724 C C . ILE B 1 51 ? 6.137 -22.859 15.969 1 88.25 51 ILE B C 1
ATOM 2726 O O . ILE B 1 51 ? 6.977 -23.75 16.188 1 88.25 51 ILE B O 1
ATOM 2730 N N . SER B 1 52 ? 5.543 -22.734 14.844 1 86.38 52 SER B N 1
ATOM 2731 C CA . SER B 1 52 ? 5.75 -23.703 13.766 1 86.38 52 SER B CA 1
ATOM 2732 C C . SER B 1 52 ? 7.168 -23.625 13.211 1 86.38 52 SER B C 1
ATOM 2734 O O . SER B 1 52 ? 7.734 -24.625 12.789 1 86.38 52 SER B O 1
ATOM 2736 N N . SER B 1 53 ? 7.691 -22.422 13.172 1 88.94 53 SER B N 1
ATOM 2737 C CA . SER B 1 53 ? 9.039 -22.234 12.656 1 88.94 53 SER B CA 1
ATOM 2738 C C . SER B 1 53 ? 10.078 -22.938 13.516 1 88.94 53 SER B C 1
ATOM 2740 O O . SER B 1 53 ? 11.094 -23.406 13.016 1 88.94 53 SER B O 1
ATOM 2742 N N . PHE B 1 54 ? 9.766 -23.125 14.828 1 93.38 54 PHE B N 1
ATOM 2743 C CA . PHE B 1 54 ? 10.719 -23.703 15.758 1 93.38 54 PHE B CA 1
ATOM 2744 C C . PHE B 1 54 ? 10.297 -25.125 16.141 1 93.38 54 PHE B C 1
ATOM 2746 O O . PHE B 1 54 ? 10.891 -25.734 17.031 1 93.38 54 PHE B O 1
ATOM 2753 N N . ASN B 1 55 ? 9.273 -25.578 15.516 1 91.44 55 ASN B N 1
ATOM 2754 C CA . ASN B 1 55 ? 8.789 -26.906 15.852 1 91.44 55 ASN B CA 1
ATOM 2755 C C . ASN B 1 55 ? 9.367 -27.969 14.922 1 91.44 55 ASN B C 1
ATOM 2757 O O . ASN B 1 55 ? 9.062 -28 13.727 1 91.44 55 ASN B O 1
ATOM 2761 N N . GLY B 1 56 ? 10.109 -28.875 15.461 1 91.62 56 GLY B N 1
ATOM 2762 C CA . GLY B 1 56 ? 10.75 -29.922 14.68 1 91.62 56 GLY B CA 1
ATOM 2763 C C . GLY B 1 56 ? 9.812 -31.047 14.297 1 91.62 56 GLY B C 1
ATOM 2764 O O . GLY B 1 56 ? 10.133 -31.859 13.422 1 91.62 56 GLY B O 1
ATOM 2765 N N . ASN B 1 57 ? 8.703 -31.062 14.93 1 88.38 57 ASN B N 1
ATOM 2766 C CA . ASN B 1 57 ? 7.758 -32.156 14.695 1 88.38 57 ASN B CA 1
ATOM 2767 C C . ASN B 1 57 ? 6.77 -31.797 13.586 1 88.38 57 ASN B C 1
ATOM 2769 O O . ASN B 1 57 ? 5.832 -32.562 13.32 1 88.38 57 ASN B O 1
ATOM 2773 N N . GLN B 1 58 ? 7.082 -30.797 12.906 1 83.25 58 GLN B N 1
ATOM 2774 C CA . GLN B 1 58 ? 6.188 -30.422 11.812 1 83.25 58 GLN B CA 1
ATOM 2775 C C . GLN B 1 58 ? 6.539 -31.172 10.531 1 83.25 58 GLN B C 1
ATOM 2777 O O . GLN B 1 58 ? 7.711 -31.469 10.281 1 83.25 58 GLN B O 1
ATOM 2782 N N . GLY B 1 59 ? 5.543 -31.531 9.805 1 82 59 GLY B N 1
ATOM 2783 C CA . GLY B 1 59 ? 5.734 -32.062 8.469 1 82 59 GLY B CA 1
ATOM 2784 C C . GLY B 1 59 ? 5.695 -31.016 7.387 1 82 59 GLY B C 1
ATOM 2785 O O . GLY B 1 59 ? 6.297 -29.938 7.531 1 82 59 GLY B O 1
ATOM 2786 N N . GLN B 1 60 ? 5.055 -31.406 6.273 1 81.56 60 GLN B N 1
ATOM 2787 C CA . GLN B 1 60 ? 4.93 -30.516 5.133 1 81.56 60 GLN B CA 1
ATOM 2788 C C . GLN B 1 60 ? 3.973 -29.359 5.445 1 81.56 60 GLN B C 1
ATOM 2790 O O . GLN B 1 60 ? 4.164 -28.234 4.969 1 81.56 60 GLN B O 1
ATOM 2795 N N . TYR B 1 61 ? 3.08 -29.672 6.363 1 79.88 61 TYR B N 1
ATOM 2796 C CA . TYR B 1 61 ? 2.049 -28.703 6.707 1 79.88 61 TYR B CA 1
ATOM 2797 C C . TYR B 1 61 ? 2.17 -28.266 8.164 1 79.88 61 TYR B C 1
ATOM 2799 O O . TYR B 1 61 ? 2.668 -29.016 9 1 79.88 61 TYR B O 1
ATOM 2807 N N . ILE B 1 62 ? 1.731 -27.047 8.422 1 77.38 62 ILE B N 1
ATOM 2808 C CA . ILE B 1 62 ? 1.645 -26.578 9.805 1 77.38 62 ILE B CA 1
ATOM 2809 C C . ILE B 1 62 ? 0.469 -27.266 10.508 1 77.38 62 ILE B C 1
ATOM 2811 O O . ILE B 1 62 ? -0.661 -27.219 10.016 1 77.38 62 ILE B O 1
ATOM 2815 N N . GLN B 1 63 ? 0.866 -27.922 11.547 1 74.06 63 GLN B N 1
ATOM 2816 C CA . GLN B 1 63 ? -0.153 -28.609 12.336 1 74.06 63 GLN B CA 1
ATOM 2817 C C . GLN B 1 63 ? -0.298 -27.969 13.711 1 74.06 63 GLN B C 1
ATOM 2819 O O . GLN B 1 63 ? 0.668 -27.891 14.477 1 74.06 63 GLN B O 1
ATOM 2824 N N . MET B 1 64 ? -1.447 -27.516 14 1 71.62 64 MET B N 1
ATOM 2825 C CA . MET B 1 64 ? -1.683 -26.812 15.258 1 71.62 64 MET B CA 1
ATOM 2826 C C . MET B 1 64 ? -1.66 -27.766 16.438 1 71.62 64 MET B C 1
ATOM 2828 O O . MET B 1 64 ? -1.313 -27.375 17.547 1 71.62 64 MET B O 1
ATOM 2832 N N . ASN B 1 65 ? -1.948 -28.891 16.188 1 72 65 ASN B N 1
ATOM 2833 C CA . ASN B 1 65 ? -2.072 -29.844 17.297 1 72 65 ASN B CA 1
ATOM 2834 C C . ASN B 1 65 ? -0.834 -30.719 17.406 1 72 65 ASN B C 1
ATOM 2836 O O . ASN B 1 65 ? -0.87 -31.766 18.078 1 72 65 ASN B O 1
ATOM 2840 N N . SER B 1 66 ? 0.17 -30.344 16.906 1 75.75 66 SER B N 1
ATOM 2841 C CA . SER B 1 66 ? 1.37 -31.172 16.984 1 75.75 66 SER B CA 1
ATOM 2842 C C . SER B 1 66 ? 2.115 -30.922 18.297 1 75.75 66 SER B C 1
ATOM 2844 O O . SER B 1 66 ? 2.016 -29.844 18.875 1 75.75 66 SER B O 1
ATOM 2846 N N . ASN B 1 67 ? 2.766 -32 18.766 1 86.5 67 ASN B N 1
ATOM 2847 C CA . ASN B 1 67 ? 3.639 -31.844 19.922 1 86.5 67 ASN B CA 1
ATOM 2848 C C . ASN B 1 67 ? 4.863 -31 19.594 1 86.5 67 ASN B C 1
ATOM 2850 O O . ASN B 1 67 ? 5.574 -31.281 18.625 1 86.5 67 ASN B O 1
ATOM 2854 N N . PHE B 1 68 ? 4.969 -30.062 20.328 1 90.38 68 PHE B N 1
ATOM 2855 C CA . PHE B 1 68 ? 6.055 -29.125 20.078 1 90.38 68 PHE B CA 1
ATOM 2856 C C . PHE B 1 68 ? 7.398 -29.734 20.469 1 90.38 68 PHE B C 1
ATOM 2858 O O . PHE B 1 68 ? 7.547 -30.266 21.578 1 90.38 68 PHE B O 1
ATOM 2865 N N . ALA B 1 69 ? 8.312 -29.781 19.531 1 93.81 69 ALA B N 1
ATOM 2866 C CA . ALA B 1 69 ? 9.719 -30.125 19.766 1 93.81 69 ALA B CA 1
ATOM 2867 C C . ALA B 1 69 ? 10.641 -29.062 19.172 1 93.81 69 ALA B C 1
ATOM 2869 O O . ALA B 1 69 ? 10.695 -28.875 17.969 1 93.81 69 ALA B O 1
ATOM 2870 N N . PHE B 1 70 ? 11.289 -28.438 20.078 1 94.69 70 PHE B N 1
ATOM 2871 C CA . PHE B 1 70 ? 12.156 -27.344 19.656 1 94.69 70 PHE B CA 1
ATOM 2872 C C . PHE B 1 70 ? 13.195 -27.844 18.656 1 94.69 70 PHE B C 1
ATOM 2874 O O . PHE B 1 70 ? 13.812 -28.875 18.859 1 94.69 70 PHE B O 1
ATOM 2881 N N . SER B 1 71 ? 13.258 -27.094 17.469 1 95.62 71 SER B N 1
ATOM 2882 C CA . SER B 1 71 ? 14.234 -27.422 16.453 1 95.62 71 SER B CA 1
ATOM 2883 C C . SER B 1 71 ? 14.523 -26.219 15.555 1 95.62 71 SER B C 1
ATOM 2885 O O . SER B 1 71 ? 13.711 -25.297 15.461 1 95.62 71 SER B O 1
ATOM 2887 N N . LEU B 1 72 ? 15.695 -26.234 15.023 1 95.75 72 LEU B N 1
ATOM 2888 C CA . LEU B 1 72 ? 16.062 -25.203 14.055 1 95.75 72 LEU B CA 1
ATOM 2889 C C . LEU B 1 72 ? 16.109 -25.781 12.641 1 95.75 72 LEU B C 1
ATOM 2891 O O . LEU B 1 72 ? 16.656 -25.156 11.734 1 95.75 72 LEU B O 1
ATOM 2895 N N . LYS B 1 73 ? 15.5 -26.859 12.469 1 95.38 73 LYS B N 1
ATOM 2896 C CA . LYS B 1 73 ? 15.57 -27.578 11.203 1 95.38 73 LYS B CA 1
ATOM 2897 C C . LYS B 1 73 ? 14.984 -26.75 10.062 1 95.38 73 LYS B C 1
ATOM 2899 O O . LYS B 1 73 ? 15.5 -26.766 8.945 1 95.38 73 LYS B O 1
ATOM 2904 N N . ASN B 1 74 ? 13.938 -26.062 10.375 1 94.25 74 ASN B N 1
ATOM 2905 C CA . ASN B 1 74 ? 13.289 -25.266 9.336 1 94.25 74 ASN B CA 1
ATOM 2906 C C . ASN B 1 74 ? 14.18 -24.109 8.898 1 94.25 74 ASN B C 1
ATOM 2908 O O . ASN B 1 74 ? 14.195 -23.75 7.719 1 94.25 74 ASN B O 1
ATOM 2912 N N . PHE B 1 75 ? 14.906 -23.594 9.828 1 95.81 75 PHE B N 1
ATOM 2913 C CA . PHE B 1 75 ? 15.844 -22.531 9.508 1 95.81 75 PHE B CA 1
ATOM 2914 C C . PHE B 1 75 ? 17.047 -23.078 8.75 1 95.81 75 PHE B C 1
ATOM 2916 O O . PHE B 1 75 ? 17.516 -22.453 7.785 1 95.81 75 PHE B O 1
ATOM 2923 N N . LYS B 1 76 ? 17.469 -24.203 9.172 1 96.06 76 LYS B N 1
ATOM 2924 C CA . LYS B 1 76 ? 18.578 -24.844 8.469 1 96.06 76 LYS B CA 1
ATOM 2925 C C . LYS B 1 76 ? 18.219 -25.141 7.023 1 96.06 76 LYS B C 1
ATOM 2927 O O . LYS B 1 76 ? 19.031 -24.953 6.117 1 96.06 76 LYS B O 1
ATOM 2932 N N . TYR B 1 77 ? 17.078 -25.609 6.832 1 95.38 77 TYR B N 1
ATOM 2933 C CA . TYR B 1 77 ? 16.594 -25.891 5.484 1 95.38 77 TYR B CA 1
ATOM 2934 C C . TYR B 1 77 ? 16.609 -24.625 4.633 1 95.38 77 TYR B C 1
ATOM 2936 O O . TYR B 1 77 ? 17.078 -24.641 3.488 1 95.38 77 TYR B O 1
ATOM 2944 N N . LEU B 1 78 ? 16.172 -23.531 5.156 1 94.94 78 LEU B N 1
ATOM 2945 C CA . LEU B 1 78 ? 16.094 -22.266 4.434 1 94.94 78 LEU B CA 1
ATOM 2946 C C . LEU B 1 78 ? 17.5 -21.812 4.004 1 94.94 78 LEU B C 1
ATOM 2948 O O . LEU B 1 78 ? 17.688 -21.391 2.859 1 94.94 78 LEU B O 1
ATOM 2952 N N . PHE B 1 79 ? 18.438 -21.969 4.906 1 96.69 79 PHE B N 1
ATOM 2953 C CA . PHE B 1 79 ? 19.766 -21.406 4.664 1 96.69 79 PHE B CA 1
ATOM 2954 C C . PHE B 1 79 ? 20.594 -22.344 3.785 1 96.69 79 PHE B C 1
ATOM 2956 O O . PHE B 1 79 ? 21.453 -21.891 3.035 1 96.69 79 PHE B O 1
ATOM 2963 N N . GLU B 1 80 ? 20.25 -23.625 3.789 1 96.06 80 GLU B N 1
ATOM 2964 C CA . GLU B 1 80 ? 21.141 -24.594 3.143 1 96.06 80 GLU B CA 1
ATOM 2965 C C . GLU B 1 80 ? 20.516 -25.156 1.874 1 96.06 80 GLU B C 1
ATOM 2967 O O . GLU B 1 80 ? 21.219 -25.547 0.941 1 96.06 80 GLU B O 1
ATOM 2972 N N . LYS B 1 81 ? 19.203 -25.234 1.794 1 95.62 81 LYS B N 1
ATOM 2973 C CA . LYS B 1 81 ? 18.562 -25.938 0.7 1 95.62 81 LYS B CA 1
ATOM 2974 C C . LYS B 1 81 ? 17.828 -24.984 -0.232 1 95.62 81 LYS B C 1
ATOM 2976 O O . LYS B 1 81 ? 17.188 -25.406 -1.189 1 95.62 81 LYS B O 1
ATOM 2981 N N . THR B 1 82 ? 17.891 -23.719 0.087 1 95.94 82 THR B N 1
ATOM 2982 C CA . THR B 1 82 ? 17.266 -22.719 -0.768 1 95.94 82 THR B CA 1
ATOM 2983 C C . THR B 1 82 ? 18.219 -21.547 -1.017 1 95.94 82 THR B C 1
ATOM 2985 O O . THR B 1 82 ? 19.359 -21.578 -0.562 1 95.94 82 THR B O 1
ATOM 2988 N N . HIS B 1 83 ? 17.812 -20.578 -1.792 1 97.25 83 HIS B N 1
ATOM 2989 C CA . HIS B 1 83 ? 18.578 -19.375 -2.051 1 97.25 83 HIS B CA 1
ATOM 2990 C C . HIS B 1 83 ? 18.109 -18.219 -1.161 1 97.25 83 HIS B C 1
ATOM 2992 O O . HIS B 1 83 ? 18.062 -17.062 -1.597 1 97.25 83 HIS B O 1
ATOM 2998 N N . PHE B 1 84 ? 17.781 -18.547 0.116 1 96.81 84 PHE B N 1
ATOM 2999 C CA . PHE B 1 84 ? 17.125 -17.609 1.027 1 96.81 84 PHE B CA 1
ATOM 3000 C C . PHE B 1 84 ? 17.969 -16.359 1.218 1 96.81 84 PHE B C 1
ATOM 3002 O O . PHE B 1 84 ? 17.453 -15.242 1.125 1 96.81 84 PHE B O 1
ATOM 3009 N N . LEU B 1 85 ? 19.203 -16.516 1.402 1 96.75 85 LEU B N 1
ATOM 3010 C CA . LEU B 1 85 ? 20.062 -15.367 1.672 1 96.75 85 LEU B CA 1
ATOM 3011 C C . LEU B 1 85 ? 20.141 -14.445 0.456 1 96.75 85 LEU B C 1
ATOM 3013 O O . LEU B 1 85 ? 20.219 -13.227 0.6 1 96.75 85 LEU B O 1
ATOM 3017 N N . LEU B 1 86 ? 20.125 -15.039 -0.694 1 97.06 86 LEU B N 1
ATOM 3018 C CA . LEU B 1 86 ? 20.094 -14.242 -1.916 1 97.06 86 LEU B CA 1
ATOM 3019 C C . LEU B 1 86 ? 18.766 -13.508 -2.064 1 97.06 86 LEU B C 1
ATOM 3021 O O . LEU B 1 86 ? 18.734 -12.344 -2.465 1 97.06 86 LEU B O 1
ATOM 3025 N N . TRP B 1 87 ? 17.703 -14.195 -1.712 1 97.31 87 TRP B N 1
ATOM 3026 C CA . TRP B 1 87 ? 16.391 -13.578 -1.787 1 97.31 87 TRP B CA 1
ATOM 3027 C C . TRP B 1 87 ? 16.297 -12.375 -0.857 1 97.31 87 TRP B C 1
ATOM 3029 O O . TRP B 1 87 ? 15.719 -11.344 -1.217 1 97.31 87 TRP B O 1
ATOM 3039 N N . VAL B 1 88 ? 16.922 -12.523 0.301 1 96.38 88 VAL B N 1
ATOM 3040 C CA . VAL B 1 88 ? 16.953 -11.43 1.267 1 96.38 88 VAL B CA 1
ATOM 3041 C C . VAL B 1 88 ? 17.734 -10.258 0.695 1 96.38 88 VAL B C 1
ATOM 3043 O O . VAL B 1 88 ? 17.266 -9.117 0.693 1 96.38 88 VAL B O 1
ATOM 3046 N N . LYS B 1 89 ? 18.844 -10.555 0.241 1 97.12 89 LYS B N 1
ATOM 3047 C CA . LYS B 1 89 ? 19.703 -9.516 -0.325 1 97.12 89 LYS B CA 1
ATOM 3048 C C . LYS B 1 89 ? 19.016 -8.805 -1.485 1 97.12 89 LYS B C 1
ATOM 3050 O O . LYS B 1 89 ? 19 -7.574 -1.544 1 97.12 89 LYS B O 1
ATOM 3055 N N . ASN B 1 90 ? 18.484 -9.562 -2.402 1 97.75 90 ASN B N 1
ATOM 3056 C CA . ASN B 1 90 ? 17.781 -8.992 -3.551 1 97.75 90 ASN B CA 1
ATOM 3057 C C . ASN B 1 90 ? 16.656 -8.055 -3.115 1 97.75 90 ASN B C 1
ATOM 3059 O O . ASN B 1 90 ? 16.531 -6.957 -3.65 1 97.75 90 ASN B O 1
ATOM 3063 N N . THR B 1 91 ? 15.891 -8.484 -2.139 1 97.31 91 THR B N 1
ATOM 3064 C CA . THR B 1 91 ? 14.75 -7.695 -1.673 1 97.31 91 THR B CA 1
ATOM 3065 C C . THR B 1 91 ? 15.219 -6.41 -0.998 1 97.31 91 THR B C 1
ATOM 3067 O O . THR B 1 91 ? 14.641 -5.344 -1.21 1 97.31 91 THR B O 1
ATOM 3070 N N . ILE B 1 92 ? 16.281 -6.531 -0.236 1 97.5 92 ILE B N 1
ATOM 3071 C CA . ILE B 1 92 ? 16.797 -5.363 0.48 1 97.5 92 ILE B CA 1
ATOM 3072 C C . ILE B 1 92 ? 17.312 -4.328 -0.519 1 97.5 92 ILE B C 1
ATOM 3074 O O . ILE B 1 92 ? 17.031 -3.133 -0.372 1 97.5 92 ILE B O 1
ATOM 3078 N N . VAL B 1 93 ? 18 -4.773 -1.494 1 97.88 93 VAL B N 1
ATOM 3079 C CA . VAL B 1 93 ? 18.531 -3.867 -2.506 1 97.88 93 VAL B CA 1
ATOM 3080 C C . VAL B 1 93 ? 17.391 -3.152 -3.215 1 97.88 93 VAL B C 1
ATOM 3082 O O .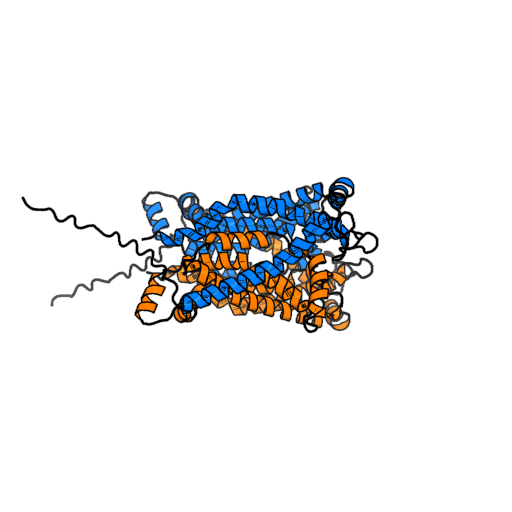 VAL B 1 93 ? 17.406 -1.931 -3.377 1 97.88 93 VAL B O 1
ATOM 3085 N N . ILE B 1 94 ? 16.375 -3.896 -3.609 1 97.75 94 ILE B N 1
ATOM 3086 C CA . ILE B 1 94 ? 15.219 -3.336 -4.297 1 97.75 94 ILE B CA 1
ATOM 3087 C C . ILE B 1 94 ? 14.469 -2.389 -3.363 1 97.75 94 ILE B C 1
ATOM 3089 O O . ILE B 1 94 ? 14.078 -1.292 -3.766 1 97.75 94 ILE B O 1
ATOM 3093 N N . ALA B 1 95 ? 14.328 -2.816 -2.127 1 97.62 95 ALA B N 1
ATOM 3094 C CA . ALA B 1 95 ? 13.578 -2.039 -1.139 1 97.62 95 ALA B CA 1
ATOM 3095 C C . ALA B 1 95 ? 14.289 -0.719 -0.838 1 97.62 95 ALA B C 1
ATOM 3097 O O . ALA B 1 95 ? 13.648 0.338 -0.808 1 97.62 95 ALA B O 1
ATOM 3098 N N . VAL B 1 96 ? 15.578 -0.747 -0.613 1 97.88 96 VAL B N 1
ATOM 3099 C CA . VAL B 1 96 ? 16.344 0.445 -0.283 1 97.88 96 VAL B CA 1
ATOM 3100 C C . VAL B 1 96 ? 16.359 1.404 -1.472 1 97.88 96 VAL B C 1
ATOM 3102 O O . VAL B 1 96 ? 16.141 2.607 -1.306 1 97.88 96 VAL B O 1
ATOM 3105 N N . ALA B 1 97 ? 16.609 0.873 -2.619 1 97.75 97 ALA B N 1
ATOM 3106 C CA . ALA B 1 97 ? 16.609 1.707 -3.816 1 97.75 97 ALA B CA 1
ATOM 3107 C C . ALA B 1 97 ? 15.25 2.346 -4.047 1 97.75 97 ALA B C 1
ATOM 3109 O O . ALA B 1 97 ? 15.156 3.533 -4.371 1 97.75 97 ALA B O 1
ATOM 3110 N N . THR B 1 98 ? 14.164 1.546 -3.887 1 96.69 98 THR B N 1
ATOM 3111 C CA . THR B 1 98 ? 12.805 2.043 -4.047 1 96.69 98 THR B CA 1
ATOM 3112 C C . THR B 1 98 ? 12.516 3.168 -3.057 1 96.69 98 THR B C 1
ATOM 3114 O O . THR B 1 98 ? 11.992 4.215 -3.434 1 96.69 98 THR B O 1
ATOM 3117 N N . ALA B 1 99 ? 12.883 2.945 -1.821 1 97.12 99 ALA B N 1
ATOM 3118 C CA . ALA B 1 99 ? 12.641 3.939 -0.781 1 97.12 99 ALA B CA 1
ATOM 3119 C C . ALA B 1 99 ? 13.406 5.227 -1.059 1 97.12 99 ALA B C 1
ATOM 3121 O O . ALA B 1 99 ? 12.859 6.324 -0.935 1 97.12 99 ALA B O 1
ATOM 3122 N N . LEU B 1 100 ? 14.641 5.129 -1.437 1 97.06 100 LEU B N 1
ATOM 3123 C CA . LEU B 1 100 ? 15.484 6.293 -1.671 1 97.06 100 LEU B CA 1
ATOM 3124 C C . LEU B 1 100 ? 14.977 7.102 -2.861 1 97.06 100 LEU B C 1
ATOM 3126 O O . LEU B 1 100 ? 14.859 8.328 -2.781 1 97.06 100 LEU B O 1
ATOM 3130 N N . ILE B 1 101 ? 14.688 6.438 -3.936 1 93.88 101 ILE B N 1
ATOM 3131 C CA . ILE B 1 101 ? 14.211 7.113 -5.137 1 93.88 101 ILE B CA 1
ATOM 3132 C C . ILE B 1 101 ? 12.867 7.785 -4.852 1 93.88 101 ILE B C 1
ATOM 3134 O O . ILE B 1 101 ? 12.664 8.945 -5.211 1 93.88 101 ILE B O 1
ATOM 3138 N N . THR B 1 102 ? 11.977 7.051 -4.148 1 94 102 THR B N 1
ATOM 3139 C CA . THR B 1 102 ? 10.672 7.605 -3.797 1 94 102 THR B CA 1
ATOM 3140 C C . THR B 1 102 ? 10.828 8.836 -2.912 1 94 102 THR B C 1
ATOM 3142 O O . THR B 1 102 ? 10.18 9.859 -3.146 1 94 102 THR B O 1
ATOM 3145 N N . LEU B 1 103 ? 11.711 8.742 -1.958 1 95 103 LEU B N 1
ATOM 3146 C CA . LEU B 1 103 ? 11.914 9.844 -1.023 1 95 103 LEU B CA 1
ATOM 3147 C C . LEU B 1 103 ? 12.445 11.078 -1.743 1 95 103 LEU B C 1
ATOM 3149 O O . LEU B 1 103 ? 11.992 12.195 -1.48 1 95 103 LEU B O 1
ATOM 3153 N N . ILE B 1 104 ? 13.367 10.875 -2.572 1 92 104 ILE B N 1
ATOM 3154 C CA . ILE B 1 104 ? 13.984 11.992 -3.291 1 92 104 ILE B CA 1
ATOM 3155 C C . ILE B 1 104 ? 12.938 12.664 -4.18 1 92 104 ILE B C 1
ATOM 3157 O O . ILE B 1 104 ? 12.766 13.883 -4.125 1 92 104 ILE B O 1
ATOM 3161 N N . ILE B 1 105 ? 12.195 11.93 -4.902 1 89.62 105 ILE B N 1
ATOM 3162 C CA . ILE B 1 105 ? 11.242 12.484 -5.852 1 89.62 105 ILE B CA 1
ATOM 3163 C C . ILE B 1 105 ? 10.062 13.094 -5.094 1 89.62 105 ILE B C 1
ATOM 3165 O O . ILE B 1 105 ? 9.648 14.219 -5.379 1 89.62 105 ILE B O 1
ATOM 3169 N N . VAL B 1 106 ? 9.555 12.391 -4.086 1 91.81 106 VAL B N 1
ATOM 3170 C CA . VAL B 1 106 ? 8.359 12.82 -3.363 1 91.81 106 VAL B CA 1
ATOM 3171 C C . VAL B 1 106 ? 8.68 14.055 -2.523 1 91.81 106 VAL B C 1
ATOM 3173 O O . VAL B 1 106 ? 7.848 14.945 -2.375 1 91.81 106 VAL B O 1
ATOM 3176 N N . SER B 1 107 ? 9.875 14.086 -1.933 1 92.81 107 SER B N 1
ATOM 3177 C CA . SER B 1 107 ? 10.242 15.266 -1.159 1 92.81 107 SER B CA 1
ATOM 3178 C C . SER B 1 107 ? 10.227 16.516 -2.027 1 92.81 107 SER B C 1
ATOM 3180 O O . SER B 1 107 ? 9.758 17.578 -1.597 1 92.81 107 SER B O 1
ATOM 3182 N N . PHE B 1 108 ? 10.711 16.344 -3.234 1 87.69 108 PHE B N 1
ATOM 3183 C CA . PHE B 1 108 ? 10.727 17.484 -4.148 1 87.69 108 PHE B CA 1
ATOM 3184 C C . PHE B 1 108 ? 9.32 17.828 -4.609 1 87.69 108 PHE B C 1
ATOM 3186 O O . PHE B 1 108 ? 8.922 19 -4.586 1 87.69 108 PHE B O 1
ATOM 3193 N N . THR B 1 109 ? 8.594 16.844 -5.035 1 87.19 109 THR B N 1
ATOM 3194 C CA . THR B 1 109 ? 7.262 17.094 -5.586 1 87.19 109 THR B CA 1
ATOM 3195 C C . THR B 1 109 ? 6.301 17.562 -4.492 1 87.19 109 THR B C 1
ATOM 3197 O O . THR B 1 109 ? 5.477 18.453 -4.719 1 87.19 109 THR B O 1
ATOM 3200 N N . GLY B 1 110 ? 6.398 16.922 -3.305 1 88.75 110 GLY B N 1
ATOM 3201 C CA . GLY B 1 110 ? 5.574 17.375 -2.195 1 88.75 110 GLY B CA 1
ATOM 3202 C C . GLY B 1 110 ? 5.781 18.844 -1.86 1 88.75 110 GLY B C 1
ATOM 3203 O O . GLY B 1 110 ? 4.812 19.562 -1.636 1 88.75 110 GLY B O 1
ATOM 3204 N N . TYR B 1 111 ? 7.031 19.297 -1.852 1 89.25 111 TYR B N 1
ATOM 3205 C CA . TYR B 1 111 ? 7.371 20.688 -1.571 1 89.25 111 TYR B CA 1
ATOM 3206 C C . TYR B 1 111 ? 6.875 21.594 -2.684 1 89.25 111 TYR B C 1
ATOM 3208 O O . TYR B 1 111 ? 6.27 22.641 -2.416 1 89.25 111 TYR B O 1
ATOM 3216 N N . ALA B 1 112 ? 7.164 21.219 -3.893 1 84.94 112 ALA B N 1
ATOM 3217 C CA . ALA B 1 112 ? 6.797 22.047 -5.043 1 84.94 112 ALA B CA 1
ATOM 3218 C C . ALA B 1 112 ? 5.285 22.234 -5.117 1 84.94 112 ALA B C 1
ATOM 3220 O O . ALA B 1 112 ? 4.801 23.344 -5.348 1 84.94 112 ALA B O 1
ATOM 3221 N N . TYR B 1 113 ? 4.566 21.203 -4.863 1 85.25 113 TYR B N 1
ATOM 3222 C CA . TYR B 1 113 ? 3.113 21.266 -4.98 1 85.25 113 TYR B CA 1
ATOM 3223 C C . TYR B 1 113 ? 2.506 22.016 -3.801 1 85.25 113 TYR B C 1
ATOM 3225 O O . TYR B 1 113 ? 1.385 22.531 -3.889 1 85.25 113 TYR B O 1
ATOM 3233 N N . SER B 1 114 ? 3.221 22.047 -2.736 1 87.19 114 SER B N 1
ATOM 3234 C CA . SER B 1 114 ? 2.727 22.766 -1.57 1 87.19 114 SER B CA 1
ATOM 3235 C C . SER B 1 114 ? 3.055 24.25 -1.661 1 87.19 114 SER B C 1
ATOM 3237 O O . SER B 1 114 ? 2.182 25.094 -1.457 1 87.19 114 SER B O 1
ATOM 3239 N N . ARG B 1 115 ? 4.246 24.609 -1.98 1 86.31 115 ARG B N 1
ATOM 3240 C CA . ARG B 1 115 ? 4.73 25.969 -1.776 1 86.31 115 ARG B CA 1
ATOM 3241 C C . ARG B 1 115 ? 4.66 26.781 -3.068 1 86.31 115 ARG B C 1
ATOM 3243 O O . ARG B 1 115 ? 4.598 28 -3.037 1 86.31 115 ARG B O 1
ATOM 3250 N N . TYR B 1 116 ? 4.691 26.141 -4.16 1 82.06 116 TYR B N 1
ATOM 3251 C CA . TYR B 1 116 ? 4.734 26.906 -5.402 1 82.06 116 TYR B CA 1
ATOM 3252 C C . TYR B 1 116 ? 3.371 26.922 -6.078 1 82.06 116 TYR B C 1
ATOM 3254 O O . TYR B 1 116 ? 2.598 25.969 -5.957 1 82.06 116 TYR B O 1
ATOM 3262 N N . ARG B 1 117 ? 3.168 28.016 -6.73 1 77.5 117 ARG B N 1
ATOM 3263 C CA . ARG B 1 117 ? 1.974 28.156 -7.559 1 77.5 117 ARG B CA 1
ATOM 3264 C C . ARG B 1 117 ? 2.322 28.062 -9.039 1 77.5 117 ARG B C 1
ATOM 3266 O O . ARG B 1 117 ? 3.287 28.672 -9.492 1 77.5 117 ARG B O 1
ATOM 3273 N N . PHE B 1 118 ? 1.88 27.125 -9.672 1 74.88 118 PHE B N 1
ATOM 3274 C CA . PHE B 1 118 ? 2.117 27.016 -11.109 1 74.88 118 PHE B CA 1
ATOM 3275 C C . PHE B 1 118 ? 0.867 26.516 -11.828 1 74.88 118 PHE B C 1
ATOM 3277 O O . PHE B 1 118 ? -0.043 25.969 -11.195 1 74.88 118 PHE B O 1
ATOM 3284 N N . LYS B 1 119 ? 0.826 26.859 -13.125 1 75.5 119 LYS B N 1
ATOM 3285 C CA . LYS B 1 119 ? -0.335 26.516 -13.938 1 75.5 119 LYS B CA 1
ATOM 3286 C C . LYS B 1 119 ? -0.5 25 -14.047 1 75.5 119 LYS B C 1
ATOM 3288 O O . LYS B 1 119 ? 0.469 24.281 -14.297 1 75.5 119 LYS B O 1
ATOM 3293 N N . GLY B 1 120 ? -1.685 24.516 -13.789 1 77.19 120 GLY B N 1
ATOM 3294 C CA . GLY B 1 120 ? -1.987 23.094 -13.938 1 77.19 120 GLY B CA 1
ATOM 3295 C C . GLY B 1 120 ? -1.636 22.281 -12.711 1 77.19 120 GLY B C 1
ATOM 3296 O O . GLY B 1 120 ? -1.525 21.047 -12.789 1 77.19 120 GLY B O 1
ATOM 3297 N N . LYS B 1 121 ? -1.344 22.938 -11.641 1 78.56 121 LYS B N 1
ATOM 3298 C CA . LYS B 1 121 ? -0.943 22.281 -10.398 1 78.56 121 LYS B CA 1
ATOM 3299 C C . LYS B 1 121 ? -1.949 21.219 -9.992 1 78.56 121 LYS B C 1
ATOM 3301 O O . LYS B 1 121 ? -1.584 20.047 -9.812 1 78.56 121 LYS B O 1
ATOM 3306 N N . ARG B 1 122 ? -3.135 21.609 -10.023 1 77.06 122 ARG B N 1
ATOM 3307 C CA . ARG B 1 122 ? -4.191 20.703 -9.594 1 77.06 122 ARG B CA 1
ATOM 3308 C C . ARG B 1 122 ? -4.395 19.594 -10.609 1 77.06 122 ARG B C 1
ATOM 3310 O O . ARG B 1 122 ? -4.48 18.406 -10.234 1 77.06 122 ARG B O 1
ATOM 3317 N N . MET B 1 123 ? -4.371 19.953 -11.773 1 78.19 123 MET B N 1
ATOM 3318 C CA . MET B 1 123 ? -4.633 18.984 -12.836 1 78.19 123 MET B CA 1
ATOM 3319 C C . MET B 1 123 ? -3.496 17.969 -12.953 1 78.19 123 MET B C 1
ATOM 3321 O O . MET B 1 123 ? -3.732 16.797 -13.203 1 78.19 123 MET B O 1
ATOM 3325 N N . SER B 1 124 ? -2.361 18.453 -12.766 1 80 124 SER B N 1
ATOM 3326 C CA . SER B 1 124 ? -1.227 17.547 -12.906 1 80 124 SER B CA 1
ATOM 3327 C C . SER B 1 124 ? -1.176 16.531 -11.758 1 80 124 SER B C 1
ATOM 3329 O O . SER B 1 124 ? -0.906 15.352 -11.977 1 80 124 SER B O 1
ATOM 3331 N N . LEU B 1 125 ? -1.475 17 -10.648 1 77.5 125 LEU B N 1
ATOM 3332 C CA . LEU B 1 125 ? -1.446 16.094 -9.508 1 77.5 125 LEU B CA 1
ATOM 3333 C C . LEU B 1 125 ? -2.578 15.078 -9.594 1 77.5 125 LEU B C 1
ATOM 3335 O O . LEU B 1 125 ? -2.367 13.891 -9.352 1 77.5 125 LEU B O 1
ATOM 3339 N N . MET B 1 126 ? -3.727 15.5 -10.055 1 76.88 126 MET B N 1
ATOM 3340 C CA . MET B 1 126 ? -4.855 14.594 -10.227 1 76.88 126 MET B CA 1
ATOM 3341 C C . MET B 1 126 ? -4.598 13.609 -11.359 1 76.88 126 MET B C 1
ATOM 3343 O O . MET B 1 126 ? -4.961 12.438 -11.266 1 76.88 126 MET B O 1
ATOM 3347 N N . GLY B 1 127 ? -3.994 14.133 -12.328 1 77.38 127 GLY B N 1
ATOM 3348 C CA . GLY B 1 127 ? -3.662 13.273 -13.453 1 77.38 127 GLY B CA 1
ATOM 3349 C C . GLY B 1 127 ? -2.699 12.156 -13.094 1 77.38 127 GLY B C 1
ATOM 3350 O O . GLY B 1 127 ? -2.906 11.008 -13.469 1 77.38 127 GLY B O 1
ATOM 3351 N N . ILE B 1 128 ? -1.805 12.5 -12.312 1 75.06 128 ILE B N 1
ATOM 3352 C CA . ILE B 1 128 ? -0.812 11.5 -11.938 1 75.06 128 ILE B CA 1
ATOM 3353 C C . ILE B 1 128 ? -1.439 10.484 -10.984 1 75.06 128 ILE B C 1
ATOM 3355 O O . ILE B 1 128 ? -1.108 9.297 -11.023 1 75.06 128 ILE B O 1
ATOM 3359 N N . MET B 1 129 ? -2.299 10.953 -10.172 1 75.44 129 MET B N 1
ATOM 3360 C CA . MET B 1 129 ? -3 10.047 -9.273 1 75.44 129 MET B CA 1
ATOM 3361 C C . MET B 1 129 ? -3.863 9.062 -10.055 1 75.44 129 MET B C 1
ATOM 3363 O O . MET B 1 129 ? -3.91 7.871 -9.734 1 75.44 129 MET B O 1
ATOM 3367 N N . LEU B 1 130 ? -4.434 9.562 -11.102 1 74.81 130 LEU B N 1
ATOM 3368 C CA . LEU B 1 130 ? -5.297 8.727 -11.922 1 74.81 130 LEU B CA 1
ATOM 3369 C C . LEU B 1 130 ? -4.492 7.652 -12.641 1 74.81 130 LEU B C 1
ATOM 3371 O O . LEU B 1 130 ? -4.93 6.504 -12.742 1 74.81 130 LEU B O 1
ATOM 3375 N N . ILE B 1 131 ? -3.406 8.016 -13.102 1 70.12 131 ILE B N 1
ATOM 3376 C CA . ILE B 1 131 ? -2.557 7.09 -13.836 1 70.12 131 ILE B CA 1
ATOM 3377 C C . ILE B 1 131 ? -2.078 5.98 -12.906 1 70.12 131 ILE B C 1
ATOM 3379 O O . ILE B 1 131 ? -1.954 4.824 -13.32 1 70.12 131 ILE B O 1
ATOM 3383 N N . GLN B 1 132 ? -1.902 6.277 -11.695 1 70.31 132 GLN B N 1
ATOM 3384 C CA . GLN B 1 132 ? -1.371 5.32 -10.734 1 70.31 132 GLN B CA 1
ATOM 3385 C C . GLN B 1 132 ? -2.455 4.355 -10.258 1 70.31 132 GLN B C 1
ATOM 3387 O O . GLN B 1 132 ? -2.154 3.307 -9.688 1 70.31 132 GLN B O 1
ATOM 3392 N N . ILE B 1 133 ? -3.654 4.676 -10.523 1 69.75 133 ILE B N 1
ATOM 3393 C CA . ILE B 1 133 ? -4.77 3.852 -10.07 1 69.75 133 ILE B CA 1
ATOM 3394 C C . ILE B 1 133 ? -4.805 2.547 -10.859 1 69.75 133 ILE B C 1
ATOM 3396 O O . ILE B 1 133 ? -5.262 1.518 -10.359 1 69.75 133 ILE B O 1
ATOM 3400 N N . ILE B 1 134 ? -4.195 2.547 -12.016 1 67.38 134 ILE B N 1
ATOM 3401 C CA . ILE B 1 134 ? -4.137 1.319 -12.805 1 67.38 134 ILE B CA 1
ATOM 3402 C C . ILE B 1 134 ? -3.201 0.319 -12.125 1 67.38 134 ILE B C 1
ATOM 3404 O O . ILE B 1 134 ? -2.037 0.628 -11.859 1 67.38 134 ILE B O 1
ATOM 3408 N N . PRO B 1 135 ? -3.711 -0.844 -11.695 1 68.25 135 PRO B N 1
ATOM 3409 C CA . PRO B 1 135 ? -2.869 -1.827 -11.008 1 68.25 135 PRO B CA 1
ATOM 3410 C C . PRO B 1 135 ? -1.645 -2.23 -11.828 1 68.25 135 PRO B C 1
ATOM 3412 O O . PRO B 1 135 ? -1.762 -2.516 -13.023 1 68.25 135 PRO B O 1
ATOM 3415 N N . ALA B 1 136 ? -0.575 -2.162 -11.219 1 65.38 136 ALA B N 1
ATOM 3416 C CA . ALA B 1 136 ? 0.698 -2.443 -11.875 1 65.38 136 ALA B CA 1
ATOM 3417 C C . ALA B 1 136 ? 0.708 -3.848 -12.469 1 65.38 136 ALA B C 1
ATOM 3419 O O . ALA B 1 136 ? 1.344 -4.086 -13.5 1 65.38 136 ALA B O 1
ATOM 3420 N N . PHE B 1 137 ? -0.048 -4.691 -11.828 1 68.62 137 PHE B N 1
ATOM 3421 C CA . PHE B 1 137 ? -0.016 -6.066 -12.305 1 68.62 137 PHE B CA 1
ATOM 3422 C C . PHE B 1 137 ? -0.653 -6.176 -13.688 1 68.62 137 PHE B C 1
ATOM 3424 O O . PHE B 1 137 ? -0.37 -7.117 -14.43 1 68.62 137 PHE B O 1
ATOM 3431 N N . ALA B 1 138 ? -1.47 -5.172 -14.008 1 65.81 138 ALA B N 1
ATOM 3432 C CA . ALA B 1 138 ? -2.113 -5.184 -15.32 1 65.81 138 ALA B CA 1
ATOM 3433 C C . ALA B 1 138 ? -1.094 -4.965 -16.438 1 65.81 138 ALA B C 1
ATOM 3435 O O . ALA B 1 138 ? -1.294 -5.414 -17.562 1 65.81 138 ALA B O 1
ATOM 3436 N N . GLY B 1 139 ? -0.046 -4.355 -16.031 1 73 139 GLY B N 1
ATOM 3437 C CA . GLY B 1 139 ? 0.951 -4.043 -17.031 1 73 139 GLY B CA 1
ATOM 3438 C C . GLY B 1 139 ? 2.115 -5.016 -17.047 1 73 139 GLY B C 1
ATOM 3439 O O . GLY B 1 139 ? 3.123 -4.781 -17.719 1 73 139 GLY B O 1
ATOM 3440 N N . ILE B 1 140 ? 1.931 -6.102 -16.344 1 75.69 140 ILE B N 1
ATOM 3441 C CA . ILE B 1 140 ? 3.09 -6.941 -16.062 1 75.69 140 ILE B CA 1
ATOM 3442 C C . ILE B 1 140 ? 3.623 -7.531 -17.375 1 75.69 140 ILE B C 1
ATOM 3444 O O . ILE B 1 140 ? 4.836 -7.602 -17.578 1 75.69 140 ILE B O 1
ATOM 3448 N N . THR B 1 141 ? 2.744 -7.926 -18.266 1 72.31 141 THR B N 1
ATOM 3449 C CA . THR B 1 141 ? 3.191 -8.516 -19.531 1 72.31 141 THR B CA 1
ATOM 3450 C C . THR B 1 141 ? 3.854 -7.457 -20.406 1 72.31 141 THR B C 1
ATOM 3452 O O . THR B 1 141 ? 4.82 -7.75 -21.109 1 72.31 141 THR B O 1
ATOM 3455 N N . ALA B 1 142 ? 3.34 -6.262 -20.219 1 74.12 142 ALA B N 1
ATOM 3456 C CA . ALA B 1 142 ? 3.934 -5.156 -20.969 1 74.12 142 ALA B CA 1
ATOM 3457 C C . ALA B 1 142 ? 5.305 -4.789 -20.406 1 74.12 142 ALA B C 1
ATOM 3459 O O . ALA B 1 142 ? 6.215 -4.434 -21.156 1 74.12 142 ALA B O 1
ATOM 3460 N N . TYR B 1 143 ? 5.426 -4.965 -19.125 1 77.38 143 TYR B N 1
ATOM 3461 C CA . TYR B 1 143 ? 6.703 -4.652 -18.5 1 77.38 143 TYR B CA 1
ATOM 3462 C C . TYR B 1 143 ? 7.801 -5.582 -19 1 77.38 143 TYR B C 1
ATOM 3464 O O . TYR B 1 143 ? 8.945 -5.156 -19.188 1 77.38 143 TYR B O 1
ATOM 3472 N N . TYR B 1 144 ? 7.371 -6.773 -19.219 1 75.62 144 TYR B N 1
ATOM 3473 C CA . TYR B 1 144 ? 8.336 -7.734 -19.734 1 75.62 144 TYR B CA 1
ATOM 3474 C C . TYR B 1 144 ? 8.805 -7.34 -21.141 1 75.62 144 TYR B C 1
ATOM 3476 O O . TYR B 1 144 ? 10 -7.383 -21.438 1 75.62 144 TYR B O 1
ATOM 3484 N N . ALA B 1 145 ? 7.883 -6.965 -21.969 1 73.06 145 ALA B N 1
ATOM 3485 C CA . ALA B 1 145 ? 8.203 -6.562 -23.344 1 73.06 145 ALA B CA 1
ATOM 3486 C C . ALA B 1 145 ? 9.055 -5.297 -23.344 1 73.06 145 ALA B C 1
ATOM 3488 O O . ALA B 1 145 ? 10.016 -5.195 -24.125 1 73.06 145 ALA B O 1
ATOM 3489 N N . ILE B 1 146 ? 8.789 -4.395 -22.469 1 76.56 146 ILE B N 1
ATOM 3490 C CA . ILE B 1 146 ? 9.523 -3.137 -22.391 1 76.56 146 ILE B CA 1
ATOM 3491 C C . ILE B 1 146 ? 10.953 -3.406 -21.922 1 76.56 146 ILE B C 1
ATOM 3493 O O . ILE B 1 146 ? 11.906 -2.83 -22.453 1 76.56 146 ILE B O 1
ATOM 3497 N N . HIS B 1 147 ? 11.023 -4.227 -20.922 1 80.25 147 HIS B N 1
ATOM 3498 C CA . HIS B 1 147 ? 12.359 -4.555 -20.453 1 80.25 147 HIS B CA 1
ATOM 3499 C C . HIS B 1 147 ? 13.203 -5.152 -21.562 1 80.25 147 HIS B C 1
ATOM 3501 O O . HIS B 1 147 ? 14.391 -4.84 -21.688 1 80.25 147 HIS B O 1
ATOM 3507 N N . SER B 1 148 ? 12.57 -6.023 -22.344 1 78.5 148 SER B N 1
ATOM 3508 C CA . SER B 1 148 ? 13.289 -6.652 -23.438 1 78.5 148 SER B CA 1
ATOM 3509 C C . SER B 1 148 ? 13.781 -5.609 -24.438 1 78.5 148 SER B C 1
ATOM 3511 O O . SER B 1 148 ? 14.898 -5.699 -24.938 1 78.5 148 SER B O 1
ATOM 3513 N N . ILE B 1 149 ? 13.055 -4.59 -24.688 1 76.75 149 ILE B N 1
ATOM 3514 C CA . ILE B 1 149 ? 13.406 -3.539 -25.625 1 76.75 149 ILE B CA 1
ATOM 3515 C C . ILE B 1 149 ? 14.492 -2.648 -25.031 1 76.75 149 ILE B C 1
ATOM 3517 O O . ILE B 1 149 ? 15.5 -2.369 -25.688 1 76.75 149 ILE B O 1
ATOM 3521 N N . VAL B 1 150 ? 14.328 -2.244 -23.828 1 81.06 150 VAL B N 1
ATOM 3522 C CA . VAL B 1 150 ? 15.25 -1.318 -23.188 1 81.06 150 VAL B CA 1
ATOM 3523 C C . VAL B 1 150 ? 16.609 -1.999 -22.969 1 81.06 150 VAL B C 1
ATOM 3525 O O . VAL B 1 150 ? 17.656 -1.379 -23.156 1 81.06 150 VAL B O 1
ATOM 3528 N N . SER B 1 151 ? 16.453 -3.23 -22.547 1 84.81 151 SER B N 1
ATOM 3529 C CA . SER B 1 151 ? 17.688 -3.953 -22.281 1 84.81 151 SER B CA 1
ATOM 3530 C C . SER B 1 151 ? 18.5 -4.16 -23.562 1 84.81 151 SER B C 1
ATOM 3532 O O . SER B 1 151 ? 19.703 -4.367 -23.516 1 84.81 151 SER B O 1
ATOM 3534 N N . SER B 1 152 ? 17.812 -4.211 -24.672 1 84.81 152 SER B N 1
ATOM 3535 C CA . SER B 1 152 ? 18.5 -4.312 -25.953 1 84.81 152 SER B CA 1
ATOM 3536 C C . SER B 1 152 ? 19.312 -3.057 -26.25 1 84.81 152 SER B C 1
ATOM 3538 O O . SER B 1 152 ? 20.359 -3.123 -26.906 1 84.81 152 SER B O 1
ATOM 3540 N N . VAL B 1 153 ? 18.922 -1.902 -25.75 1 83.75 153 VAL B N 1
ATOM 3541 C CA . VAL B 1 153 ? 19.578 -0.623 -25.969 1 83.75 153 VAL B CA 1
ATOM 3542 C C . VAL B 1 153 ? 20.531 -0.333 -24.797 1 83.75 153 VAL B C 1
ATOM 3544 O O . VAL B 1 153 ? 21.625 0.184 -25 1 83.75 153 VAL B O 1
ATOM 3547 N N . ILE B 1 154 ? 20.016 -0.718 -23.609 1 89 154 ILE B N 1
ATOM 3548 C CA . ILE B 1 154 ? 20.797 -0.543 -22.391 1 89 154 ILE B CA 1
ATOM 3549 C C . ILE B 1 154 ? 20.969 -1.89 -21.688 1 89 154 ILE B C 1
ATOM 3551 O O . ILE B 1 154 ? 20.203 -2.223 -20.781 1 89 154 ILE B O 1
ATOM 3555 N N . PRO B 1 155 ? 21.953 -2.535 -21.969 1 85.62 155 PRO B N 1
ATOM 3556 C CA . PRO B 1 155 ? 22.125 -3.912 -21.5 1 85.62 155 PRO B CA 1
ATOM 3557 C C . PRO B 1 155 ? 22.219 -4.004 -19.984 1 85.62 155 PRO B C 1
ATOM 3559 O O . PRO B 1 155 ? 21.922 -5.047 -19.391 1 85.62 155 PRO B O 1
ATOM 3562 N N . VAL B 1 156 ? 22.656 -2.879 -19.406 1 86.81 156 VAL B N 1
ATOM 3563 C CA . VAL B 1 156 ? 22.875 -2.924 -17.953 1 86.81 156 VAL B CA 1
ATOM 3564 C C . VAL B 1 156 ? 21.531 -2.801 -17.234 1 86.81 156 VAL B C 1
ATOM 3566 O O . VAL B 1 156 ? 21.438 -3.115 -16.031 1 86.81 156 VAL B O 1
ATOM 3569 N N . PHE B 1 157 ? 20.531 -2.531 -17.953 1 89.06 157 PHE B N 1
ATOM 3570 C CA . PHE B 1 157 ? 19.219 -2.379 -17.359 1 89.06 157 PHE B CA 1
ATOM 3571 C C . PHE B 1 157 ? 18.625 -3.736 -16.984 1 89.06 157 PHE B C 1
ATOM 3573 O O . PHE B 1 157 ? 18.031 -4.41 -17.828 1 89.06 157 PHE B O 1
ATOM 3580 N N . SER B 1 158 ? 18.703 -4 -15.75 1 91.44 158 SER B N 1
ATOM 3581 C CA . SER B 1 158 ? 18.297 -5.316 -15.281 1 91.44 158 SER B CA 1
ATOM 3582 C C . SER B 1 158 ? 16.797 -5.355 -14.969 1 91.44 158 SER B C 1
ATOM 3584 O O . SER B 1 158 ? 16.156 -4.309 -14.898 1 91.44 158 SER B O 1
ATOM 3586 N N . ARG B 1 159 ? 16.281 -6.539 -14.828 1 90.56 159 ARG B N 1
ATOM 3587 C CA . ARG B 1 159 ? 14.883 -6.73 -14.461 1 90.56 159 ARG B CA 1
ATOM 3588 C C . ARG B 1 159 ? 14.602 -6.18 -13.062 1 90.56 159 ARG B C 1
ATOM 3590 O O . ARG B 1 159 ? 13.516 -5.668 -12.805 1 90.56 159 ARG B O 1
ATOM 3597 N N . SER B 1 160 ? 15.648 -6.258 -12.219 1 93.38 160 SER B N 1
ATOM 3598 C CA . SER B 1 160 ? 15.523 -5.688 -10.883 1 93.38 160 SER B CA 1
ATOM 3599 C C . SER B 1 160 ? 15.383 -4.168 -10.945 1 93.38 160 SER B C 1
ATOM 3601 O O . SER B 1 160 ? 14.633 -3.578 -10.164 1 93.38 160 SER B O 1
ATOM 3603 N N . MET B 1 161 ? 16.094 -3.6 -11.859 1 91.94 161 MET B N 1
ATOM 3604 C CA . MET B 1 161 ? 15.992 -2.152 -12.023 1 91.94 161 MET B CA 1
ATOM 3605 C C . MET B 1 161 ? 14.602 -1.754 -12.508 1 91.94 161 MET B C 1
ATOM 3607 O O . MET B 1 161 ? 14.055 -0.733 -12.078 1 91.94 161 MET B O 1
ATOM 3611 N N . MET B 1 162 ? 14.102 -2.562 -13.375 1 88.88 162 MET B N 1
ATOM 3612 C CA . MET B 1 162 ? 12.742 -2.311 -13.836 1 88.88 162 MET B CA 1
ATOM 3613 C C . MET B 1 162 ? 11.75 -2.393 -12.688 1 88.88 162 MET B C 1
ATOM 3615 O O . MET B 1 162 ? 10.852 -1.559 -12.578 1 88.88 162 MET B O 1
ATOM 3619 N N . LEU B 1 163 ? 11.914 -3.355 -11.836 1 91.06 163 LEU B N 1
ATOM 3620 C CA . LEU B 1 163 ? 11.062 -3.512 -10.664 1 91.06 163 LEU B CA 1
ATOM 3621 C C . LEU B 1 163 ? 11.156 -2.289 -9.75 1 91.06 163 LEU B C 1
ATOM 3623 O O . LEU B 1 163 ? 10.141 -1.807 -9.242 1 91.06 163 LEU B O 1
ATOM 3627 N N . ILE B 1 164 ? 12.352 -1.819 -9.547 1 93 164 ILE B N 1
ATOM 3628 C CA . ILE B 1 164 ? 12.594 -0.646 -8.711 1 93 164 ILE B CA 1
ATOM 3629 C C . ILE B 1 164 ? 11.844 0.555 -9.289 1 93 164 ILE B C 1
ATOM 3631 O O . ILE B 1 164 ? 11.172 1.285 -8.547 1 93 164 ILE B O 1
ATOM 3635 N N . LEU B 1 165 ? 11.898 0.682 -10.531 1 87.69 165 LEU B N 1
ATOM 3636 C CA . LEU B 1 165 ? 11.242 1.814 -11.18 1 87.69 165 LEU B CA 1
ATOM 3637 C C . LEU B 1 165 ? 9.727 1.697 -11.078 1 87.69 165 LEU B C 1
ATOM 3639 O O . LEU B 1 165 ? 9.031 2.699 -10.898 1 87.69 165 LEU B O 1
ATOM 3643 N N . ILE B 1 166 ? 9.25 0.49 -11.203 1 86.56 166 ILE B N 1
ATOM 3644 C CA . ILE B 1 166 ? 7.812 0.264 -11.102 1 86.56 166 ILE B CA 1
ATOM 3645 C C . ILE B 1 166 ? 7.336 0.591 -9.688 1 86.56 166 ILE B C 1
ATOM 3647 O O . ILE B 1 166 ? 6.344 1.303 -9.508 1 86.56 166 ILE B O 1
ATOM 3651 N N . TYR B 1 167 ? 8.055 0.132 -8.695 1 89.81 167 TYR B N 1
ATOM 3652 C CA . TYR B 1 167 ? 7.668 0.369 -7.312 1 89.81 167 TYR B CA 1
ATOM 3653 C C . TYR B 1 167 ? 7.766 1.85 -6.965 1 89.81 167 TYR B C 1
ATOM 3655 O O . TYR B 1 167 ? 6.844 2.416 -6.371 1 89.81 167 TYR B O 1
ATOM 3663 N N . ALA B 1 168 ? 8.891 2.414 -7.297 1 89.25 168 ALA B N 1
ATOM 3664 C CA . ALA B 1 168 ? 9.086 3.828 -6.988 1 89.25 168 ALA B CA 1
ATOM 3665 C C . ALA B 1 168 ? 8.062 4.695 -7.715 1 89.25 168 ALA B C 1
ATOM 3667 O O . ALA B 1 168 ? 7.469 5.598 -7.117 1 89.25 168 ALA B O 1
ATOM 3668 N N . GLY B 1 169 ? 7.898 4.402 -8.961 1 82.38 169 GLY B N 1
ATOM 3669 C CA . GLY B 1 169 ? 6.934 5.152 -9.75 1 82.38 169 GLY B CA 1
ATOM 3670 C C . GLY B 1 169 ? 5.516 5.027 -9.234 1 82.38 169 GLY B C 1
ATOM 3671 O O . GLY B 1 169 ? 4.762 6.004 -9.227 1 82.38 169 GLY B O 1
ATOM 3672 N N . GLY B 1 170 ? 5.152 3.838 -8.789 1 80.19 170 GLY B N 1
ATOM 3673 C CA . GLY B 1 170 ? 3.814 3.576 -8.289 1 80.19 170 GLY B CA 1
ATOM 3674 C C . GLY B 1 170 ? 3.527 4.273 -6.969 1 80.19 170 GLY B C 1
ATOM 3675 O O . GLY B 1 170 ? 2.365 4.465 -6.605 1 80.19 170 GLY B O 1
ATOM 3676 N N . GLY B 1 171 ? 4.516 4.707 -6.289 1 81.62 171 GLY B N 1
ATOM 3677 C CA . GLY B 1 171 ? 4.332 5.328 -4.988 1 81.62 171 GLY B CA 1
ATOM 3678 C C . GLY B 1 171 ? 4.441 6.84 -5.027 1 81.62 171 GLY B C 1
ATOM 3679 O O . GLY B 1 171 ? 4.199 7.512 -4.023 1 81.62 171 GLY B O 1
ATOM 3680 N N . ILE B 1 172 ? 4.73 7.422 -6.148 1 82.94 172 ILE B N 1
ATOM 3681 C CA . ILE B 1 172 ? 5.078 8.836 -6.215 1 82.94 172 ILE B CA 1
ATOM 3682 C C . ILE B 1 172 ? 3.824 9.688 -6.023 1 82.94 172 ILE B C 1
ATOM 3684 O O . ILE B 1 172 ? 3.799 10.586 -5.18 1 82.94 172 ILE B O 1
ATOM 3688 N N . ALA B 1 173 ? 2.771 9.406 -6.75 1 79.62 173 ALA B N 1
ATOM 3689 C CA . ALA B 1 173 ? 1.593 10.266 -6.738 1 79.62 173 ALA B CA 1
ATOM 3690 C C . ALA B 1 173 ? 0.941 10.281 -5.355 1 79.62 173 ALA B C 1
ATOM 3692 O O . ALA B 1 173 ? 0.737 11.352 -4.773 1 79.62 173 ALA B O 1
ATOM 3693 N N . GLY B 1 174 ? 0.668 9.133 -4.867 1 82 174 GLY B N 1
ATOM 3694 C CA . GLY B 1 174 ? 0.037 9.055 -3.561 1 82 174 GLY B CA 1
ATOM 3695 C C . GLY B 1 174 ? 0.872 9.672 -2.455 1 82 174 GLY B C 1
ATOM 3696 O O . GLY B 1 174 ? 0.355 10.422 -1.626 1 82 174 GLY B O 1
ATOM 3697 N N . ASN B 1 175 ? 2.152 9.367 -2.471 1 89.06 175 ASN B N 1
ATOM 3698 C CA . ASN B 1 175 ? 3.035 9.906 -1.438 1 89.06 175 ASN B CA 1
ATOM 3699 C C . ASN B 1 175 ? 3.236 11.406 -1.594 1 89.06 175 ASN B C 1
ATOM 3701 O O . ASN B 1 175 ? 3.422 12.117 -0.605 1 89.06 175 ASN B O 1
ATOM 3705 N N . THR B 1 176 ? 3.209 11.859 -2.828 1 87.38 176 THR B N 1
ATOM 3706 C CA . THR B 1 176 ? 3.279 13.297 -3.062 1 87.38 176 THR B CA 1
ATOM 3707 C C . THR B 1 176 ? 2.07 14 -2.457 1 87.38 176 THR B C 1
ATOM 3709 O O . THR B 1 176 ? 2.211 15.047 -1.818 1 87.38 176 THR B O 1
ATOM 3712 N N . PHE B 1 177 ? 0.977 13.438 -2.635 1 82.81 177 PHE B N 1
ATOM 3713 C CA . PHE B 1 177 ? -0.25 14.008 -2.09 1 82.81 177 PHE B CA 1
ATOM 3714 C C . PHE B 1 177 ? -0.193 14.07 -0.568 1 82.81 177 PHE B C 1
ATOM 3716 O O . PHE B 1 177 ? -0.563 15.078 0.034 1 82.81 177 PHE B O 1
ATOM 3723 N N . ILE B 1 178 ? 0.234 13.055 -0.03 1 83.69 178 ILE B N 1
ATOM 3724 C CA . ILE B 1 178 ? 0.291 12.953 1.425 1 83.69 178 ILE B CA 1
ATOM 3725 C C . ILE B 1 178 ? 1.294 13.969 1.971 1 83.69 178 ILE B C 1
ATOM 3727 O O . ILE B 1 178 ? 0.991 14.711 2.91 1 83.69 178 ILE B O 1
ATOM 3731 N N . LEU B 1 179 ? 2.418 14.008 1.359 1 88.75 179 LEU B N 1
ATOM 3732 C CA . LEU B 1 179 ? 3.449 14.922 1.838 1 88.75 179 LEU B CA 1
ATOM 3733 C C . LEU B 1 179 ? 3.029 16.375 1.625 1 88.75 179 LEU B C 1
ATOM 3735 O O . LEU B 1 179 ? 3.268 17.234 2.484 1 88.75 179 LEU B O 1
ATOM 3739 N N . LYS B 1 180 ? 2.502 16.562 0.503 1 87.56 180 LYS B N 1
ATOM 3740 C CA . LYS B 1 180 ? 1.983 17.906 0.245 1 87.56 180 LYS B CA 1
ATOM 3741 C C . LYS B 1 180 ? 0.995 18.328 1.328 1 87.56 180 LYS B C 1
ATOM 3743 O O . LYS B 1 180 ? 1.054 19.453 1.82 1 87.56 180 LYS B O 1
ATOM 3748 N N . GLY B 1 181 ? 0.07 17.5 1.615 1 81.19 181 GLY B N 1
ATOM 3749 C CA . GLY B 1 181 ? -0.89 17.797 2.666 1 81.19 181 GLY B CA 1
ATOM 3750 C C . GLY B 1 181 ? -0.238 18.094 4.004 1 81.19 181 GLY B C 1
ATOM 3751 O O . GLY B 1 181 ? -0.654 19.016 4.711 1 81.19 181 GLY B O 1
ATOM 3752 N N . TYR B 1 182 ? 0.719 17.328 4.32 1 82 182 TYR B N 1
ATOM 3753 C CA . TYR B 1 182 ? 1.466 17.547 5.555 1 82 182 TYR B CA 1
ATOM 3754 C C . TYR B 1 182 ? 2.172 18.891 5.527 1 82 182 TYR B C 1
ATOM 3756 O O . TYR B 1 182 ? 2.109 19.656 6.5 1 82 182 TYR B O 1
ATOM 3764 N N . ILE B 1 183 ? 2.811 19.25 4.441 1 87.31 183 ILE B N 1
ATOM 3765 C CA . ILE B 1 183 ? 3.561 20.5 4.312 1 87.31 183 ILE B CA 1
ATOM 3766 C C . ILE B 1 183 ? 2.598 21.688 4.309 1 87.31 183 ILE B C 1
ATOM 3768 O O . ILE B 1 183 ? 2.91 22.75 4.855 1 87.31 183 ILE B O 1
ATOM 3772 N N . ASP B 1 184 ? 1.493 21.438 3.727 1 83.44 184 ASP B N 1
ATOM 3773 C CA . ASP B 1 184 ? 0.484 22.5 3.711 1 83.44 184 ASP B CA 1
ATOM 3774 C C . ASP B 1 184 ? 0.098 22.906 5.129 1 83.44 184 ASP B C 1
ATOM 3776 O O . ASP B 1 184 ? -0.343 24.031 5.355 1 83.44 184 ASP B O 1
ATOM 3780 N N . SER B 1 185 ? 0.262 22.016 6.012 1 75.62 185 SER B N 1
ATOM 3781 C CA . SER B 1 185 ? -0.105 22.297 7.395 1 75.62 185 SER B CA 1
ATOM 3782 C C . SER B 1 185 ? 0.971 23.109 8.094 1 75.62 185 SER B C 1
ATOM 3784 O O . SER B 1 185 ? 0.738 23.656 9.18 1 75.62 185 SER B O 1
ATOM 3786 N N . ILE B 1 186 ? 2.117 23.219 7.516 1 80.38 186 ILE B N 1
ATOM 3787 C CA . ILE B 1 186 ? 3.203 24.031 8.039 1 80.38 186 ILE B CA 1
ATOM 3788 C C . ILE B 1 186 ? 3 25.484 7.617 1 80.38 186 ILE B C 1
ATOM 3790 O O . ILE B 1 186 ? 2.826 25.781 6.434 1 80.38 186 ILE B O 1
ATOM 3794 N N . SER B 1 187 ? 3.031 26.391 8.555 1 85.12 187 SER B N 1
ATOM 3795 C CA . SER B 1 187 ? 2.775 27.812 8.297 1 85.12 187 SER B CA 1
ATOM 3796 C C . SER B 1 187 ? 3.752 28.359 7.266 1 85.12 187 SER B C 1
ATOM 3798 O O . SER B 1 187 ? 4.957 28.125 7.352 1 85.12 187 SER B O 1
ATOM 3800 N N . MET B 1 188 ? 3.207 29.109 6.453 1 88 188 MET B N 1
ATOM 3801 C CA . MET B 1 188 ? 4.027 29.75 5.43 1 88 188 MET B CA 1
ATOM 3802 C C . MET B 1 188 ? 4.848 30.891 6.02 1 88 188 MET B C 1
ATOM 3804 O O . MET B 1 188 ? 5.801 31.359 5.398 1 88 188 MET B O 1
ATOM 3808 N N . GLU B 1 189 ? 4.465 31.234 7.188 1 87.81 189 GLU B N 1
ATOM 3809 C CA . GLU B 1 189 ? 5.211 32.281 7.875 1 87.81 189 GLU B CA 1
ATOM 3810 C C . GLU B 1 189 ? 6.668 31.891 8.086 1 87.81 189 GLU B C 1
ATOM 3812 O O . GLU B 1 189 ? 7.559 32.719 8.078 1 87.81 189 GLU B O 1
ATOM 3817 N N . LEU B 1 190 ? 6.828 30.641 8.203 1 88.5 190 LEU B N 1
ATOM 3818 C CA . LEU B 1 190 ? 8.188 30.141 8.375 1 88.5 190 LEU B CA 1
ATOM 3819 C C . LEU B 1 190 ? 9.008 30.344 7.109 1 88.5 190 LEU B C 1
ATOM 3821 O O . LEU B 1 190 ? 10.195 30.672 7.18 1 88.5 190 LEU B O 1
ATOM 3825 N N . ASP B 1 191 ? 8.344 30.141 6.035 1 90.38 191 ASP B N 1
ATOM 3826 C CA . ASP B 1 191 ? 9 30.375 4.754 1 90.38 191 ASP B CA 1
ATOM 3827 C C . ASP B 1 191 ? 9.391 31.844 4.602 1 90.38 191 ASP B C 1
ATOM 3829 O O . ASP B 1 191 ? 10.523 32.156 4.227 1 90.38 191 ASP B O 1
ATOM 3833 N N . ASP B 1 192 ? 8.508 32.688 4.914 1 90.25 192 ASP B N 1
ATOM 3834 C CA . ASP B 1 192 ? 8.703 34.125 4.773 1 90.25 192 ASP B CA 1
ATOM 3835 C C . ASP B 1 192 ? 9.82 34.625 5.691 1 90.25 192 ASP B C 1
ATOM 3837 O O . ASP B 1 192 ? 10.656 35.438 5.277 1 90.25 192 ASP B O 1
ATOM 3841 N N . ALA B 1 193 ? 9.75 34.156 6.875 1 92.12 193 ALA B N 1
ATOM 3842 C CA . ALA B 1 193 ? 10.773 34.562 7.84 1 92.12 193 ALA B CA 1
ATOM 3843 C C . ALA B 1 193 ? 12.164 34.125 7.359 1 92.12 193 ALA B C 1
ATOM 3845 O O . ALA B 1 193 ? 13.125 34.875 7.488 1 92.12 193 ALA B O 1
ATOM 3846 N N . ALA B 1 194 ? 12.258 33 6.867 1 92.44 194 ALA B N 1
ATOM 3847 C CA . ALA B 1 194 ? 13.539 32.5 6.371 1 92.44 194 ALA B CA 1
ATOM 3848 C C . ALA B 1 194 ? 14.016 33.312 5.176 1 92.44 194 ALA B C 1
ATOM 3850 O O . ALA B 1 194 ? 15.211 33.594 5.039 1 92.44 194 ALA B O 1
ATOM 3851 N N . ARG B 1 195 ? 13.148 33.688 4.387 1 90 195 ARG B N 1
ATOM 3852 C CA . ARG B 1 195 ? 13.492 34.5 3.223 1 90 195 ARG B CA 1
ATOM 3853 C C . ARG B 1 195 ? 13.969 35.875 3.643 1 90 195 ARG B C 1
ATOM 3855 O O . ARG B 1 195 ? 14.875 36.438 3.023 1 90 195 ARG B O 1
ATOM 3862 N N . ILE B 1 196 ? 13.281 36.375 4.613 1 91.5 196 ILE B N 1
ATOM 3863 C CA . ILE B 1 196 ? 13.695 37.656 5.168 1 91.5 196 ILE B CA 1
ATOM 3864 C C . ILE B 1 196 ? 15.125 37.562 5.691 1 91.5 196 ILE B C 1
ATOM 3866 O O . ILE B 1 196 ? 15.914 38.5 5.562 1 91.5 196 ILE B O 1
ATOM 3870 N N . ASP B 1 197 ? 15.508 36.438 6.215 1 93.19 197 ASP B N 1
ATOM 3871 C CA . ASP B 1 197 ? 16.859 36.188 6.723 1 93.19 197 ASP B CA 1
ATOM 3872 C C . ASP B 1 197 ? 17.828 35.875 5.582 1 93.19 197 ASP B C 1
ATOM 3874 O O . ASP B 1 197 ? 19 35.594 5.816 1 93.19 197 ASP B O 1
ATOM 3878 N N . GLY B 1 198 ? 17.359 35.844 4.363 1 90.25 198 GLY B N 1
ATOM 3879 C CA . GLY B 1 198 ? 18.234 35.719 3.209 1 90.25 198 GLY B CA 1
ATOM 3880 C C . GLY B 1 198 ? 18.297 34.312 2.66 1 90.25 198 GLY B C 1
ATOM 3881 O O . GLY B 1 198 ? 19.109 34.031 1.773 1 90.25 198 GLY B O 1
ATOM 3882 N N . CYS B 1 199 ? 17.438 33.438 3.129 1 90.75 199 CYS B N 1
ATOM 3883 C CA . CYS B 1 199 ? 17.453 32.062 2.67 1 90.75 199 CYS B CA 1
ATOM 3884 C C . CYS B 1 199 ? 16.891 31.938 1.265 1 90.75 199 CYS B C 1
ATOM 3886 O O . CYS B 1 199 ? 15.906 32.594 0.932 1 90.75 199 CYS B O 1
ATOM 3888 N N . SER B 1 200 ? 17.578 31.109 0.433 1 88 200 SER B N 1
ATOM 3889 C CA . SER B 1 200 ? 17.031 30.75 -0.875 1 88 200 SER B CA 1
ATOM 3890 C C . SER B 1 200 ? 15.898 29.75 -0.749 1 88 200 SER B C 1
ATOM 3892 O O . SER B 1 200 ? 15.688 29.172 0.323 1 88 200 SER B O 1
ATOM 3894 N N . ASN B 1 201 ? 15.195 29.5 -1.856 1 83.94 201 ASN B N 1
ATOM 3895 C CA . ASN B 1 201 ? 14.102 28.531 -1.852 1 83.94 201 ASN B CA 1
ATOM 3896 C C . ASN B 1 201 ? 14.602 27.125 -1.525 1 83.94 201 ASN B C 1
ATOM 3898 O O . ASN B 1 201 ? 13.93 26.375 -0.824 1 83.94 201 ASN B O 1
ATOM 3902 N N . PHE B 1 202 ? 15.719 26.875 -2.059 1 86.38 202 PHE B N 1
ATOM 3903 C CA . PHE B 1 202 ? 16.281 25.547 -1.804 1 86.38 202 PHE B CA 1
ATOM 3904 C C . PHE B 1 202 ? 16.719 25.422 -0.349 1 86.38 202 PHE B C 1
ATOM 3906 O O . PHE B 1 202 ? 16.609 24.344 0.242 1 86.38 202 PHE B O 1
ATOM 3913 N N . GLU B 1 203 ? 17.156 26.484 0.203 1 91.06 203 GLU B N 1
ATOM 3914 C CA . GLU B 1 203 ? 17.547 26.469 1.611 1 91.06 203 GLU B CA 1
ATOM 3915 C C . GLU B 1 203 ? 16.328 26.328 2.516 1 91.06 203 GLU B C 1
ATOM 3917 O O . GLU B 1 203 ? 16.375 25.641 3.539 1 91.06 203 GLU B O 1
ATOM 3922 N N . VAL B 1 204 ? 15.242 26.984 2.104 1 92.19 204 VAL B N 1
ATOM 3923 C CA . VAL B 1 204 ? 13.992 26.844 2.854 1 92.19 204 VAL B CA 1
ATOM 3924 C C . VAL B 1 204 ? 13.531 25.391 2.809 1 92.19 204 VAL B C 1
ATOM 3926 O O . VAL B 1 204 ? 13.148 24.828 3.836 1 92.19 204 VAL B O 1
ATOM 3929 N N . TYR B 1 205 ? 13.617 24.812 1.619 1 91.94 205 TYR B N 1
ATOM 3930 C CA . TYR B 1 205 ? 13.273 23.406 1.419 1 91.94 205 TYR B CA 1
ATOM 3931 C C . TYR B 1 205 ? 14.133 22.5 2.295 1 91.94 205 TYR B C 1
ATOM 3933 O O . TYR B 1 205 ? 13.602 21.703 3.066 1 91.94 205 TYR B O 1
ATOM 3941 N N . ARG B 1 206 ? 15.391 22.656 2.248 1 92.19 206 ARG B N 1
ATOM 3942 C CA . ARG B 1 206 ? 16.344 21.719 2.838 1 92.19 206 ARG B CA 1
ATOM 3943 C C . ARG B 1 206 ? 16.484 21.953 4.34 1 92.19 206 ARG B C 1
ATOM 3945 O O . ARG B 1 206 ? 16.578 21 5.113 1 92.19 206 ARG B O 1
ATOM 3952 N N . LEU B 1 207 ? 16.375 23.203 4.828 1 94.06 207 LEU B N 1
ATOM 3953 C CA . LEU B 1 207 ? 16.766 23.531 6.195 1 94.06 207 LEU B CA 1
ATOM 3954 C C . LEU B 1 207 ? 15.531 23.75 7.07 1 94.06 207 LEU B C 1
ATOM 3956 O O . LEU B 1 207 ? 15.617 23.672 8.297 1 94.06 207 LEU B O 1
ATOM 3960 N N . ILE B 1 208 ? 14.406 23.984 6.453 1 93.44 208 ILE B N 1
ATOM 3961 C CA . ILE B 1 208 ? 13.242 24.344 7.266 1 93.44 208 ILE B CA 1
ATOM 3962 C C . ILE B 1 208 ? 12.133 23.312 7.055 1 93.44 208 ILE B C 1
ATOM 3964 O O . ILE B 1 208 ? 11.773 22.594 7.984 1 93.44 208 ILE B O 1
ATOM 3968 N N . ILE B 1 209 ? 11.727 23.172 5.836 1 93.19 209 ILE B N 1
ATOM 3969 C CA . ILE B 1 209 ? 10.516 22.391 5.562 1 93.19 209 ILE B CA 1
ATOM 3970 C C . ILE B 1 209 ? 10.812 20.906 5.723 1 93.19 209 ILE B C 1
ATOM 3972 O O . ILE B 1 209 ? 10.055 20.188 6.383 1 93.19 209 ILE B O 1
ATOM 3976 N N . MET B 1 210 ? 11.914 20.422 5.184 1 93.31 210 MET B N 1
ATOM 3977 C CA . MET B 1 210 ? 12.203 18.984 5.211 1 93.31 210 MET B CA 1
ATOM 3978 C C . MET B 1 210 ? 12.453 18.516 6.641 1 93.31 210 MET B C 1
ATOM 3980 O O . MET B 1 210 ? 11.977 17.453 7.035 1 93.31 210 MET B O 1
ATOM 3984 N N . PRO B 1 211 ? 13.141 19.281 7.395 1 92.12 211 PRO B N 1
ATOM 3985 C CA . PRO B 1 211 ? 13.305 18.859 8.781 1 92.12 211 PRO B CA 1
ATOM 3986 C C . PRO B 1 211 ? 11.984 18.781 9.539 1 92.12 211 PRO B C 1
ATOM 3988 O O . PRO B 1 211 ? 11.789 17.891 10.375 1 92.12 211 PRO B O 1
ATOM 3991 N N . ILE B 1 212 ? 11.109 19.703 9.25 1 87.69 212 ILE B N 1
ATOM 3992 C CA . ILE B 1 212 ? 9.812 19.703 9.906 1 87.69 212 ILE B CA 1
ATOM 3993 C C . ILE B 1 212 ? 8.969 18.531 9.391 1 87.69 212 ILE B C 1
ATOM 3995 O O . ILE B 1 212 ? 8.188 17.953 10.141 1 87.69 212 ILE B O 1
ATOM 3999 N N . ALA B 1 213 ? 9.172 18.156 8.172 1 90.38 213 ALA B N 1
ATOM 4000 C CA . ALA B 1 213 ? 8.383 17.109 7.52 1 90.38 213 ALA B CA 1
ATOM 4001 C C . ALA B 1 213 ? 8.992 15.734 7.75 1 90.38 213 ALA B C 1
ATOM 4003 O O . ALA B 1 213 ? 8.523 14.734 7.191 1 90.38 213 ALA B O 1
ATOM 4004 N N . ARG B 1 214 ? 9.969 15.609 8.57 1 91.25 214 ARG B N 1
ATOM 4005 C CA . ARG B 1 214 ? 10.727 14.383 8.781 1 91.25 214 ARG B CA 1
ATOM 4006 C C . ARG B 1 214 ? 9.805 13.242 9.203 1 91.25 214 ARG B C 1
ATOM 4008 O O . ARG B 1 214 ? 9.969 12.102 8.758 1 91.25 214 ARG B O 1
ATOM 4015 N N . PRO B 1 215 ? 8.82 13.461 10.047 1 86.06 215 PRO B N 1
ATOM 4016 C CA . PRO B 1 215 ? 7.945 12.352 10.438 1 86.06 215 PRO B CA 1
ATOM 4017 C C . PRO B 1 215 ? 7.195 11.75 9.258 1 86.06 215 PRO B C 1
ATOM 4019 O O . PRO B 1 215 ? 7.094 10.523 9.141 1 86.06 215 PRO B O 1
ATOM 4022 N N . MET B 1 216 ? 6.727 12.609 8.445 1 87.38 216 MET B N 1
ATOM 4023 C CA . MET B 1 216 ? 5.992 12.117 7.285 1 87.38 216 MET B CA 1
ATOM 4024 C C . MET B 1 216 ? 6.934 11.461 6.285 1 87.38 216 MET B C 1
ATOM 4026 O O . MET B 1 216 ? 6.586 10.453 5.664 1 87.38 216 MET B O 1
ATOM 4030 N N . LEU B 1 217 ? 8.133 12.023 6.148 1 93.19 217 LEU B N 1
ATOM 4031 C CA . LEU B 1 217 ? 9.133 11.422 5.273 1 93.19 217 LEU B CA 1
ATOM 4032 C C . LEU B 1 217 ? 9.531 10.039 5.773 1 93.19 217 LEU B C 1
ATOM 4034 O O . LEU B 1 217 ? 9.758 9.133 4.973 1 93.19 217 LEU B O 1
ATOM 4038 N N . ALA B 1 218 ? 9.57 9.953 7.055 1 91.31 218 ALA B N 1
ATOM 4039 C CA . ALA B 1 218 ? 9.906 8.656 7.648 1 91.31 218 ALA B CA 1
ATOM 4040 C C . ALA B 1 218 ? 8.828 7.621 7.336 1 91.31 218 ALA B C 1
ATOM 4042 O O . ALA B 1 218 ? 9.148 6.465 7.031 1 91.31 218 ALA B O 1
ATOM 4043 N N . ILE B 1 219 ? 7.629 8.008 7.387 1 87.38 219 ILE B N 1
ATOM 4044 C CA . ILE B 1 219 ? 6.523 7.102 7.09 1 87.38 219 ILE B CA 1
ATOM 4045 C C . ILE B 1 219 ? 6.586 6.68 5.621 1 87.38 219 ILE B C 1
ATOM 4047 O O . ILE B 1 219 ? 6.414 5.504 5.301 1 87.38 219 ILE B O 1
ATOM 4051 N N . ILE B 1 220 ? 6.824 7.668 4.785 1 91.75 220 ILE B N 1
ATOM 4052 C CA . ILE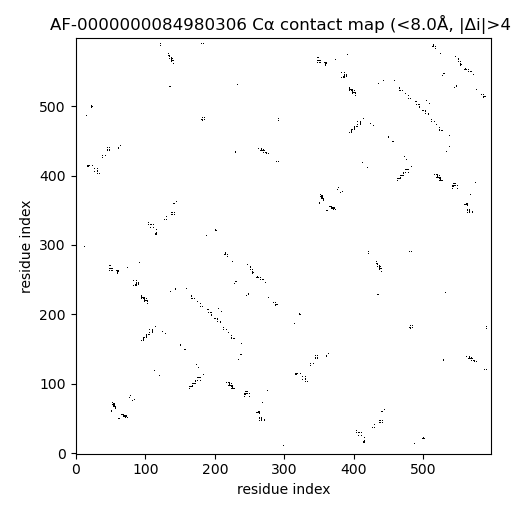 B 1 220 ? 6.902 7.395 3.355 1 91.75 220 ILE B CA 1
ATOM 4053 C C . ILE B 1 220 ? 8.07 6.449 3.072 1 91.75 220 ILE B C 1
ATOM 4055 O O . ILE B 1 220 ? 7.941 5.512 2.281 1 91.75 220 ILE B O 1
ATOM 4059 N N . ALA B 1 221 ? 9.156 6.703 3.709 1 94.38 221 ALA B N 1
ATOM 4060 C CA . ALA B 1 221 ? 10.32 5.832 3.555 1 94.38 221 ALA B CA 1
ATOM 4061 C C . ALA B 1 221 ? 10.008 4.41 4.008 1 94.38 221 ALA B C 1
ATOM 4063 O O . ALA B 1 221 ? 10.359 3.443 3.33 1 94.38 221 ALA B O 1
ATOM 4064 N N . LEU B 1 222 ? 9.391 4.328 5.082 1 90.44 222 LEU B N 1
ATOM 4065 C CA . LEU B 1 222 ? 9.07 3.025 5.656 1 90.44 222 LEU B CA 1
ATOM 4066 C C . LEU B 1 222 ? 8.133 2.246 4.738 1 90.44 222 LEU B C 1
ATOM 4068 O O . LEU B 1 222 ? 8.375 1.07 4.453 1 90.44 222 LEU B O 1
ATOM 4072 N N . TRP B 1 223 ? 7.152 2.859 4.305 1 88.38 223 TRP B N 1
ATOM 4073 C CA . TRP B 1 223 ? 6.18 2.186 3.451 1 88.38 223 TRP B CA 1
ATOM 4074 C C . TRP B 1 223 ? 6.805 1.809 2.111 1 88.38 223 TRP B C 1
ATOM 4076 O O . TRP B 1 223 ? 6.512 0.743 1.562 1 88.38 223 TRP B O 1
ATOM 4086 N N . SER B 1 224 ? 7.594 2.684 1.563 1 93.81 224 SER B N 1
ATOM 4087 C CA . SER B 1 224 ? 8.266 2.396 0.301 1 93.81 224 SER B CA 1
ATOM 4088 C C . SER B 1 224 ? 9.242 1.231 0.444 1 93.81 224 SER B C 1
ATOM 4090 O O . SER B 1 224 ? 9.445 0.467 -0.501 1 93.81 224 SER B O 1
ATOM 4092 N N . PHE B 1 225 ? 9.836 1.148 1.601 1 94.44 225 PHE B N 1
ATOM 4093 C CA . PHE B 1 225 ? 10.75 0.055 1.893 1 94.44 225 PHE B CA 1
ATOM 4094 C C . PHE B 1 225 ? 10 -1.263 2.033 1 94.44 225 PHE B C 1
ATOM 4096 O O . PHE B 1 225 ? 10.484 -2.311 1.6 1 94.44 225 PHE B O 1
ATOM 4103 N N . ILE B 1 226 ? 8.82 -1.285 2.568 1 91.06 226 ILE B N 1
ATOM 4104 C CA . ILE B 1 226 ? 8.047 -2.482 2.873 1 91.06 226 ILE B CA 1
ATOM 4105 C C . ILE B 1 226 ? 7.449 -3.053 1.589 1 91.06 226 ILE B C 1
ATOM 4107 O O . ILE B 1 226 ? 7.309 -4.27 1.449 1 91.06 226 ILE B O 1
ATOM 4111 N N . GLY B 1 227 ? 7.199 -2.289 0.619 1 89.38 227 GLY B N 1
ATOM 4112 C CA . GLY B 1 227 ? 6.508 -2.664 -0.603 1 89.38 227 GLY B CA 1
ATOM 4113 C C . GLY B 1 227 ? 7.078 -3.908 -1.257 1 89.38 227 GLY B C 1
ATOM 4114 O O . GLY B 1 227 ? 6.371 -4.906 -1.43 1 89.38 227 GLY B O 1
ATOM 4115 N N . PRO B 1 228 ? 8.312 -3.908 -1.518 1 92.25 228 PRO B N 1
ATOM 4116 C CA . PRO B 1 228 ? 8.922 -5.039 -2.213 1 92.25 228 PRO B CA 1
ATOM 4117 C C . PRO B 1 228 ? 8.867 -6.332 -1.401 1 92.25 228 PRO B C 1
ATOM 4119 O O . PRO B 1 228 ? 8.93 -7.426 -1.969 1 92.25 228 PRO B O 1
ATOM 4122 N N . PHE B 1 229 ? 8.734 -6.223 -0.145 1 90.44 229 PHE B N 1
ATOM 4123 C CA . PHE B 1 229 ? 8.656 -7.41 0.697 1 90.44 229 PHE B CA 1
ATOM 4124 C C . PHE B 1 229 ? 7.289 -8.078 0.561 1 90.44 229 PHE B C 1
ATOM 4126 O O . PHE B 1 229 ? 7.148 -9.273 0.832 1 90.44 229 PHE B O 1
ATOM 4133 N N . MET B 1 230 ? 6.348 -7.344 0.104 1 83.38 230 MET B N 1
ATOM 4134 C CA . MET B 1 230 ? 4.973 -7.828 0.154 1 83.38 230 MET B CA 1
ATOM 4135 C C . MET B 1 230 ? 4.484 -8.227 -1.234 1 83.38 230 MET B C 1
ATOM 4137 O O . MET B 1 230 ? 3.439 -8.867 -1.371 1 83.38 230 MET B O 1
ATOM 4141 N N . ASP B 1 231 ? 5.238 -7.926 -2.186 1 86.31 231 ASP B N 1
ATOM 4142 C CA . ASP B 1 231 ? 4.789 -8.164 -3.555 1 86.31 231 ASP B CA 1
ATOM 4143 C C . ASP B 1 231 ? 5.293 -9.5 -4.078 1 86.31 231 ASP B C 1
ATOM 4145 O O . ASP B 1 231 ? 6.5 -9.758 -4.094 1 86.31 231 ASP B O 1
ATOM 4149 N N . TYR B 1 232 ? 4.41 -10.312 -4.551 1 85.5 232 TYR B N 1
ATOM 4150 C CA . TYR B 1 232 ? 4.77 -11.594 -5.148 1 85.5 232 TYR B CA 1
ATOM 4151 C C . TYR B 1 232 ? 4.648 -11.547 -6.664 1 85.5 232 TYR B C 1
ATOM 4153 O O . TYR B 1 232 ? 5.52 -12.047 -7.379 1 85.5 232 TYR B O 1
ATOM 4161 N N . MET B 1 233 ? 3.66 -10.93 -7.129 1 81 233 MET B N 1
ATOM 4162 C CA . MET B 1 233 ? 3.227 -11.102 -8.516 1 81 233 MET B CA 1
ATOM 4163 C C . MET B 1 233 ? 4.227 -10.477 -9.484 1 81 233 MET B C 1
ATOM 4165 O O . MET B 1 233 ? 4.699 -11.141 -10.406 1 81 233 MET B O 1
ATOM 4169 N N . LEU B 1 234 ? 4.594 -9.289 -9.242 1 86.06 234 LEU B N 1
ATOM 4170 C CA . LEU B 1 234 ? 5.453 -8.594 -10.188 1 86.06 234 LEU B CA 1
ATOM 4171 C C . LEU B 1 234 ? 6.824 -9.258 -10.273 1 86.06 234 LEU B C 1
ATOM 4173 O O . LEU B 1 234 ? 7.293 -9.578 -11.367 1 86.06 234 LEU B O 1
ATOM 4177 N N . PRO B 1 235 ? 7.395 -9.508 -9.133 1 89.94 235 PRO B N 1
ATOM 4178 C CA . PRO B 1 235 ? 8.703 -10.164 -9.211 1 89.94 235 PRO B CA 1
ATOM 4179 C C . PRO B 1 235 ? 8.617 -11.57 -9.805 1 89.94 235 PRO B C 1
ATOM 4181 O O . PRO B 1 235 ? 9.539 -12.008 -10.492 1 89.94 235 PRO B O 1
ATOM 4184 N N . ALA B 1 236 ? 7.57 -12.281 -9.57 1 86.25 236 ALA B N 1
ATOM 4185 C CA . ALA B 1 236 ? 7.434 -13.641 -10.078 1 86.25 236 ALA B CA 1
ATOM 4186 C C . ALA B 1 236 ? 7.406 -13.664 -11.602 1 86.25 236 ALA B C 1
ATOM 4188 O O . ALA B 1 236 ? 7.871 -14.617 -12.227 1 86.25 236 ALA B O 1
ATOM 4189 N N . ILE B 1 237 ? 6.934 -12.664 -12.133 1 80.56 237 ILE B N 1
ATOM 4190 C CA . ILE B 1 237 ? 6.793 -12.625 -13.586 1 80.56 237 ILE B CA 1
ATOM 4191 C C . ILE B 1 237 ? 8.047 -12.008 -14.211 1 80.56 237 ILE B C 1
ATOM 4193 O O . ILE B 1 237 ? 8.508 -12.453 -15.266 1 80.56 237 ILE B O 1
ATOM 4197 N N . LEU B 1 238 ? 8.586 -11.047 -13.578 1 86.12 238 LEU B N 1
ATOM 4198 C CA . LEU B 1 238 ? 9.703 -10.305 -14.164 1 86.12 238 LEU B CA 1
ATOM 4199 C C . LEU B 1 238 ? 11.023 -11.023 -13.906 1 86.12 238 LEU B C 1
ATOM 4201 O O . LEU B 1 238 ? 11.914 -11 -14.758 1 86.12 238 LEU B O 1
ATOM 4205 N N . LEU B 1 239 ? 11.062 -11.586 -12.68 1 89.62 239 LEU B N 1
ATOM 4206 C CA . LEU B 1 239 ? 12.297 -12.266 -12.312 1 89.62 239 LEU B CA 1
ATOM 4207 C C . LEU B 1 239 ? 12.203 -13.758 -12.617 1 89.62 239 LEU B C 1
ATOM 4209 O O . LEU B 1 239 ? 11.5 -14.492 -11.922 1 89.62 239 LEU B O 1
ATOM 4213 N N . THR B 1 240 ? 12.938 -14.258 -13.586 1 84.19 240 THR B N 1
ATOM 4214 C CA . THR B 1 240 ? 12.75 -15.625 -14.062 1 84.19 240 THR B CA 1
ATOM 4215 C C . THR B 1 240 ? 13.836 -16.531 -13.5 1 84.19 240 THR B C 1
ATOM 4217 O O . THR B 1 240 ? 13.711 -17.766 -13.555 1 84.19 240 THR B O 1
ATOM 4220 N N . ASN B 1 241 ? 14.859 -15.961 -12.93 1 91.38 241 ASN B N 1
ATOM 4221 C CA . ASN B 1 241 ? 15.93 -16.734 -12.305 1 91.38 241 ASN B CA 1
ATOM 4222 C C . ASN B 1 241 ? 15.75 -16.812 -10.797 1 91.38 241 ASN B C 1
ATOM 4224 O O . ASN B 1 241 ? 15.625 -15.797 -10.117 1 91.38 241 ASN B O 1
ATOM 4228 N N . SER B 1 242 ? 15.805 -18.062 -10.312 1 93.12 242 SER B N 1
ATOM 4229 C CA . SER B 1 242 ? 15.555 -18.297 -8.898 1 93.12 242 SER B CA 1
ATOM 4230 C C . SER B 1 242 ? 16.547 -17.531 -8.023 1 93.12 242 SER B C 1
ATOM 4232 O O . SER B 1 242 ? 16.219 -17.141 -6.906 1 93.12 242 SER B O 1
ATOM 4234 N N . GLN B 1 243 ? 17.703 -17.297 -8.547 1 95.19 243 GLN B N 1
ATOM 4235 C CA . GLN B 1 243 ? 18.719 -16.578 -7.773 1 95.19 243 GLN B CA 1
ATOM 4236 C C . GLN B 1 243 ? 18.406 -15.086 -7.703 1 95.19 243 GLN B C 1
ATOM 4238 O O . GLN B 1 243 ? 18.953 -14.375 -6.855 1 95.19 243 GLN B O 1
ATOM 4243 N N . GLN B 1 244 ? 17.5 -14.641 -8.531 1 95 244 GLN B N 1
ATOM 4244 C CA . GLN B 1 244 ? 17.172 -13.219 -8.594 1 95 244 GLN B CA 1
ATOM 4245 C C . GLN B 1 244 ? 15.82 -12.93 -7.949 1 95 244 GLN B C 1
ATOM 4247 O O . GLN B 1 244 ? 15.398 -11.781 -7.871 1 95 244 GLN B O 1
ATOM 4252 N N . TYR B 1 245 ? 15.242 -13.945 -7.371 1 96.12 245 TYR B N 1
ATOM 4253 C CA . TYR B 1 245 ? 13.922 -13.773 -6.777 1 96.12 245 TYR B CA 1
ATOM 4254 C C . TYR B 1 245 ? 13.984 -12.836 -5.578 1 96.12 245 TYR B C 1
ATOM 4256 O O . TYR B 1 245 ? 15.031 -12.688 -4.953 1 96.12 245 TYR B O 1
ATOM 4264 N N . THR B 1 246 ? 12.859 -12.188 -5.398 1 95.81 246 THR B N 1
ATOM 4265 C CA . THR B 1 246 ? 12.664 -11.508 -4.121 1 95.81 246 THR B CA 1
ATOM 4266 C C . THR B 1 246 ? 12.281 -12.508 -3.035 1 95.81 246 THR B C 1
ATOM 4268 O O . THR B 1 246 ? 12.008 -13.68 -3.326 1 95.81 246 THR B O 1
ATOM 4271 N N . LEU B 1 247 ? 12.328 -12.031 -1.864 1 94.25 247 LEU B N 1
ATOM 4272 C CA . LEU B 1 247 ? 12.016 -12.867 -0.71 1 94.25 247 LEU B CA 1
ATOM 4273 C C . LEU B 1 247 ? 10.609 -13.445 -0.824 1 94.25 247 LEU B C 1
ATOM 4275 O O . LEU B 1 247 ? 10.398 -14.633 -0.589 1 94.25 247 LEU B O 1
ATOM 4279 N N . ALA B 1 248 ? 9.609 -12.625 -1.154 1 90.88 248 ALA B N 1
ATOM 4280 C CA . ALA B 1 248 ? 8.227 -13.078 -1.275 1 90.88 248 ALA B CA 1
ATOM 4281 C C . ALA B 1 248 ? 8.094 -14.141 -2.359 1 90.88 248 ALA B C 1
ATOM 4283 O O . ALA B 1 248 ? 7.465 -15.18 -2.141 1 90.88 248 ALA B O 1
ATOM 4284 N N . THR B 1 249 ? 8.719 -13.898 -3.484 1 91.5 249 THR B N 1
ATOM 4285 C CA . THR B 1 249 ? 8.664 -14.836 -4.602 1 91.5 249 THR B CA 1
ATOM 4286 C C . THR B 1 249 ? 9.406 -16.125 -4.262 1 91.5 249 THR B C 1
ATOM 4288 O O . THR B 1 249 ? 8.93 -17.219 -4.566 1 91.5 249 THR B O 1
ATOM 4291 N N . GLY B 1 250 ? 10.508 -16 -3.703 1 93.62 250 GLY B N 1
ATOM 4292 C CA . GLY B 1 250 ? 11.273 -17.172 -3.307 1 93.62 250 GLY B CA 1
ATOM 4293 C C . GLY B 1 250 ? 10.578 -18.016 -2.264 1 93.62 250 GLY B C 1
ATOM 4294 O O . GLY B 1 250 ? 10.492 -19.234 -2.406 1 93.62 250 GLY B O 1
ATOM 4295 N N . LEU B 1 251 ? 10.078 -17.406 -1.259 1 91.38 251 LEU B N 1
ATOM 4296 C CA . LEU B 1 251 ? 9.406 -18.141 -0.192 1 91.38 251 LEU B CA 1
ATOM 4297 C C . LEU B 1 251 ? 8.156 -18.828 -0.717 1 91.38 251 LEU B C 1
ATOM 4299 O O . LEU B 1 251 ? 7.793 -19.906 -0.247 1 91.38 251 LEU B O 1
ATOM 4303 N N . TYR B 1 252 ? 7.531 -18.188 -1.669 1 88.81 252 TYR B N 1
ATOM 4304 C CA . TYR B 1 252 ? 6.312 -18.781 -2.211 1 88.81 252 TYR B CA 1
ATOM 4305 C C . TYR B 1 252 ? 6.598 -20.125 -2.881 1 88.81 252 TYR B C 1
ATOM 4307 O O . TYR B 1 252 ? 5.719 -20.984 -2.959 1 88.81 252 TYR B O 1
ATOM 4315 N N . THR B 1 253 ? 7.762 -20.312 -3.387 1 90.44 253 THR B N 1
ATOM 4316 C CA . THR B 1 253 ? 8.117 -21.578 -4.023 1 90.44 253 THR B CA 1
ATOM 4317 C C . THR B 1 253 ? 8.023 -22.734 -3.023 1 90.44 253 THR B C 1
ATOM 4319 O O . THR B 1 253 ? 7.934 -23.906 -3.418 1 90.44 253 THR B O 1
ATOM 4322 N N . LEU B 1 254 ? 8.07 -22.422 -1.759 1 90.75 254 LEU B N 1
ATOM 4323 C CA . LEU B 1 254 ? 8.031 -23.453 -0.723 1 90.75 254 LEU B CA 1
ATOM 4324 C C . LEU B 1 254 ? 6.605 -23.953 -0.504 1 90.75 254 LEU B C 1
ATOM 4326 O O . LEU B 1 254 ? 6.398 -24.984 0.142 1 90.75 254 LEU B O 1
ATOM 4330 N N . ILE B 1 255 ? 5.637 -23.203 -1.041 1 85.75 255 ILE B N 1
ATOM 4331 C CA . ILE B 1 255 ? 4.266 -23.594 -0.736 1 85.75 255 ILE B CA 1
ATOM 4332 C C . ILE B 1 255 ? 3.445 -23.656 -2.023 1 85.75 255 ILE B C 1
ATOM 4334 O O . ILE B 1 255 ? 2.232 -23.875 -1.987 1 85.75 255 ILE B O 1
ATOM 4338 N N . SER B 1 256 ? 3.992 -23.406 -3.172 1 81.5 256 SER B N 1
ATOM 4339 C CA . SER B 1 256 ? 3.26 -23.328 -4.43 1 81.5 256 SER B CA 1
ATOM 4340 C C . SER B 1 256 ? 3.008 -24.719 -5.02 1 81.5 256 SER B C 1
ATOM 4342 O O . SER B 1 256 ? 2.064 -24.906 -5.789 1 81.5 256 SER B O 1
ATOM 4344 N N . ASP B 1 257 ? 3.922 -25.594 -4.68 1 79.06 257 ASP B N 1
ATOM 4345 C CA . ASP B 1 257 ? 3.801 -26.969 -5.168 1 79.06 257 ASP B CA 1
ATOM 4346 C C . ASP B 1 257 ? 3.482 -27.938 -4.027 1 79.06 257 ASP B C 1
ATOM 4348 O O . ASP B 1 257 ? 4.277 -28.094 -3.1 1 79.06 257 ASP B O 1
ATOM 4352 N N . MET B 1 258 ? 2.412 -28.641 -4.18 1 77.69 258 MET B N 1
ATOM 4353 C CA . MET B 1 258 ? 1.951 -29.531 -3.131 1 77.69 258 MET B CA 1
ATOM 4354 C C . MET B 1 258 ? 2.953 -30.656 -2.902 1 77.69 258 MET B C 1
ATOM 4356 O O . MET B 1 258 ? 3.072 -31.172 -1.79 1 77.69 258 MET B O 1
ATOM 4360 N N . ARG B 1 259 ? 3.637 -31.031 -3.91 1 81.81 259 ARG B N 1
ATOM 4361 C CA . ARG B 1 259 ? 4.562 -32.156 -3.84 1 81.81 259 ARG B CA 1
ATOM 4362 C C . ARG B 1 259 ? 5.785 -31.812 -2.994 1 81.81 259 ARG B C 1
ATOM 4364 O O . ARG B 1 259 ? 6.367 -32.688 -2.344 1 81.81 259 ARG B O 1
ATOM 4371 N N . THR B 1 260 ? 6.137 -30.562 -2.904 1 85.06 260 THR B N 1
ATOM 4372 C CA . THR B 1 260 ? 7.352 -30.141 -2.213 1 85.06 260 THR B CA 1
ATOM 4373 C C . THR B 1 260 ? 7.031 -29.109 -1.14 1 85.06 260 THR B C 1
ATOM 4375 O O . THR B 1 260 ? 7.91 -28.344 -0.726 1 85.06 260 THR B O 1
ATOM 4378 N N . MET B 1 261 ? 5.867 -29.219 -0.771 1 88.31 261 MET B N 1
ATOM 4379 C CA . MET B 1 261 ? 5.387 -28.219 0.165 1 88.31 261 MET B CA 1
ATOM 4380 C C . MET B 1 261 ? 6.133 -28.297 1.492 1 88.31 261 MET B C 1
ATOM 4382 O O . MET B 1 261 ? 6.355 -29.391 2.014 1 88.31 261 MET B O 1
ATOM 4386 N N . ASN B 1 262 ? 6.617 -27.172 1.984 1 90.56 262 ASN B N 1
ATOM 4387 C CA . ASN B 1 262 ? 7.266 -27.016 3.283 1 90.56 262 ASN B CA 1
ATOM 4388 C C . ASN B 1 262 ? 6.781 -25.766 4.008 1 90.56 262 ASN B C 1
ATOM 4390 O O . ASN B 1 262 ? 7.488 -24.766 4.059 1 90.56 262 ASN B O 1
ATOM 4394 N N . GLU B 1 263 ? 5.691 -25.875 4.676 1 87.75 263 GLU B N 1
ATOM 4395 C CA . GLU B 1 263 ? 5.012 -24.734 5.293 1 87.75 263 GLU B CA 1
ATOM 4396 C C . GLU B 1 263 ? 5.789 -24.219 6.496 1 87.75 263 GLU B C 1
ATOM 4398 O O . GLU B 1 263 ? 5.898 -23 6.695 1 87.75 263 GLU B O 1
ATOM 4403 N N . PRO B 1 264 ? 6.324 -25.141 7.27 1 88.56 264 PRO B N 1
ATOM 4404 C CA . PRO B 1 264 ? 7.086 -24.625 8.406 1 88.56 264 PRO B CA 1
ATOM 4405 C C . PRO B 1 264 ? 8.312 -23.812 7.988 1 88.56 264 PRO B C 1
ATOM 4407 O O . PRO B 1 264 ? 8.641 -22.812 8.625 1 88.56 264 PRO B O 1
ATOM 4410 N N . ALA B 1 265 ? 8.961 -24.266 6.898 1 91.44 265 ALA B N 1
ATOM 4411 C CA . ALA B 1 265 ? 10.078 -23.5 6.379 1 91.44 265 ALA B CA 1
ATOM 4412 C C . ALA B 1 265 ? 9.602 -22.141 5.836 1 91.44 265 ALA B C 1
ATOM 4414 O O . ALA B 1 265 ? 10.289 -21.141 5.98 1 91.44 265 ALA B O 1
ATOM 4415 N N . PHE B 1 266 ? 8.492 -22.125 5.195 1 90.38 266 PHE B N 1
ATOM 4416 C CA . PHE B 1 266 ? 7.871 -20.891 4.738 1 90.38 266 PHE B CA 1
ATOM 4417 C C . PHE B 1 266 ? 7.609 -19.953 5.906 1 90.38 266 PHE B C 1
ATOM 4419 O O . PHE B 1 266 ? 7.891 -18.75 5.824 1 90.38 266 PHE B O 1
ATOM 4426 N N . ALA B 1 267 ? 7.082 -20.547 7.004 1 87.19 267 ALA B N 1
ATOM 4427 C CA . ALA B 1 267 ? 6.809 -19.75 8.203 1 87.19 267 ALA B CA 1
ATOM 4428 C C . ALA B 1 267 ? 8.094 -19.172 8.781 1 87.19 267 ALA B C 1
ATOM 4430 O O . ALA B 1 267 ? 8.125 -18 9.18 1 87.19 267 ALA B O 1
ATOM 4431 N N . ALA B 1 268 ? 9.078 -19.969 8.812 1 90.44 268 ALA B N 1
ATOM 4432 C CA . ALA B 1 268 ? 10.375 -19.516 9.305 1 90.44 268 ALA B CA 1
ATOM 4433 C C . ALA B 1 268 ? 10.922 -18.375 8.453 1 90.44 268 ALA B C 1
ATOM 4435 O O . ALA B 1 268 ? 11.43 -17.375 8.984 1 90.44 268 ALA B O 1
ATOM 4436 N N . GLY B 1 269 ? 10.836 -18.547 7.172 1 91.31 269 GLY B N 1
ATOM 4437 C CA . GLY B 1 269 ? 11.266 -17.484 6.266 1 91.31 269 GLY B CA 1
ATOM 4438 C C . GLY B 1 269 ? 10.453 -16.219 6.418 1 91.31 269 GLY B C 1
ATOM 4439 O O . GLY B 1 269 ? 11.008 -15.109 6.359 1 91.31 269 GLY B O 1
ATOM 4440 N N . GLY B 1 270 ? 9.156 -16.344 6.531 1 88 270 GLY B N 1
ATOM 4441 C CA . GLY B 1 270 ? 8.289 -15.195 6.781 1 88 270 GLY B CA 1
ATOM 4442 C C . GLY B 1 270 ? 8.672 -14.422 8.031 1 88 270 GLY B C 1
ATOM 4443 O O . GLY B 1 270 ? 8.656 -13.188 8.031 1 88 270 GLY B O 1
ATOM 4444 N N . LEU B 1 271 ? 9 -15.148 9.016 1 84.88 271 LEU B N 1
ATOM 4445 C CA . LEU B 1 271 ? 9.43 -14.523 10.266 1 84.88 271 LEU B CA 1
ATOM 4446 C C . LEU B 1 271 ? 10.711 -13.719 10.062 1 84.88 271 LEU B C 1
ATOM 4448 O O . LEU B 1 271 ? 10.828 -12.594 10.555 1 84.88 271 LEU B O 1
ATOM 4452 N N . LEU B 1 272 ? 11.562 -14.25 9.336 1 89 272 LEU B N 1
ATOM 4453 C CA . LEU B 1 272 ? 12.852 -13.594 9.125 1 89 272 LEU B CA 1
ATOM 4454 C C . LEU B 1 272 ? 12.695 -12.383 8.211 1 89 272 LEU B C 1
ATOM 4456 O O . LEU B 1 272 ? 13.523 -11.469 8.234 1 89 272 LEU B O 1
ATOM 4460 N N . THR B 1 273 ? 11.68 -12.422 7.375 1 88.75 273 THR B N 1
ATOM 4461 C CA . THR B 1 273 ? 11.398 -11.297 6.492 1 88.75 273 THR B CA 1
ATOM 4462 C C . THR B 1 273 ? 11.086 -10.039 7.297 1 88.75 273 THR B C 1
ATOM 4464 O O . THR B 1 273 ? 11.328 -8.922 6.836 1 88.75 273 THR B O 1
ATOM 4467 N N . ALA B 1 274 ? 10.609 -10.195 8.5 1 86.19 274 ALA B N 1
ATOM 4468 C CA . ALA B 1 274 ? 10.242 -9.078 9.359 1 86.19 274 ALA B CA 1
ATOM 4469 C C . ALA B 1 274 ? 11.477 -8.359 9.891 1 86.19 274 ALA B C 1
ATOM 4471 O O . ALA B 1 274 ? 11.414 -7.184 10.242 1 86.19 274 ALA B O 1
ATOM 4472 N N . VAL B 1 275 ? 12.578 -8.984 9.906 1 89.44 275 VAL B N 1
ATOM 4473 C CA . VAL B 1 275 ? 13.773 -8.492 10.586 1 89.44 275 VAL B CA 1
ATOM 4474 C C . VAL B 1 275 ? 14.234 -7.195 9.938 1 89.44 275 VAL B C 1
ATOM 4476 O O . VAL B 1 275 ? 14.367 -6.168 10.602 1 89.44 275 VAL B O 1
ATOM 4479 N N . PRO B 1 276 ? 14.43 -7.152 8.625 1 93.31 276 PRO B N 1
ATOM 4480 C CA . PRO B 1 276 ? 14.883 -5.895 8.031 1 93.31 276 PRO B CA 1
ATOM 4481 C C . PRO B 1 276 ? 13.867 -4.77 8.18 1 93.31 276 PRO B C 1
ATOM 4483 O O . PRO B 1 276 ? 14.242 -3.605 8.344 1 93.31 276 PRO B O 1
ATOM 4486 N N . ILE B 1 277 ? 12.641 -5.086 8.156 1 90.19 277 ILE B N 1
ATOM 4487 C CA . ILE B 1 277 ? 11.578 -4.094 8.273 1 90.19 277 ILE B CA 1
ATOM 4488 C C . ILE B 1 277 ? 11.562 -3.514 9.688 1 90.19 277 ILE B C 1
ATOM 4490 O O . ILE B 1 277 ? 11.477 -2.297 9.859 1 90.19 277 ILE B O 1
ATOM 4494 N N . VAL B 1 278 ? 11.742 -4.398 10.672 1 87.25 278 VAL B N 1
ATOM 4495 C CA . VAL B 1 278 ? 11.758 -3.975 12.062 1 87.25 278 VAL B CA 1
ATOM 4496 C C . VAL B 1 278 ? 12.992 -3.111 12.328 1 87.25 278 VAL B C 1
ATOM 4498 O O . VAL B 1 278 ? 12.914 -2.117 13.055 1 87.25 278 VAL B O 1
ATOM 4501 N N . ILE B 1 279 ? 14.055 -3.479 11.766 1 92.06 279 ILE B N 1
ATOM 4502 C CA . ILE B 1 279 ? 15.289 -2.711 11.93 1 92.06 279 ILE B CA 1
ATOM 4503 C C . ILE B 1 279 ? 15.086 -1.296 11.391 1 92.06 279 ILE B C 1
ATOM 4505 O O . ILE B 1 279 ? 15.445 -0.319 12.055 1 92.06 279 ILE B O 1
ATOM 4509 N N . LEU B 1 280 ? 14.477 -1.188 10.234 1 91.69 280 LEU B N 1
ATOM 4510 C CA . LEU B 1 280 ? 14.227 0.138 9.68 1 91.69 280 LEU B CA 1
ATOM 4511 C C . LEU B 1 280 ? 13.242 0.913 10.547 1 91.69 280 LEU B C 1
ATOM 4513 O O . LEU B 1 280 ? 13.406 2.117 10.758 1 91.69 280 LEU B O 1
ATOM 4517 N N . PHE B 1 281 ? 12.273 0.238 11 1 87.62 281 PHE B N 1
ATOM 4518 C CA . PHE B 1 281 ? 11.289 0.878 11.859 1 87.62 281 PHE B CA 1
ATOM 4519 C C . PHE B 1 281 ? 11.945 1.457 13.109 1 87.62 281 PHE B C 1
ATOM 4521 O O . PHE B 1 281 ? 11.664 2.594 13.492 1 87.62 281 PHE B O 1
ATOM 4528 N N . ILE B 1 282 ? 12.766 0.688 13.703 1 86.56 282 ILE B N 1
ATOM 4529 C CA . ILE B 1 282 ? 13.445 1.134 14.906 1 86.56 282 ILE B CA 1
ATOM 4530 C C . ILE B 1 282 ? 14.336 2.33 14.586 1 86.56 282 ILE B C 1
ATOM 4532 O O . ILE B 1 282 ? 14.398 3.291 15.359 1 86.56 282 ILE B O 1
ATOM 4536 N N . ALA B 1 283 ? 14.945 2.301 13.492 1 90.75 283 ALA B N 1
ATOM 4537 C CA . ALA B 1 283 ? 15.828 3.389 13.078 1 90.75 283 ALA B CA 1
ATOM 4538 C C . ALA B 1 283 ? 15.039 4.676 12.844 1 90.75 283 ALA B C 1
ATOM 4540 O O . ALA B 1 283 ? 15.562 5.773 13.039 1 90.75 283 ALA B O 1
ATOM 4541 N N . LEU B 1 284 ? 13.797 4.523 12.445 1 88.88 284 LEU B N 1
ATOM 4542 C CA . LEU B 1 284 ? 13 5.691 12.094 1 88.88 284 LEU B CA 1
ATOM 4543 C C . LEU B 1 284 ? 12.07 6.082 13.234 1 88.88 284 LEU B C 1
ATOM 4545 O O . LEU B 1 284 ? 11.336 7.066 13.133 1 88.88 284 LEU B O 1
ATOM 4549 N N . GLN B 1 285 ? 12.102 5.375 14.266 1 82.88 285 GLN B N 1
ATOM 4550 C CA . GLN B 1 285 ? 11.156 5.516 15.367 1 82.88 285 GLN B CA 1
ATOM 4551 C C . GLN B 1 285 ? 11.188 6.93 15.938 1 82.88 285 GLN B C 1
ATOM 4553 O O . GLN B 1 285 ? 10.141 7.488 16.281 1 82.88 285 GLN B O 1
ATOM 4558 N N . LYS B 1 286 ? 12.344 7.551 16.062 1 82.81 286 LYS B N 1
ATOM 4559 C CA . LYS B 1 286 ? 12.461 8.898 16.625 1 82.81 286 LYS B CA 1
ATOM 4560 C C . LYS B 1 286 ? 11.727 9.914 15.758 1 82.81 286 LYS B C 1
ATOM 4562 O O . LYS B 1 286 ? 11.062 10.812 16.281 1 82.81 286 LYS B O 1
ATOM 4567 N N . GLN B 1 287 ? 11.828 9.727 14.5 1 82.88 287 GLN B N 1
ATOM 4568 C CA . GLN B 1 287 ? 11.148 10.633 13.578 1 82.88 287 GLN B CA 1
ATOM 4569 C C . GLN B 1 287 ? 9.641 10.414 13.602 1 82.88 287 GLN B C 1
ATOM 4571 O O . GLN B 1 287 ? 8.867 11.375 13.508 1 82.88 287 GLN B O 1
ATOM 4576 N N . LEU B 1 288 ? 9.297 9.219 13.773 1 76.56 288 LEU B N 1
ATOM 4577 C CA . LEU B 1 288 ? 7.883 8.867 13.766 1 76.56 288 LEU B CA 1
ATOM 4578 C C . LEU B 1 288 ? 7.191 9.375 15.023 1 76.56 288 LEU B C 1
ATOM 4580 O O . LEU B 1 288 ? 6.043 9.828 14.969 1 76.56 288 LEU B O 1
ATOM 4584 N N . VAL B 1 289 ? 7.914 9.375 16.109 1 67.88 289 VAL B N 1
ATOM 4585 C CA . VAL B 1 289 ? 7.375 9.766 17.406 1 67.88 289 VAL B CA 1
ATOM 4586 C C . VAL B 1 289 ? 7.293 11.289 17.484 1 67.88 289 VAL B C 1
ATOM 4588 O O . VAL B 1 289 ? 6.371 11.836 18.094 1 67.88 289 VAL B O 1
ATOM 4591 N N . SER B 1 290 ? 8.234 11.922 16.938 1 62.34 290 SER B N 1
ATOM 4592 C CA . SER B 1 290 ? 8.242 13.383 16.984 1 62.34 290 SER B CA 1
ATOM 4593 C C . SER B 1 290 ? 7.02 13.969 16.297 1 62.34 290 SER B C 1
ATOM 4595 O O . SER B 1 290 ? 6.484 14.992 16.719 1 62.34 290 SER B O 1
ATOM 4597 N N . GLY B 1 291 ? 6.637 13.391 15.25 1 54.66 291 GLY B N 1
ATOM 4598 C CA . GLY B 1 291 ? 5.414 13.82 14.594 1 54.66 291 GLY B CA 1
ATOM 4599 C C . GLY B 1 291 ? 4.18 13.672 15.469 1 54.66 291 GLY B C 1
ATOM 4600 O O . GLY B 1 291 ? 3.199 14.398 15.289 1 54.66 291 GLY B O 1
ATOM 4601 N N . LEU B 1 292 ? 4.332 12.805 16.438 1 52.69 292 LEU B N 1
ATOM 4602 C CA . LEU B 1 292 ? 3.232 12.555 17.359 1 52.69 292 LEU B CA 1
ATOM 4603 C C . LEU B 1 292 ? 3.199 13.609 18.469 1 52.69 292 LEU B C 1
ATOM 4605 O O . LEU B 1 292 ? 2.141 13.891 19.031 1 52.69 292 LEU B O 1
ATOM 4609 N N . SER B 1 293 ? 4.41 14.312 18.812 1 47.22 293 SER B N 1
ATOM 4610 C CA . SER B 1 293 ? 4.539 15.234 19.922 1 47.22 293 SER B CA 1
ATOM 4611 C C . SER B 1 293 ? 4.422 16.688 19.469 1 47.22 293 SER B C 1
ATOM 4613 O O . SER B 1 293 ? 4.043 17.562 20.25 1 47.22 293 SER B O 1
ATOM 4615 N N . SER B 1 294 ? 4.914 17.109 18.375 1 46.94 294 SER B N 1
ATOM 4616 C CA . SER B 1 294 ? 5.117 18.516 18.031 1 46.94 294 SER B CA 1
ATOM 4617 C C . SER B 1 294 ? 3.787 19.234 17.844 1 46.94 294 SER B C 1
ATOM 4619 O O . SER B 1 294 ? 3.752 20.453 17.719 1 46.94 294 SER B O 1
ATOM 4621 N N . GLY B 1 295 ? 2.719 18.688 17.578 1 40.22 295 GLY B N 1
ATOM 4622 C CA . GLY B 1 295 ? 1.536 19.531 17.609 1 40.22 295 GLY B CA 1
ATOM 4623 C C . GLY B 1 295 ? 1.383 20.312 18.891 1 40.22 295 GLY B C 1
ATOM 4624 O O . GLY B 1 295 ? 0.482 21.156 19.016 1 40.22 295 GLY B O 1
ATOM 4625 N N . SER B 1 296 ? 2.061 20 19.969 1 35.38 296 SER B N 1
ATOM 4626 C CA . SER B 1 296 ? 1.75 20.609 21.25 1 35.38 296 SER B CA 1
ATOM 4627 C C . SER B 1 296 ? 2.475 21.938 21.422 1 35.38 296 SER B C 1
ATOM 4629 O O . SER B 1 296 ? 2.205 22.672 22.375 1 35.38 296 SER B O 1
ATOM 4631 N N . VAL B 1 297 ? 3.656 22.203 20.906 1 33.47 297 VAL B N 1
ATOM 4632 C CA . VAL B 1 297 ? 4.398 23.297 21.531 1 33.47 297 VAL B CA 1
ATOM 4633 C C . VAL B 1 297 ? 3.986 24.625 20.891 1 33.47 297 VAL B C 1
ATOM 4635 O O . VAL B 1 297 ? 4.625 25.656 21.125 1 33.47 297 VAL B O 1
ATOM 4638 N N . LYS B 1 298 ? 3.146 24.844 19.938 1 34.91 298 LYS B N 1
ATOM 4639 C CA . LYS B 1 298 ? 3.148 26.266 19.625 1 34.91 298 LYS B CA 1
ATOM 4640 C C . LYS B 1 298 ? 2.57 27.078 20.766 1 34.91 298 LYS B C 1
ATOM 4642 O O . LYS B 1 298 ? 2.281 28.266 20.609 1 34.91 298 LYS B O 1
ATOM 4647 N N . GLY B 1 299 ? 2.316 26.672 22 1 29.28 299 GLY B N 1
ATOM 4648 C CA . GLY B 1 299 ? 2.062 27.797 22.891 1 29.28 299 GLY B CA 1
ATOM 4649 C C . GLY B 1 299 ? 3.328 28.516 23.312 1 29.28 299 GLY B C 1
ATOM 4650 O O . GLY B 1 299 ? 4.418 27.938 23.266 1 29.28 299 GLY B O 1
#

Secondary structure (DSSP, 8-state):
---------------------HHHHHHHHHHHHHHHHHHHHHHHHHHHHHHHHTBTT--SS--TTSPP-B--HHHHHHHHHS-HHHHHHHHHHHHHHHHHHHHHHHHHHHHHHHH---TTHHHHHHHHHHHHHS-GGGGHHHHHHHHHHHHHH-TT--HHHHHHHHHHHHHHHHHHHHHHHHHHTS-HHHHHHHHHTT--HHHHIIIIIHHHTHHHHHHHHHHHHHHHHH--HHHHHH--SGGG--HHHHHHTTTS-GGG--HHHHHHHHHHHHHHHHHHHHHHHHHHHHHHHGGGTT-/---------------------HHHHHHHHHHHHHHHHHHHHHHHHHHHHHHHHTBTT--SS--TTSPP-B--HHHHHHHHHS-HHHHHHHHHHHHHHHHHHHHHHHHHHHHHHHH---TTHHHHHHHHHHHHHS-GGGGHHHHHHHHHHHHHH-TT--HHHHHHHHHHHHHHHHHHHHHHHHHHTS-HHHHHHHHHTT--HHHHIIIIIHHHTHHHHHHHHHHHHHHHHH--HHHHHH--SGGG--HHHHHHTTTS-GGG--HHHHHHHHHHHHHHHHHHHHHHHHHHHHHHHGGGTT-

Foldseek 3Di:
DPPPPPPPPPPCLCLVPDDQDPVNVVVVVVVVVVVVVVVCVVVVVLVQLVQLLQAPQDDLDRDPPDDRDGHNVLVVCCVPVALQVLQAVLLQVLLQLLLVLLLVLLLVLLLCLQPHDDPCSVVVLVVLVVVLVPDPLVCLVVLQVVQVVVCVVVVVCALSNSVSCSLNSSLNSVLSVVSNVVLNVPDCVQVVVVVVVPDDPVCCSPPPRCVVSLQSSLVSSLVSSCVSLPDQRNQLRSPPDSSNGHLNPRLVVCPVDPVNRHVSSSSNSVVVSCVVSVVSCVVSVVSNVVVVPPVSPPD/DPPPPPPPPPPCLCLVPDDQDPVSVVVVVVVVVVVVVVVCVVVVVLVQLVQLLQAPQDDLDRDPPDDRDGHNVLVVCCVPVALQVLQAVLLQVLLQLLLVLLLVLLLVLLLCLQPHDDPCSVVVLVVLVVVLVPDPLVCLVVLQVVQVVVCVVVVVCALSNSVSCSLNSSLNSVLSVVSNVVLNVPDCVQVVVVVVVPDDPVCCSPPPRCVVSLQSSLVSSLVSSCVSLPDQRNQLRSPPDSSNHHLNPRLVVCPVDPVNRHVSSSSNSVVVSCVVSVVSCVVSVVSNVVVVPPVSPPD

InterPro domains:
  IPR000515 ABC transporter type 1, transmembrane domain MetI-like [PF00528] (114-289)
  IPR000515 ABC transporter type 1, transmembrane domain MetI-like [PS50928] (88-284)
  IPR000515 ABC transporter type 1, transmembrane domain MetI-like [cd06261] (90-278)
  IPR035906 MetI-like superfamily [G3DSA:1.10.3720.10] (21-286)
  IPR035906 MetI-like superfamily [SSF161098] (26-299)
  IPR050901 Binding-protein-dependent ABC transporter permease [PTHR32243] (24-299)

Radius of gyration: 26.45 Å; Cα contacts (8 Å, |Δi|>4): 776; chains: 2; bounding box: 44×103×91 Å

Solvent-accessible surface area (backbone atoms only — not comparable to full-atom values): 31462 Å² total; per-residue (Å²): 138,82,78,77,78,77,78,78,76,74,73,78,72,68,75,70,56,55,76,70,45,74,67,45,45,49,52,46,49,50,44,48,51,50,49,49,54,48,48,49,66,53,44,51,27,46,48,48,25,53,52,38,20,32,25,55,64,52,58,47,52,77,58,89,84,55,71,81,33,86,34,58,58,30,51,49,44,40,67,71,75,47,59,45,66,44,11,47,50,43,30,48,54,42,11,52,52,16,16,52,54,30,46,56,52,24,56,50,43,10,48,45,66,47,54,46,77,57,91,56,54,67,55,51,54,51,49,45,40,56,61,52,58,46,53,66,72,36,25,45,70,35,47,49,55,48,47,57,54,47,26,71,78,38,70,80,56,42,61,64,56,52,49,27,49,51,54,21,57,62,44,33,44,63,48,18,52,51,44,16,47,56,51,42,56,49,65,63,62,58,54,53,53,40,40,72,75,66,45,49,71,66,47,41,44,63,70,47,49,44,63,71,42,35,24,61,52,40,50,51,33,50,52,40,34,48,47,51,62,68,44,38,66,61,48,53,68,60,36,81,45,79,75,61,18,30,41,36,37,50,46,44,61,28,61,71,39,82,91,63,30,29,38,24,35,32,20,32,50,32,57,55,60,27,51,66,55,48,53,51,46,61,72,36,39,67,38,49,48,46,53,72,53,60,65,62,60,85,115,137,82,80,77,79,76,78,77,77,74,75,78,71,68,75,70,56,56,76,72,47,74,65,45,47,49,52,47,50,50,44,49,50,50,50,50,55,48,49,49,65,54,44,50,27,47,50,48,25,54,52,38,20,32,26,56,66,52,59,48,51,77,58,88,82,54,70,81,33,87,34,59,58,30,50,49,44,40,66,69,75,47,62,46,68,45,11,46,50,44,29,48,53,41,12,51,51,17,16,51,54,30,46,57,52,23,56,50,43,12,45,47,67,48,54,44,78,58,91,56,53,68,56,51,54,51,47,45,40,56,63,52,56,45,53,66,71,36,24,45,72,35,47,49,54,48,48,57,54,48,26,72,77,37,70,82,56,42,63,64,55,51,49,27,48,52,54,21,56,62,45,34,42,63,48,19,52,51,44,16,47,57,52,41,55,49,63,62,63,59,53,51,54,40,41,73,75,66,46,49,72,66,47,41,44,64,70,48,50,45,63,70,41,35,24,61,51,40,51,51,33,50,53,40,34,47,46,51,61,70,44,39,65,63,48,53,69,59,36,82,46,78,74,61,16,30,42,36,37,50,45,44,61,29,62,72,39,81,90,63,30,28,38,24,35,34,19,32,50,32,57,57,60,25,50,65,54,49,53,50,46,62,73,38,40,67,39,48,48,46,52,71,52,60,64,63,61,85,115

Sequence (598 aa):
MFKRKKNENKGLYLSDQQPLNTVGKIMLAISYVILIAWAVIIIVPLAMMVISSFNGNQGQYIQMNSNFAFSLKNFKYLFEKTHFLLWVKNTIVIAVATALITLIIVSFTGYAYSRYRFKGKRMSLMGIMLIQIIPAFAGITAYYAIHSIVSSVIPVFSRSMMLILIYAGGGIAGNTFILKGYIDSISMELDDAARIDGCSNFEVYRLIIMPIARPMLAIIALWSFIGPFMDYMLPAILLTNSQQYTLATGLYTLISDMRTMNEPAFAAGGLLTAVPIVILFIALQKQLVSGLSSGSVKGMFKRKKNENKGLYLSDQQPLNTVGKIMLAISYVILIAWAVIIIVPLAMMVISSFNGNQGQYIQMNSNFAFSLKNFKYLFEKTHFLLWVKNTIVIAVATALITLIIVSFTGYAYSRYRFKGKRMSLMGIMLIQIIPAFAGITAYYAIHSIVSSVIPVFSRSMMLILIYAGGGIAGNTFILKGYIDSISMELDDAARIDGCSNFEVYRLIIMPIARPMLAIIALWSFIGPFMDYMLPAILLTNSQQYTLATGLYTLISDMRTMNEPAFAAGGLLTAVPIVILFIALQKQLVSGLSSGSVKG

pLDDT: mean 81.2, std 15.84, range [26.56, 97.88]

Nearest PDB structures (foldseek):
  3puv-assembly1_G  TM=8.617E-01  e=5.390E-13  Escherichia coli K-12
  4jbw-assembly2_I  TM=8.490E-01  e=1.370E-11  Escherichia coli K-12
  8ja7-assembly1_B  TM=7.748E-01  e=1.955E-09  Mycobacterium tuberculosis H37Rv
  7cad-assembly1_B  TM=7.757E-01  e=7.445E-09  Mycolicibacterium smegmatis MC2 155
  8y5f-assembly1_C  TM=8.668E-01  e=2.063E-07  Escherichia coli